Protein AF-A0A0D2LAE7-F1 (afdb_monomer_lite)

Radius of gyration: 37.1 Å; chains: 1; bounding box: 133×101×81 Å

Sequence (561 aa):
MSREACSTSGRALEQLHRFSFVAAASQRRSRRTACSAAEPTPGPLTEDELRALGGSEAELEEQALGDAWRGQFEGDVEGLYDYVARDEEQWLGQVASVLDVPRSMRERQGAMLGLDGLPPGMATDLIGMGNWRLRNSVNRVIGLMVGRLEGAMRELLDDDLTMYPPNKWKDQGWDYIDSLDPQREWDGWSFADMPDPPKGAEGYPRLQVENRVYCSRVFRKLHLEVAVRQDGLEVLHMVLYPRYDFDLPILALDMVVAGGAVTLAVADACPLSANLRLPQHYMQTMVELQEAFLPDPGTSRAVPDWGRAIFSPLAVCMRPDSDQALAGFIKYCVALTRAHLMYSTLLSPIEPRTKPAARRLAELAAGHSRFCANQLANKKTSRVLEAAFGAELTSSYMSQLMFDCDLSDSPPWYDGSLSRLYHEFERNPEPWRDGAELLSIRRELDVSKARVFLDRFIAGEGSIAGERLEFALATMYDADEQFRDAIDDAMPDLAELRLRDPAEVGRRLQQQLLELVGAGQQQQSGQQQQSGQQQQSGQQQQLGQQQQQQQQQQQQQQQEQ

Secondary structure (DSSP, 8-state):
----------------------------------------PPPPPPHHHHHHHS--HHHHHHHHHHHHHHHTTTT-TTHHHHHHHHHHHHHHHHHHHHHTS-HHHHHHHT---SGGGS-HHHHHHHHTTTT-TTTTTS-HHHHHHHHHHHHHHHHHHGGG-EE--GGGTTTTTTTEEETT-TT---TTS-GGGSPPPPTTSTTPSPEEEEEEEEE-SSEEEEEEEEEEETTTEEEEEEEEEE-TTS---EEEEEEEEETTEEEEEEEEEE--STT----HHHHHHHHHHHHHH---GGGBPPPPTTGGGTS-TT-EEE---SHHHHHHHHHHHHHHHHHHHHHHHT--PPPTTSHHHHHHHHHHHHHHHHHHHHHHT-HHHHHHHHHHH-HHHHHHIIIIIIS---TT-------THHHHHHHHHHH--STTS-HHHHHHHHHHHHHHHHHHHHHHHHTT-GGGTTHHHHHHHHHHHHH-HHHHHHHHHH-TTHHHHHTT-HHHHHHHHHHHHHHHHHHHHHHHHHHHHHHHHHHHHHHHHHHHHHHHHHHHHHHHHHH--

pLDDT: mean 78.07, std 19.18, range [25.02, 98.69]

Structure (mmCIF, N/CA/C/O backbone):
data_AF-A0A0D2LAE7-F1
#
_entry.id   AF-A0A0D2LAE7-F1
#
loop_
_atom_site.group_PDB
_atom_site.id
_atom_site.type_symbol
_atom_site.label_atom_id
_atom_site.label_alt_id
_atom_site.label_comp_id
_atom_site.label_asym_id
_atom_site.label_entity_id
_atom_site.label_seq_id
_atom_site.pdbx_PDB_ins_code
_atom_site.Cartn_x
_atom_site.Cartn_y
_atom_site.Cartn_z
_atom_site.occupancy
_atom_site.B_iso_or_equiv
_atom_site.auth_seq_id
_atom_site.auth_comp_id
_atom_site.auth_asym_id
_atom_site.auth_atom_id
_atom_site.pdbx_PDB_model_num
ATOM 1 N N . MET A 1 1 ? -26.497 59.631 35.550 1.00 33.97 1 MET A N 1
ATOM 2 C CA . MET A 1 1 ? -26.025 60.429 36.700 1.00 33.97 1 MET A CA 1
ATOM 3 C C . MET A 1 1 ? -24.536 60.176 36.861 1.00 33.97 1 MET A C 1
ATOM 5 O O . MET A 1 1 ? -24.162 59.015 36.897 1.00 33.97 1 MET A O 1
ATOM 9 N N . SER A 1 2 ? -23.766 61.269 36.927 1.00 33.34 2 SER A N 1
ATOM 10 C CA . SER A 1 2 ? -22.352 61.393 37.348 1.00 33.34 2 SER A CA 1
ATOM 11 C C . SER A 1 2 ? -21.288 60.812 36.393 1.00 33.34 2 SER A C 1
ATOM 13 O O . SER A 1 2 ? -21.211 59.604 36.234 1.00 33.34 2 SER A O 1
ATOM 15 N N . ARG A 1 3 ? -20.603 61.626 35.566 1.00 31.36 3 ARG A N 1
ATOM 16 C CA . ARG A 1 3 ? -19.533 62.639 35.829 1.00 31.36 3 ARG A CA 1
ATOM 17 C C . ARG A 1 3 ? -18.145 61.987 35.948 1.00 31.36 3 ARG A C 1
ATOM 19 O O . ARG A 1 3 ? -17.967 61.140 36.807 1.00 31.36 3 ARG A O 1
ATOM 26 N N . GLU A 1 4 ? -17.270 62.211 34.954 1.00 33.78 4 GLU A N 1
ATOM 27 C CA . GLU A 1 4 ? -16.141 63.190 34.951 1.00 33.78 4 GLU A CA 1
ATOM 28 C C . GLU A 1 4 ? -14.893 62.607 35.647 1.00 33.78 4 GLU A C 1
ATOM 30 O O . GLU A 1 4 ? -15.032 61.906 36.634 1.00 33.78 4 GLU A O 1
ATOM 35 N N . ALA A 1 5 ? -13.638 62.829 35.254 1.00 32.56 5 ALA A N 1
ATOM 36 C CA . ALA A 1 5 ? -12.997 63.634 34.216 1.00 32.56 5 ALA A CA 1
ATOM 37 C C . ALA A 1 5 ? -11.481 63.304 34.210 1.00 32.56 5 ALA A C 1
ATOM 39 O O . ALA A 1 5 ? -10.988 62.765 35.195 1.00 32.56 5 ALA A O 1
ATOM 40 N N . CYS A 1 6 ? -10.785 63.758 33.152 1.00 28.77 6 CYS A N 1
ATOM 41 C CA . CYS A 1 6 ? -9.389 64.253 33.113 1.00 28.77 6 CYS A CA 1
ATOM 42 C C . CYS A 1 6 ? -8.220 63.336 33.545 1.00 28.77 6 CYS A C 1
ATOM 44 O O . CYS A 1 6 ? -8.327 62.539 34.458 1.00 28.77 6 CYS A O 1
ATOM 46 N N . SER A 1 7 ? -6.998 63.465 33.025 1.00 28.73 7 SER A N 1
ATOM 47 C CA . SER A 1 7 ? -6.429 64.205 31.891 1.00 28.73 7 SER A CA 1
ATOM 48 C C . SER A 1 7 ? -4.972 63.749 31.700 1.00 28.73 7 SER A C 1
ATOM 50 O O . SER A 1 7 ? -4.334 63.361 32.674 1.00 28.73 7 SER A O 1
ATOM 52 N N . THR A 1 8 ? -4.449 63.972 30.480 1.00 31.34 8 THR A N 1
ATOM 53 C CA . THR A 1 8 ? -3.060 64.403 30.137 1.00 31.34 8 THR A CA 1
ATOM 54 C C . THR A 1 8 ? -1.892 63.464 30.485 1.00 31.34 8 THR A C 1
ATOM 56 O O . THR A 1 8 ? -1.850 62.890 31.555 1.00 31.34 8 THR A O 1
ATOM 59 N N . SER A 1 9 ? -0.824 63.286 29.705 1.00 30.52 9 SER A N 1
ATOM 60 C CA . SER A 1 9 ? -0.262 63.925 28.498 1.00 30.52 9 SER A CA 1
ATOM 61 C C . SER A 1 9 ? 1.029 63.146 28.165 1.00 30.52 9 SER A C 1
ATOM 63 O O . SER A 1 9 ? 1.783 62.845 29.081 1.00 30.52 9 SER A O 1
ATOM 65 N N . GLY A 1 10 ? 1.295 62.764 26.916 1.00 28.83 10 GLY A N 1
ATOM 66 C CA . GLY A 1 10 ? 2.343 63.376 26.073 1.00 28.83 10 GLY A CA 1
ATOM 67 C C . GLY A 1 10 ? 2.870 62.303 25.102 1.00 28.83 10 GLY A C 1
ATOM 68 O O . GLY A 1 10 ? 3.193 61.213 25.550 1.00 28.83 10 GLY A O 1
ATOM 69 N N . ARG A 1 11 ? 2.646 62.431 23.781 1.00 33.72 11 ARG A N 1
ATOM 70 C CA . ARG A 1 11 ? 3.566 62.962 22.737 1.00 33.72 11 ARG A CA 1
ATOM 71 C C . ARG A 1 11 ? 4.947 62.258 22.747 1.00 33.72 11 ARG A C 1
ATOM 73 O O . ARG A 1 11 ? 5.585 62.252 23.784 1.00 33.72 11 ARG A O 1
ATOM 80 N N . ALA A 1 12 ? 5.494 61.728 21.644 1.00 30.28 12 ALA A N 1
ATOM 81 C CA . ALA A 1 12 ? 5.329 62.139 20.246 1.00 30.28 12 ALA A CA 1
ATOM 82 C C . ALA A 1 12 ? 5.915 61.126 19.213 1.00 30.28 12 ALA A C 1
ATOM 84 O O . ALA A 1 12 ? 6.840 60.403 19.563 1.00 30.28 12 ALA A O 1
ATOM 85 N N . LEU A 1 13 ? 5.424 61.248 17.956 1.00 28.45 13 LEU A N 1
ATOM 86 C CA . LEU A 1 13 ? 6.079 61.047 16.627 1.00 28.45 13 LEU A CA 1
ATOM 87 C C . LEU A 1 13 ? 6.402 59.594 16.188 1.00 28.45 13 LEU A C 1
ATOM 89 O O . LEU A 1 13 ? 6.926 58.830 16.979 1.00 28.45 13 LEU A O 1
ATOM 93 N N . GLU A 1 14 ? 6.145 59.095 14.966 1.00 29.73 14 GLU A N 1
ATOM 94 C CA . GLU A 1 14 ? 5.738 59.621 13.638 1.00 29.73 14 GLU A CA 1
ATOM 95 C C . GLU A 1 14 ? 5.182 58.426 12.809 1.00 29.73 14 GLU A C 1
ATOM 97 O O . GLU A 1 14 ? 5.795 57.366 12.781 1.00 29.73 14 GLU A O 1
ATOM 102 N N . GLN A 1 15 ? 3.897 58.412 12.422 1.00 30.06 15 GLN A N 1
ATOM 103 C CA . GLN A 1 15 ? 3.329 58.607 11.061 1.00 30.06 15 GLN A CA 1
ATOM 104 C C . GLN A 1 15 ? 3.959 57.768 9.917 1.00 30.06 15 GLN A C 1
ATOM 106 O O . GLN A 1 15 ? 5.129 57.931 9.607 1.00 30.06 15 GLN A O 1
ATOM 111 N N . LEU A 1 16 ? 3.263 56.766 9.336 1.00 26.94 16 LEU A N 1
ATOM 112 C CA . LEU A 1 16 ? 2.116 56.831 8.382 1.00 26.94 16 LEU A CA 1
ATOM 113 C C . LEU A 1 16 ? 2.537 57.473 7.042 1.00 26.94 16 LEU A C 1
ATOM 115 O O . LEU A 1 16 ? 3.155 58.521 7.054 1.00 26.94 16 LEU A O 1
ATOM 119 N N . HIS A 1 17 ? 2.167 57.041 5.836 1.00 28.83 17 HIS A N 1
ATOM 120 C CA . HIS A 1 17 ? 1.475 55.893 5.248 1.00 28.83 17 HIS A CA 1
ATOM 121 C C . HIS A 1 17 ? 1.490 56.180 3.723 1.00 28.83 17 HIS A C 1
ATOM 123 O O . HIS A 1 17 ? 1.412 57.338 3.325 1.00 28.83 17 HIS A O 1
ATOM 129 N N . ARG A 1 18 ? 1.389 55.123 2.909 1.00 27.55 18 ARG A N 1
ATOM 130 C CA . ARG A 1 18 ? 0.556 55.047 1.687 1.00 27.55 18 ARG A CA 1
ATOM 131 C C . ARG A 1 18 ? 0.976 55.686 0.343 1.00 27.55 18 ARG A C 1
ATOM 133 O O . ARG A 1 18 ? 0.944 56.890 0.144 1.00 27.55 18 ARG A O 1
ATOM 140 N N . PHE A 1 19 ? 1.018 54.747 -0.609 1.00 26.77 19 PHE A N 1
ATOM 141 C CA . PHE A 1 19 ? 0.253 54.636 -1.864 1.00 26.77 19 PHE A CA 1
ATOM 142 C C . PHE A 1 19 ? 0.812 55.150 -3.197 1.00 26.77 19 PHE A C 1
ATOM 144 O O . PHE A 1 19 ? 1.049 56.332 -3.398 1.00 26.77 19 PHE A O 1
ATOM 151 N N . SER A 1 20 ? 0.753 54.180 -4.123 1.00 26.62 20 SER A N 1
ATOM 152 C CA . SER A 1 20 ? 0.419 54.235 -5.551 1.00 26.62 20 SER A CA 1
ATOM 153 C C . SER A 1 20 ? 1.383 54.916 -6.502 1.00 26.62 20 SER A C 1
ATOM 155 O O . SER A 1 20 ? 1.626 56.105 -6.385 1.00 26.62 20 SER A O 1
ATOM 157 N N . PHE A 1 21 ? 1.740 54.201 -7.576 1.00 25.02 21 PHE A N 1
ATOM 158 C CA . PHE A 1 21 ? 1.809 54.817 -8.899 1.00 25.02 21 PHE A CA 1
ATOM 159 C C . PHE A 1 21 ? 1.466 53.831 -10.026 1.00 25.02 21 PHE A C 1
ATOM 161 O O . PHE A 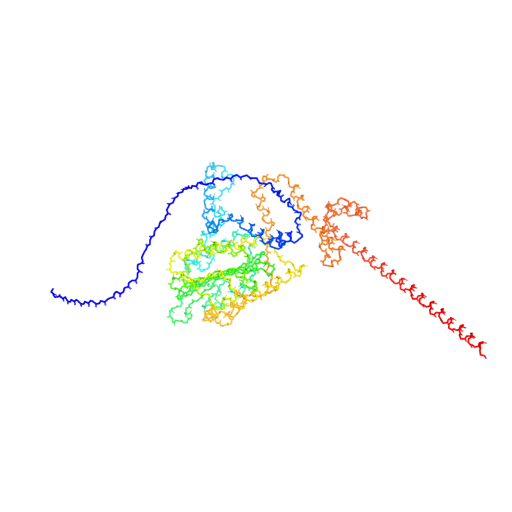1 21 ? 1.973 52.714 -10.085 1.00 25.02 21 PHE A O 1
ATOM 168 N N . VAL A 1 22 ? 0.598 54.307 -10.920 1.00 27.11 22 VAL A N 1
ATOM 169 C CA . VAL A 1 22 ? 0.246 53.759 -12.232 1.00 27.11 22 VAL A CA 1
ATOM 170 C C . VAL A 1 22 ? 0.871 54.671 -13.298 1.00 27.11 22 VAL A C 1
ATOM 172 O O . VAL A 1 22 ? 0.750 55.886 -13.205 1.00 27.11 22 VAL A O 1
ATOM 175 N N . ALA A 1 23 ? 1.469 54.029 -14.304 1.00 26.64 23 ALA A N 1
ATOM 176 C CA . ALA A 1 23 ? 1.635 54.402 -15.716 1.00 26.64 23 ALA A CA 1
ATOM 177 C C . ALA A 1 23 ? 2.420 55.654 -16.194 1.00 26.64 23 ALA A C 1
ATOM 179 O O . ALA A 1 23 ? 2.226 56.784 -15.768 1.00 26.64 23 ALA A O 1
ATOM 180 N N . ALA A 1 24 ? 3.129 55.372 -17.299 1.00 26.72 24 ALA A N 1
ATOM 181 C CA . ALA A 1 24 ? 3.243 56.143 -18.545 1.00 26.72 24 ALA A CA 1
ATOM 182 C C . ALA A 1 24 ? 4.385 57.169 -18.743 1.00 26.72 24 ALA A C 1
ATOM 184 O O . ALA A 1 24 ? 4.357 58.299 -18.279 1.00 26.72 24 ALA A O 1
ATOM 185 N N . ALA A 1 25 ? 5.264 56.760 -19.669 1.00 27.38 25 ALA A N 1
ATOM 186 C CA . ALA A 1 25 ? 5.650 57.456 -20.903 1.00 27.38 25 ALA A CA 1
ATOM 187 C C . ALA A 1 25 ? 6.730 58.565 -20.906 1.00 27.38 25 ALA A C 1
ATOM 189 O O . ALA A 1 25 ? 6.529 59.692 -20.478 1.00 27.38 25 ALA A O 1
ATOM 190 N N . SER A 1 26 ? 7.769 58.244 -21.696 1.00 28.27 26 SER A N 1
ATOM 191 C CA . SER A 1 26 ? 8.405 59.080 -22.731 1.00 28.27 26 SER A CA 1
ATOM 192 C C . SER A 1 26 ? 9.320 60.231 -22.298 1.00 28.27 26 SER A C 1
ATOM 194 O O . SER A 1 26 ? 8.852 61.286 -21.891 1.00 28.27 26 SER A O 1
ATOM 196 N N . GLN A 1 27 ? 10.615 60.119 -22.635 1.00 30.86 27 GLN A N 1
ATOM 197 C CA . GLN A 1 27 ? 11.226 61.037 -23.609 1.00 30.86 27 GLN A CA 1
ATOM 198 C C . GLN A 1 27 ? 12.594 60.571 -24.139 1.00 30.86 27 GLN A C 1
ATOM 200 O O . GLN A 1 27 ? 13.430 60.002 -23.447 1.00 30.86 27 GLN A O 1
ATOM 205 N N . ARG A 1 28 ? 12.767 60.846 -25.434 1.00 34.34 28 ARG A N 1
ATOM 206 C CA . ARG A 1 28 ? 13.877 60.537 -26.342 1.00 34.34 28 ARG A CA 1
ATOM 207 C C . ARG A 1 28 ? 15.183 61.267 -25.999 1.00 34.34 28 ARG A C 1
ATOM 209 O O . ARG A 1 28 ? 15.153 62.459 -25.707 1.00 34.34 28 ARG A O 1
ATOM 216 N N . ARG A 1 29 ? 16.322 60.654 -26.351 1.00 30.83 29 ARG A N 1
ATOM 217 C CA . ARG A 1 29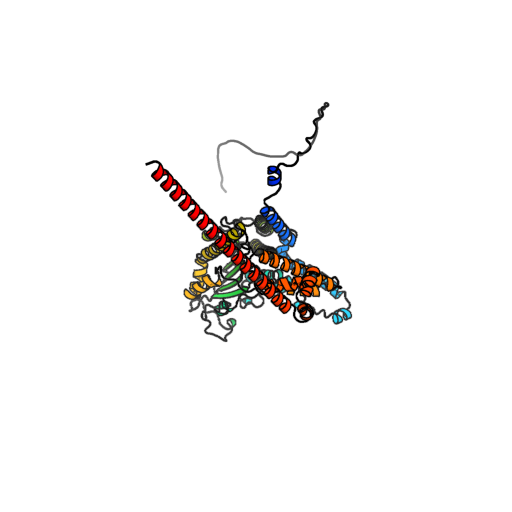 ? 17.426 61.359 -27.037 1.00 30.83 29 ARG A CA 1
ATOM 218 C C . ARG A 1 29 ? 18.200 60.430 -27.977 1.00 30.83 29 ARG A C 1
ATOM 220 O O . ARG A 1 29 ? 18.673 59.373 -27.588 1.00 30.83 29 ARG A O 1
ATOM 227 N N . SER A 1 30 ? 18.300 60.857 -29.233 1.00 33.88 30 SER A N 1
ATOM 228 C CA . SER A 1 30 ? 19.059 60.232 -30.321 1.00 33.88 30 SER A CA 1
ATOM 229 C C . SER A 1 30 ? 20.529 60.669 -30.319 1.00 33.88 30 SER A C 1
ATOM 231 O O . SER A 1 30 ? 20.766 61.861 -30.114 1.00 33.88 30 SER A O 1
ATOM 233 N N . ARG A 1 31 ? 21.461 59.804 -30.756 1.00 33.97 31 ARG A N 1
ATOM 234 C CA . ARG A 1 31 ? 22.256 59.986 -32.000 1.00 33.97 31 ARG A CA 1
ATOM 235 C C . ARG A 1 31 ? 23.346 58.904 -32.192 1.00 33.97 31 ARG A C 1
ATOM 237 O O . ARG A 1 31 ? 24.271 58.822 -31.405 1.00 33.97 31 ARG A O 1
ATOM 244 N N . ARG A 1 32 ? 23.241 58.237 -33.354 1.00 33.03 32 ARG A N 1
ATOM 245 C CA . ARG A 1 32 ? 24.269 57.952 -34.388 1.00 33.03 32 ARG A CA 1
ATOM 246 C C . ARG A 1 32 ? 25.453 56.983 -34.135 1.00 33.03 32 ARG A C 1
ATOM 248 O O . ARG A 1 32 ? 26.471 57.362 -33.583 1.00 33.03 32 ARG A O 1
ATOM 255 N N . THR A 1 33 ? 25.307 55.824 -34.799 1.00 34.84 33 THR A N 1
ATOM 256 C CA . THR A 1 33 ? 26.181 55.158 -35.806 1.00 34.84 33 THR A CA 1
ATOM 257 C C . THR A 1 33 ? 27.559 54.568 -35.466 1.00 34.84 33 THR A C 1
ATOM 259 O O . THR A 1 33 ? 28.498 55.300 -35.185 1.00 34.84 33 THR A O 1
ATOM 262 N N . ALA A 1 34 ? 27.641 53.271 -35.820 1.00 33.72 34 ALA A N 1
ATOM 263 C CA . ALA A 1 34 ? 28.735 52.508 -36.445 1.00 33.72 34 ALA A CA 1
ATOM 264 C C . ALA A 1 34 ? 29.841 51.916 -35.550 1.00 33.72 34 ALA A C 1
ATOM 266 O O . ALA A 1 34 ? 30.725 52.631 -35.105 1.00 33.72 34 ALA A O 1
ATOM 267 N N . CYS A 1 35 ? 29.857 50.583 -35.418 1.00 30.08 35 CYS A N 1
ATOM 268 C CA . CYS A 1 35 ? 30.909 49.729 -35.990 1.00 30.08 35 CYS A CA 1
ATOM 269 C C . CYS A 1 35 ? 30.531 48.243 -35.851 1.00 30.08 35 CYS A C 1
ATOM 271 O O . CYS A 1 35 ? 29.957 47.838 -34.845 1.00 30.08 35 CYS A O 1
ATOM 273 N N . SER A 1 36 ? 30.836 47.450 -36.876 1.00 44.38 36 SER A N 1
ATOM 274 C CA . SER A 1 36 ? 30.660 46.000 -36.907 1.00 44.38 36 SER A CA 1
ATOM 275 C C . SER A 1 36 ? 31.533 45.303 -35.859 1.00 44.38 36 SER A C 1
ATOM 277 O O . SER A 1 36 ? 32.746 45.515 -35.841 1.00 44.38 36 SER A O 1
ATOM 279 N N . ALA A 1 37 ? 30.949 44.404 -35.074 1.00 38.41 37 ALA A N 1
ATOM 280 C CA . ALA A 1 37 ? 31.675 43.316 -34.430 1.00 38.41 37 ALA A CA 1
ATOM 281 C C . ALA A 1 37 ? 31.022 42.015 -34.898 1.00 38.41 37 ALA A C 1
ATOM 283 O O . ALA A 1 37 ? 29.812 41.850 -34.768 1.00 38.41 37 ALA A O 1
ATOM 284 N N . ALA A 1 38 ? 31.818 41.159 -35.532 1.00 42.62 38 ALA A N 1
ATOM 285 C CA . ALA A 1 38 ? 31.401 39.837 -35.959 1.00 42.62 38 ALA A CA 1
ATOM 286 C C . ALA A 1 38 ? 30.929 39.031 -34.742 1.00 42.62 38 ALA A C 1
ATOM 288 O O . ALA A 1 38 ? 31.618 38.999 -33.720 1.00 42.62 38 ALA A O 1
ATOM 289 N N . GLU A 1 39 ? 29.762 38.399 -34.856 1.00 41.03 39 GLU A N 1
ATOM 290 C CA . GLU A 1 39 ? 29.333 37.384 -33.901 1.00 41.03 39 GLU A CA 1
ATOM 291 C C . GLU A 1 39 ? 30.354 36.237 -33.927 1.00 41.03 39 GLU A C 1
ATOM 293 O O . GLU A 1 39 ? 30.729 35.782 -35.015 1.00 41.03 39 GLU A O 1
ATOM 298 N N . PRO A 1 40 ? 30.859 35.781 -32.768 1.00 41.56 40 PRO A N 1
ATOM 299 C CA . PRO A 1 40 ? 31.721 34.618 -32.738 1.00 41.56 40 PRO A CA 1
ATOM 300 C C . PRO A 1 40 ? 30.888 33.408 -33.160 1.00 41.56 40 PRO A C 1
ATOM 302 O O . PRO A 1 40 ? 29.937 33.027 -32.481 1.00 41.56 40 PRO A O 1
ATOM 305 N N . THR A 1 41 ? 31.243 32.805 -34.295 1.00 48.62 41 THR A N 1
ATOM 306 C CA . THR A 1 41 ? 30.792 31.457 -34.656 1.00 48.62 41 THR A CA 1
ATOM 307 C C . THR A 1 41 ? 31.025 30.540 -33.455 1.00 48.62 41 THR A C 1
ATOM 309 O O . THR A 1 41 ? 32.161 30.509 -32.967 1.00 48.62 41 THR A O 1
ATOM 312 N N . PRO A 1 42 ? 30.000 29.821 -32.961 1.00 46.50 42 PRO A N 1
ATOM 313 C CA . PRO A 1 42 ? 30.181 28.923 -31.836 1.00 46.50 42 PRO A CA 1
ATOM 314 C C . PRO A 1 42 ? 31.196 27.862 -32.255 1.00 46.50 42 PRO A C 1
ATOM 316 O O . PRO A 1 42 ? 31.022 27.177 -33.266 1.00 46.50 42 PRO A O 1
ATOM 319 N N . GLY A 1 43 ? 32.305 27.796 -31.519 1.00 59.94 43 GLY A N 1
ATOM 320 C CA . GLY A 1 43 ? 33.263 26.712 -31.670 1.00 59.94 43 GLY A CA 1
ATOM 321 C C . GLY A 1 43 ? 32.599 25.371 -31.339 1.00 59.94 43 GLY A C 1
ATOM 322 O O . GLY A 1 43 ? 31.554 25.353 -30.683 1.00 59.94 43 GLY A O 1
ATOM 323 N N . PRO A 1 44 ? 33.174 24.243 -31.789 1.00 61.34 44 PRO A N 1
ATOM 324 C CA . PRO A 1 44 ? 32.730 22.935 -31.326 1.00 61.34 44 PRO A CA 1
ATOM 325 C C . PRO A 1 44 ? 32.790 22.911 -29.795 1.00 61.34 44 PRO A C 1
ATOM 327 O O . PRO A 1 44 ? 33.803 23.309 -29.218 1.00 61.34 44 PRO A O 1
ATOM 330 N N . LEU A 1 45 ? 31.685 22.491 -29.172 1.00 54.91 45 LEU A N 1
ATOM 331 C CA . LEU A 1 45 ? 31.566 22.374 -27.720 1.00 54.91 45 LEU A CA 1
ATOM 332 C C . LEU A 1 45 ? 32.762 21.588 -27.180 1.00 54.91 45 LEU A C 1
ATOM 334 O O . LEU A 1 45 ? 33.116 20.532 -27.713 1.00 54.91 45 LEU A O 1
ATOM 338 N N . THR A 1 46 ? 33.402 22.124 -26.147 1.00 78.88 46 THR A N 1
ATOM 339 C CA . THR A 1 46 ? 34.496 21.431 -25.467 1.00 78.88 46 THR A CA 1
ATOM 340 C C . THR A 1 46 ? 33.985 20.151 -24.801 1.00 78.88 46 THR A C 1
ATOM 342 O O . THR A 1 46 ? 32.798 20.014 -24.517 1.00 78.88 46 THR A O 1
ATOM 345 N N . GLU A 1 47 ? 34.869 19.187 -24.541 1.00 55.00 47 GLU A N 1
ATOM 346 C CA . GLU A 1 47 ? 34.498 17.915 -23.899 1.00 55.00 47 GLU A CA 1
ATOM 347 C C . GLU A 1 47 ? 33.879 18.129 -22.500 1.00 55.00 47 GLU A C 1
ATOM 349 O O . GLU A 1 47 ? 32.987 17.388 -22.087 1.00 55.00 47 GLU A O 1
ATOM 354 N N . ASP A 1 48 ? 34.288 19.200 -21.815 1.00 54.50 48 ASP A N 1
ATOM 355 C CA . ASP A 1 48 ? 33.724 19.632 -20.536 1.00 54.50 48 ASP A CA 1
ATOM 356 C C . ASP A 1 48 ? 32.359 20.324 -20.699 1.00 54.50 48 ASP A C 1
ATOM 358 O O . ASP A 1 48 ? 31.476 20.119 -19.871 1.00 54.50 48 ASP A O 1
ATOM 362 N N . GLU A 1 49 ? 32.131 21.079 -21.780 1.00 59.69 49 GLU A N 1
ATOM 363 C CA . GLU A 1 49 ? 30.806 21.629 -22.115 1.00 59.69 49 GLU A CA 1
ATOM 364 C C . GLU A 1 49 ? 29.839 20.534 -22.585 1.00 59.69 49 GLU A C 1
ATOM 366 O O . GLU A 1 49 ? 28.662 20.583 -22.250 1.00 59.69 49 GLU A O 1
ATOM 371 N N . LEU A 1 50 ? 30.320 19.504 -23.286 1.00 53.69 50 LEU A N 1
ATOM 372 C CA . LEU A 1 50 ? 29.541 18.312 -23.644 1.00 53.69 50 LEU A CA 1
ATOM 373 C C . LEU A 1 50 ? 29.171 17.480 -22.407 1.00 53.69 50 LEU A C 1
ATOM 375 O O . LEU A 1 50 ? 28.043 17.002 -22.324 1.00 53.69 50 LEU A O 1
ATOM 379 N N . ARG A 1 51 ? 30.070 17.364 -21.418 1.00 52.16 51 ARG A N 1
ATOM 380 C CA . ARG A 1 51 ? 29.763 16.766 -20.102 1.00 52.16 51 ARG A CA 1
ATOM 381 C C . ARG A 1 51 ? 28.884 17.645 -19.215 1.00 52.16 51 ARG A C 1
ATOM 383 O O . ARG A 1 51 ? 28.221 17.113 -18.339 1.00 52.16 51 ARG A O 1
ATOM 390 N N . ALA A 1 52 ? 28.897 18.964 -19.397 1.00 53.00 52 ALA A N 1
ATOM 391 C CA . ALA A 1 52 ? 28.026 19.885 -18.666 1.00 53.00 52 ALA A CA 1
ATOM 392 C C . ALA A 1 52 ? 26.629 20.013 -19.302 1.00 53.00 52 ALA A C 1
ATOM 394 O O . ALA A 1 52 ? 25.678 20.371 -18.613 1.00 53.00 52 ALA A O 1
ATOM 395 N N . LEU A 1 53 ? 26.505 19.737 -20.606 1.00 52.56 53 LEU A N 1
ATOM 396 C CA . LEU A 1 53 ? 25.242 19.731 -21.353 1.00 52.56 53 LEU A CA 1
ATOM 397 C C . LEU A 1 53 ? 24.546 18.365 -21.338 1.00 52.56 53 LEU A C 1
ATOM 399 O O . LEU A 1 53 ? 23.325 18.309 -21.454 1.00 52.56 53 LEU A O 1
ATOM 403 N N . GLY A 1 54 ? 25.300 17.276 -21.191 1.00 41.50 54 GLY A N 1
ATOM 404 C CA . GLY A 1 54 ? 24.753 15.963 -20.884 1.00 41.50 54 GLY A CA 1
ATOM 405 C C . GLY A 1 54 ? 24.704 15.780 -19.376 1.00 41.50 54 GLY A C 1
ATOM 406 O O . GLY A 1 54 ? 25.745 15.539 -18.770 1.00 41.50 54 GLY A O 1
ATOM 407 N N . GLY A 1 55 ? 23.515 15.861 -18.771 1.00 54.00 55 GLY A N 1
ATOM 408 C CA . GLY A 1 55 ? 23.309 15.276 -17.443 1.00 54.00 55 GLY A CA 1
ATOM 409 C C . GLY A 1 55 ? 23.872 13.853 -17.418 1.00 54.00 55 GLY A C 1
ATOM 410 O O . GLY A 1 55 ? 23.988 13.205 -18.466 1.00 54.00 55 GLY A O 1
ATOM 411 N N . SER A 1 56 ? 24.275 13.366 -16.245 1.00 73.44 56 SER A N 1
ATOM 412 C CA . SER A 1 56 ? 24.707 11.971 -16.160 1.00 73.44 56 SER A CA 1
ATOM 413 C C . SER A 1 56 ? 23.605 11.070 -16.732 1.00 73.44 56 SER A C 1
ATOM 415 O O . SER A 1 56 ? 22.424 11.365 -16.575 1.00 73.44 56 SER A O 1
ATOM 417 N N . GLU A 1 57 ? 23.969 9.994 -17.430 1.00 75.06 57 GLU A N 1
ATOM 418 C CA . GLU A 1 57 ? 23.007 9.074 -18.066 1.00 75.06 57 GLU A CA 1
ATOM 419 C C . GLU A 1 57 ? 21.884 8.657 -17.095 1.00 75.06 57 GLU A C 1
ATOM 421 O O . GLU A 1 57 ? 20.715 8.660 -17.461 1.00 75.06 57 GLU A O 1
ATOM 426 N N . ALA A 1 58 ? 22.228 8.465 -15.818 1.00 74.56 58 ALA A N 1
ATOM 427 C CA . ALA A 1 58 ? 21.286 8.188 -14.736 1.00 74.56 58 ALA A CA 1
ATOM 428 C C . ALA A 1 58 ? 20.293 9.332 -14.438 1.00 74.56 58 ALA A C 1
ATOM 430 O O . ALA A 1 58 ? 19.134 9.061 -14.147 1.00 74.56 58 ALA A O 1
ATOM 431 N N . GLU A 1 59 ? 20.711 10.601 -14.502 1.00 80.75 59 GLU A N 1
ATOM 432 C CA . GLU A 1 59 ? 19.809 11.753 -14.320 1.00 80.75 59 GLU A CA 1
ATOM 433 C C . GLU A 1 59 ? 18.832 11.884 -15.495 1.00 80.75 59 GLU A C 1
ATOM 435 O O . GLU A 1 59 ? 17.665 12.208 -15.290 1.00 80.75 59 GLU A O 1
ATOM 440 N N . LEU A 1 60 ? 19.292 11.601 -16.719 1.00 84.38 60 LEU A N 1
ATOM 441 C CA . LEU A 1 60 ? 18.434 11.590 -17.907 1.00 84.38 60 LEU A CA 1
ATOM 442 C C . LEU A 1 60 ? 17.425 10.435 -17.861 1.00 84.38 60 LEU A C 1
ATOM 444 O O . LEU A 1 60 ? 16.256 10.640 -18.183 1.00 84.38 60 LEU A O 1
ATOM 448 N N . GLU A 1 61 ? 17.851 9.244 -17.434 1.00 85.12 61 GLU A N 1
ATOM 449 C CA . GLU A 1 61 ? 16.963 8.100 -17.202 1.00 85.12 61 GLU A CA 1
ATOM 450 C C . GLU A 1 61 ? 15.932 8.392 -16.102 1.00 85.12 61 GLU A C 1
ATOM 452 O O . GLU A 1 61 ? 14.746 8.116 -16.286 1.00 85.12 61 GLU A O 1
ATOM 457 N N . GLU A 1 62 ? 16.353 8.991 -14.981 1.00 86.50 62 GLU A N 1
ATOM 458 C CA . GLU A 1 62 ? 15.454 9.386 -13.889 1.00 86.50 62 GLU A CA 1
ATOM 459 C C . GLU A 1 62 ? 14.427 10.421 -14.365 1.00 86.50 62 GLU A C 1
ATOM 461 O O . GLU A 1 62 ? 13.235 10.284 -14.084 1.00 86.50 62 GLU A O 1
ATOM 466 N N . GLN A 1 63 ? 14.865 11.422 -15.133 1.00 87.81 63 GLN A N 1
ATOM 467 C CA . GLN A 1 63 ? 13.978 12.428 -15.707 1.00 87.81 63 GLN A CA 1
ATOM 468 C C . GLN A 1 63 ? 12.982 11.807 -16.694 1.00 87.81 63 GLN A C 1
ATOM 470 O O . GLN A 1 63 ? 11.786 12.068 -16.588 1.00 87.81 63 GLN A O 1
ATOM 475 N N . ALA A 1 64 ? 13.440 10.946 -17.607 1.00 89.81 64 ALA A N 1
ATOM 476 C CA . ALA A 1 64 ? 12.572 10.268 -18.567 1.00 89.81 64 ALA A CA 1
ATOM 477 C C . ALA A 1 64 ? 11.533 9.371 -17.874 1.00 89.81 64 ALA A C 1
ATOM 479 O O . ALA A 1 64 ? 10.368 9.346 -18.273 1.00 89.81 64 ALA A O 1
ATOM 480 N N . LEU A 1 65 ? 11.931 8.669 -16.809 1.00 91.38 65 LEU A N 1
ATOM 481 C CA . LEU A 1 65 ? 11.019 7.889 -15.976 1.00 91.38 65 LEU A CA 1
ATOM 482 C C . LEU A 1 65 ? 9.988 8.790 -15.276 1.00 91.38 65 LEU A C 1
ATOM 484 O O . LEU A 1 65 ? 8.804 8.451 -15.230 1.00 91.38 65 LEU A O 1
ATOM 488 N N . GLY A 1 66 ? 10.423 9.939 -14.755 1.00 91.44 66 GLY A N 1
ATOM 489 C CA . GLY A 1 66 ? 9.550 10.946 -14.156 1.00 91.44 66 GLY A CA 1
ATOM 490 C C . GLY A 1 66 ? 8.527 11.510 -15.143 1.00 91.44 66 GLY A C 1
ATOM 491 O O . GLY A 1 66 ? 7.340 11.577 -14.819 1.00 91.44 66 GLY A O 1
ATOM 492 N N . ASP A 1 67 ? 8.961 11.848 -16.356 1.00 90.75 67 ASP A N 1
ATOM 493 C CA . ASP A 1 67 ? 8.102 12.356 -17.428 1.00 90.75 67 ASP A CA 1
ATOM 494 C C . ASP A 1 67 ? 7.099 11.289 -17.891 1.00 90.75 67 ASP A C 1
ATOM 496 O O . ASP A 1 67 ? 5.906 11.573 -18.011 1.00 90.75 67 ASP A O 1
ATOM 500 N N . ALA A 1 68 ? 7.545 10.040 -18.076 1.00 91.81 68 ALA A N 1
ATOM 501 C CA . ALA A 1 68 ? 6.674 8.919 -18.432 1.00 91.81 68 ALA A CA 1
ATOM 502 C C . ALA A 1 68 ? 5.611 8.654 -17.357 1.00 91.81 68 ALA A C 1
ATOM 504 O O . ALA A 1 68 ? 4.442 8.435 -17.673 1.00 91.81 68 ALA A O 1
ATOM 505 N N . TRP A 1 69 ? 5.998 8.711 -16.081 1.00 93.88 69 TRP A N 1
ATOM 506 C CA . TRP A 1 69 ? 5.072 8.549 -14.965 1.00 93.88 69 TRP A CA 1
ATOM 507 C C . TRP A 1 69 ? 4.033 9.660 -14.904 1.00 93.88 69 TRP A C 1
ATOM 509 O O . TRP A 1 69 ? 2.839 9.373 -14.830 1.00 93.88 69 TRP A O 1
ATOM 519 N N . ARG A 1 70 ? 4.466 10.922 -14.972 1.00 90.69 70 ARG A N 1
ATOM 520 C CA . ARG A 1 70 ? 3.555 12.074 -14.942 1.00 90.69 70 ARG A CA 1
ATOM 521 C C . ARG A 1 70 ? 2.655 12.127 -16.174 1.00 90.69 70 ARG A C 1
ATOM 523 O O . ARG A 1 70 ? 1.504 12.548 -16.070 1.00 90.69 70 ARG A O 1
ATOM 530 N N . GLY A 1 71 ? 3.141 11.630 -17.311 1.00 89.06 71 GLY A N 1
ATOM 531 C CA . GLY A 1 71 ? 2.356 11.445 -18.528 1.00 89.06 71 GLY A CA 1
ATOM 532 C C . GLY A 1 71 ? 1.153 10.514 -18.349 1.00 89.06 71 GLY A C 1
ATOM 533 O O . GLY A 1 71 ? 0.131 10.750 -18.982 1.00 89.06 71 GLY A O 1
ATOM 534 N N . GLN A 1 72 ? 1.209 9.523 -17.445 1.00 87.69 72 GLN A N 1
ATOM 535 C CA . GLN A 1 72 ? 0.079 8.609 -17.207 1.00 87.69 72 GLN A CA 1
ATOM 536 C C . GLN A 1 72 ? -1.164 9.294 -16.614 1.00 87.69 72 GLN A C 1
ATOM 538 O O . GLN A 1 72 ? -2.256 8.735 -16.676 1.00 87.69 72 GLN A O 1
ATOM 543 N N . PHE A 1 73 ? -1.014 10.478 -16.019 1.00 89.12 73 PHE A N 1
ATOM 544 C CA . PHE A 1 73 ? -2.130 11.286 -15.525 1.00 89.12 73 PHE A CA 1
ATOM 545 C C . PHE A 1 73 ? -2.136 12.691 -16.134 1.00 89.12 73 PHE A C 1
ATOM 547 O O . PHE A 1 73 ? -2.768 13.574 -15.578 1.00 89.12 73 PHE A O 1
ATOM 554 N N . GLU A 1 74 ? -1.435 12.912 -17.254 1.00 83.94 74 GLU A N 1
ATOM 555 C CA . GLU A 1 74 ? -1.390 14.185 -18.003 1.00 83.94 74 GLU A CA 1
ATOM 556 C C . GLU A 1 74 ? -1.043 15.431 -17.156 1.00 83.94 74 GLU A C 1
ATOM 558 O O . GLU A 1 74 ? -1.350 16.562 -17.527 1.00 83.94 74 GLU A O 1
ATOM 563 N N . GLY A 1 75 ? -0.405 15.244 -15.996 1.00 78.75 75 GLY A N 1
ATOM 564 C CA . GLY A 1 75 ? -0.216 16.309 -15.005 1.00 78.75 75 GLY A CA 1
ATOM 565 C C . GLY A 1 75 ? -1.491 16.740 -14.255 1.00 78.75 75 GLY A C 1
ATOM 566 O O . GLY A 1 75 ? -1.417 17.639 -13.419 1.00 78.75 75 GLY A O 1
ATOM 567 N N . ASP A 1 76 ? -2.634 16.096 -14.495 1.00 88.25 76 ASP A N 1
ATOM 568 C CA . ASP A 1 76 ? -3.895 16.268 -13.771 1.00 88.25 76 ASP A CA 1
ATOM 569 C C . ASP A 1 76 ? -3.858 15.531 -12.421 1.00 88.25 76 ASP A C 1
ATOM 571 O O . ASP A 1 76 ? -4.303 14.388 -12.259 1.00 88.25 76 ASP A O 1
ATOM 575 N N . VAL A 1 77 ? -3.288 16.209 -11.426 1.00 88.38 77 VAL A N 1
ATOM 576 C CA . VAL A 1 77 ? -3.199 15.699 -10.053 1.00 88.38 77 VAL A CA 1
ATOM 577 C C . VAL A 1 77 ? -4.560 15.616 -9.353 1.00 88.38 77 VAL A C 1
ATOM 579 O O . VAL A 1 77 ? -4.732 14.768 -8.477 1.00 88.38 77 VAL A O 1
ATOM 582 N N . GLU A 1 78 ? -5.539 16.439 -9.745 1.00 87.50 78 GLU A N 1
ATOM 583 C CA . GLU A 1 78 ? -6.909 16.373 -9.211 1.00 87.50 78 GLU A CA 1
ATOM 584 C C . GLU A 1 78 ? -7.611 15.101 -9.692 1.00 87.50 78 GLU A C 1
ATOM 586 O O . GLU A 1 78 ? -8.216 14.355 -8.913 1.00 87.50 78 GLU A O 1
ATOM 591 N N . GLY A 1 79 ? -7.398 14.783 -10.963 1.00 86.69 79 GLY A N 1
ATOM 592 C CA . GLY A 1 79 ? -7.829 13.567 -11.615 1.00 86.69 79 GLY A CA 1
ATOM 593 C C . GLY A 1 79 ? -7.405 12.269 -10.938 1.00 86.69 79 GLY A C 1
ATOM 594 O O . GLY A 1 79 ? -8.137 11.278 -10.976 1.00 86.69 79 GLY A O 1
ATOM 595 N N . LEU A 1 80 ? -6.251 12.255 -10.265 1.00 87.94 80 LEU A N 1
ATOM 596 C CA . LEU A 1 80 ? -5.836 11.098 -9.470 1.00 87.94 80 LEU A CA 1
ATOM 597 C C . LEU A 1 80 ? -6.858 10.764 -8.375 1.00 87.94 80 LEU A C 1
ATOM 599 O O . LEU A 1 80 ? -6.997 9.596 -8.033 1.00 87.94 80 LEU A O 1
ATOM 603 N N . TYR A 1 81 ? -7.609 11.735 -7.854 1.00 88.69 81 TYR A N 1
ATOM 604 C CA . TYR A 1 81 ? -8.732 11.478 -6.951 1.00 88.69 81 TYR A CA 1
ATOM 605 C C . TYR A 1 81 ? -10.067 11.311 -7.695 1.00 88.69 81 TYR A C 1
ATOM 607 O O . TYR A 1 81 ? -10.821 10.382 -7.396 1.00 88.69 81 TYR A O 1
ATOM 615 N N . ASP A 1 82 ? -10.346 12.163 -8.684 1.00 86.00 82 ASP A N 1
ATOM 616 C CA . ASP A 1 82 ? -11.639 12.208 -9.385 1.00 86.00 82 ASP A CA 1
ATOM 617 C C . ASP A 1 82 ? -11.827 11.098 -10.439 1.00 86.00 82 ASP A C 1
ATOM 619 O O . ASP A 1 82 ? -12.791 11.110 -11.204 1.00 86.00 82 ASP A O 1
ATOM 623 N N . TYR A 1 83 ? -10.951 10.088 -10.456 1.00 79.50 83 TYR A N 1
ATOM 624 C CA . TYR A 1 83 ? -10.996 8.973 -11.407 1.00 79.50 83 TYR A CA 1
ATOM 625 C C . TYR A 1 83 ? -12.368 8.291 -11.489 1.00 79.50 83 TYR A C 1
ATOM 627 O O . TYR A 1 83 ? -12.838 8.042 -12.587 1.00 79.50 83 TYR A O 1
ATOM 635 N N . VAL A 1 84 ? -13.061 8.084 -10.362 1.00 70.69 84 VAL A N 1
ATOM 636 C CA . VAL A 1 84 ? -14.399 7.461 -10.376 1.00 70.69 84 VAL A CA 1
ATOM 637 C C . VAL A 1 84 ? -15.437 8.347 -11.054 1.00 70.69 84 VAL A C 1
ATOM 639 O O . VAL A 1 84 ? -16.285 7.831 -11.771 1.00 70.69 84 VAL A O 1
ATOM 642 N N . ALA A 1 85 ? -15.375 9.666 -10.856 1.00 75.88 85 ALA A N 1
ATOM 643 C CA . ALA A 1 85 ? -16.294 10.586 -11.520 1.00 75.88 85 ALA A CA 1
ATOM 644 C C . ALA A 1 85 ? -16.033 10.624 -13.034 1.00 75.88 85 ALA A C 1
ATOM 646 O O . ALA A 1 85 ? -16.977 10.647 -13.820 1.00 75.88 85 ALA A O 1
ATOM 647 N N . ARG A 1 86 ? -14.759 10.560 -13.442 1.00 74.25 86 ARG A N 1
ATOM 648 C CA . ARG A 1 86 ? -14.373 10.455 -14.858 1.00 74.25 86 ARG A CA 1
ATOM 649 C C . ARG A 1 86 ? -14.839 9.138 -15.478 1.00 74.25 86 ARG A C 1
ATOM 651 O O . ARG A 1 86 ? -15.421 9.154 -16.559 1.00 74.25 86 ARG A O 1
ATOM 658 N N . ASP A 1 87 ? -14.649 8.024 -14.774 1.00 69.50 87 ASP A N 1
ATOM 659 C CA . ASP A 1 87 ? -15.122 6.702 -15.192 1.00 69.50 87 ASP A CA 1
ATOM 660 C C . ASP A 1 87 ? -16.650 6.675 -15.327 1.00 69.50 87 ASP A C 1
ATOM 662 O O . ASP A 1 87 ? -17.179 6.127 -16.294 1.00 69.50 87 ASP A O 1
ATOM 666 N N . GLU A 1 88 ? -17.368 7.290 -14.383 1.00 66.81 88 GLU A N 1
ATOM 667 C CA . GLU A 1 88 ? -18.826 7.411 -14.414 1.00 66.81 88 GLU A CA 1
ATOM 668 C C . GLU A 1 88 ? -19.304 8.243 -15.602 1.00 66.81 88 GLU A C 1
ATOM 670 O O . GLU A 1 88 ? -20.202 7.812 -16.326 1.00 66.81 88 GLU A O 1
ATOM 675 N N . GLU A 1 89 ? -18.692 9.400 -15.853 1.00 72.25 89 GLU A N 1
ATOM 676 C CA . GLU A 1 89 ? -19.027 10.240 -17.002 1.00 72.25 89 GLU A CA 1
ATOM 677 C C . GLU A 1 89 ? -18.782 9.501 -18.327 1.00 72.25 89 GLU A C 1
ATOM 679 O O . GLU A 1 89 ? -19.652 9.478 -19.207 1.00 72.25 89 GLU A O 1
ATOM 684 N N . GLN A 1 90 ? -17.638 8.819 -18.448 1.00 70.31 90 GLN A N 1
ATOM 685 C CA . GLN A 1 90 ? -17.296 8.026 -19.626 1.00 70.31 90 GLN A CA 1
ATOM 686 C C . GLN A 1 90 ? -18.271 6.857 -19.824 1.00 70.31 90 GLN A C 1
ATOM 688 O O . GLN A 1 90 ? -18.753 6.628 -20.939 1.00 70.31 90 GLN A O 1
ATOM 693 N N . TRP A 1 91 ? -18.602 6.136 -18.752 1.00 66.31 91 TRP A N 1
ATOM 694 C CA . TRP A 1 91 ? -19.532 5.013 -18.795 1.00 66.31 91 TRP A CA 1
ATOM 695 C C . TRP A 1 91 ? -20.958 5.452 -19.117 1.00 66.31 91 TRP A C 1
ATOM 697 O O . TRP A 1 91 ? -21.604 4.833 -19.960 1.00 66.31 91 TRP A O 1
ATOM 707 N N . LEU A 1 92 ? -21.453 6.542 -18.525 1.00 65.81 92 LEU A N 1
ATOM 708 C CA . LEU A 1 92 ? -22.772 7.095 -18.847 1.00 65.81 92 LEU A CA 1
ATOM 709 C C . LEU A 1 92 ? -22.861 7.503 -20.322 1.00 65.81 92 LEU A C 1
ATOM 711 O O . LEU A 1 92 ? -23.881 7.238 -20.965 1.00 65.81 92 LEU A O 1
ATOM 715 N N . GLY A 1 93 ? -21.788 8.070 -20.883 1.00 66.44 93 GLY A N 1
ATOM 716 C CA . GLY A 1 93 ? -21.682 8.339 -22.319 1.00 66.44 93 GLY A CA 1
ATOM 717 C C . GLY A 1 93 ? -21.777 7.066 -23.171 1.00 66.44 93 GLY A C 1
ATOM 718 O O . GLY A 1 93 ? -22.525 7.025 -24.152 1.00 66.44 93 GLY A O 1
ATOM 719 N N . GLN A 1 94 ? -21.087 5.995 -22.768 1.00 64.50 94 GLN A N 1
ATOM 720 C CA . GLN A 1 94 ? -21.149 4.695 -23.445 1.00 64.50 94 GLN A CA 1
ATOM 721 C C . GLN A 1 94 ? -22.532 4.044 -23.323 1.00 64.50 94 GLN A C 1
ATOM 723 O O . GLN A 1 94 ? -23.091 3.602 -24.326 1.00 64.50 94 GLN A O 1
ATOM 728 N N . VAL A 1 95 ? -23.136 4.023 -22.135 1.00 60.97 95 VAL A N 1
ATOM 729 C CA . VAL A 1 95 ? -24.475 3.460 -21.918 1.00 60.97 95 VAL A CA 1
ATOM 730 C C . VAL A 1 95 ? -25.523 4.217 -22.717 1.00 60.97 95 VAL A C 1
ATOM 732 O O . VAL A 1 95 ? -26.357 3.573 -23.350 1.00 60.97 95 VAL A O 1
ATOM 735 N N . ALA A 1 96 ? -25.476 5.551 -22.748 1.00 59.84 96 ALA A N 1
ATOM 736 C CA . ALA A 1 96 ? -26.371 6.346 -23.586 1.00 59.84 96 ALA A CA 1
ATOM 737 C C . ALA A 1 96 ? -26.276 5.908 -25.059 1.00 59.84 96 ALA A C 1
ATOM 739 O O . ALA A 1 96 ? -27.295 5.587 -25.669 1.00 59.84 96 ALA A O 1
ATOM 740 N N . SER A 1 97 ? -25.053 5.744 -25.576 1.00 60.47 97 SER A N 1
ATOM 741 C CA . SER A 1 97 ? -24.825 5.258 -26.943 1.00 60.47 97 SER A CA 1
ATOM 742 C C . SER A 1 97 ? -25.340 3.827 -27.182 1.00 60.47 97 SER A C 1
ATOM 744 O O . SER A 1 97 ? -25.883 3.529 -28.243 1.00 60.47 97 SER A O 1
ATOM 746 N N . VAL A 1 98 ? -25.245 2.939 -26.184 1.00 56.38 98 VAL A N 1
ATOM 747 C CA . VAL A 1 98 ? -25.772 1.564 -26.242 1.00 56.38 98 VAL A CA 1
ATOM 748 C C . VAL A 1 98 ? -27.302 1.554 -26.175 1.00 56.38 98 VAL A C 1
ATOM 750 O O . VAL A 1 98 ? -27.949 0.738 -26.834 1.00 56.38 98 VAL A O 1
ATOM 753 N N . LEU A 1 99 ? -27.917 2.451 -25.402 1.00 58.66 99 LEU A N 1
ATOM 754 C CA . LEU A 1 99 ? -29.373 2.591 -25.334 1.00 58.66 99 LEU A CA 1
ATOM 755 C C . LEU A 1 99 ? -29.964 3.112 -26.654 1.00 58.66 99 LEU A C 1
ATOM 757 O O . LEU A 1 99 ? -31.082 2.705 -26.990 1.00 58.66 99 LEU A O 1
ATOM 761 N N . ASP A 1 100 ? -29.200 3.901 -27.415 1.00 61.16 100 ASP A N 1
ATOM 762 C CA . ASP A 1 100 ? -29.541 4.340 -28.775 1.00 61.16 100 ASP A CA 1
ATOM 763 C C . ASP A 1 100 ? -29.497 3.194 -29.806 1.00 61.16 100 ASP A C 1
ATOM 765 O O . ASP A 1 100 ? -30.130 3.271 -30.865 1.00 61.16 100 ASP A O 1
ATOM 769 N N . VAL A 1 101 ? -28.828 2.077 -29.493 1.00 51.22 101 VAL A N 1
ATOM 770 C CA . VAL A 1 101 ? -28.853 0.867 -30.324 1.00 51.22 101 VAL A CA 1
ATOM 771 C C . VAL A 1 101 ? -30.201 0.143 -30.154 1.00 51.22 101 VAL A C 1
ATOM 773 O O . VAL A 1 101 ? -30.638 -0.130 -29.022 1.00 51.22 101 VAL A O 1
ATOM 776 N N . PRO A 1 102 ? -30.882 -0.244 -31.255 1.00 62.44 102 PRO A N 1
ATOM 777 C CA . PRO A 1 102 ? -32.139 -0.981 -31.191 1.00 62.44 102 PRO A CA 1
ATOM 778 C C . PRO A 1 102 ? -32.031 -2.219 -30.297 1.00 62.44 102 PRO A C 1
ATOM 780 O O . PRO A 1 102 ? -31.099 -3.016 -30.412 1.00 62.44 102 PRO A O 1
ATOM 783 N N . ARG A 1 103 ? -33.017 -2.412 -29.416 1.00 48.78 103 ARG A N 1
ATOM 784 C CA . ARG A 1 103 ? -33.042 -3.501 -28.422 1.00 48.78 103 ARG A CA 1
ATOM 785 C C . ARG A 1 103 ? -32.784 -4.890 -29.029 1.00 48.78 103 ARG A C 1
ATOM 787 O O . ARG A 1 103 ? -32.076 -5.695 -28.439 1.00 48.78 103 ARG A O 1
ATOM 794 N N . SER A 1 104 ? -33.275 -5.133 -30.245 1.00 48.69 104 SER A N 1
ATOM 795 C CA . SER A 1 104 ? -33.069 -6.385 -30.984 1.00 48.69 104 SER A CA 1
ATOM 796 C C . SER A 1 104 ? -31.616 -6.652 -31.400 1.00 48.69 104 SER A C 1
ATOM 798 O O . SER A 1 104 ? -31.264 -7.800 -31.652 1.00 48.69 104 SER A O 1
ATOM 800 N N . MET A 1 105 ? -30.780 -5.615 -31.525 1.00 45.91 105 MET A N 1
ATOM 801 C CA . MET A 1 105 ? -29.336 -5.759 -31.754 1.00 45.91 105 MET A CA 1
ATOM 802 C C . MET A 1 105 ? -28.593 -6.007 -30.440 1.00 45.91 105 MET A C 1
ATOM 804 O O . MET A 1 105 ? -27.739 -6.889 -30.395 1.00 45.91 105 MET A O 1
ATOM 808 N N . ARG A 1 106 ? -28.989 -5.326 -29.358 1.00 52.06 106 ARG A N 1
ATOM 809 C CA . ARG A 1 106 ? -28.426 -5.541 -28.014 1.00 52.06 106 ARG A CA 1
ATOM 810 C C . ARG A 1 106 ? -28.617 -6.971 -27.512 1.00 52.06 106 ARG A C 1
ATOM 812 O O . ARG A 1 106 ? -27.676 -7.578 -27.014 1.00 52.06 106 ARG A O 1
ATOM 819 N N . GLU A 1 107 ? -29.807 -7.534 -27.713 1.00 47.09 107 GLU A N 1
ATOM 820 C CA . GLU A 1 107 ? -30.129 -8.916 -27.323 1.00 47.09 107 GLU A CA 1
ATOM 821 C C . GLU A 1 107 ? -29.360 -9.965 -28.153 1.00 47.09 107 GLU A C 1
ATOM 823 O O . GLU A 1 107 ? -29.116 -11.065 -27.668 1.00 47.09 107 GLU A O 1
ATOM 828 N N . ARG A 1 108 ? -28.916 -9.631 -29.377 1.00 45.97 108 ARG A N 1
ATOM 829 C CA . ARG A 1 108 ? -28.053 -10.507 -30.196 1.00 45.97 108 ARG A CA 1
ATOM 830 C C . ARG A 1 108 ? -26.570 -10.408 -29.838 1.00 45.97 108 ARG A C 1
ATOM 832 O O . ARG A 1 108 ? -25.842 -11.358 -30.097 1.00 45.97 108 ARG A O 1
ATOM 839 N N . GLN A 1 109 ? -26.135 -9.279 -29.280 1.00 46.41 109 GLN A N 1
ATOM 840 C CA . GLN A 1 109 ? -24.745 -9.030 -28.878 1.00 46.41 109 GLN A CA 1
ATOM 841 C C . GLN A 1 109 ? -24.463 -9.368 -27.405 1.00 46.41 109 GLN A C 1
ATOM 843 O O . GLN A 1 109 ? -23.334 -9.216 -26.959 1.00 46.41 109 GLN A O 1
ATOM 848 N N . GLY A 1 110 ? -25.456 -9.848 -26.647 1.00 45.47 110 GLY A N 1
ATOM 849 C CA . GLY A 1 110 ? -25.247 -10.311 -25.270 1.00 45.47 110 GLY A CA 1
ATOM 850 C C . GLY A 1 110 ? -24.994 -9.200 -24.243 1.00 45.47 110 GLY A C 1
ATOM 851 O O . GLY A 1 110 ? -24.477 -9.485 -23.169 1.00 45.47 110 GLY A O 1
ATOM 852 N N . ALA A 1 111 ? -25.360 -7.946 -24.532 1.00 50.84 111 ALA A N 1
ATOM 853 C CA . ALA A 1 111 ? -25.147 -6.822 -23.618 1.00 50.84 111 ALA A CA 1
ATOM 854 C C . ALA A 1 111 ? -26.096 -6.901 -22.406 1.00 50.84 111 ALA A C 1
ATOM 856 O O . ALA A 1 111 ? -27.220 -6.394 -22.438 1.00 50.84 111 ALA A O 1
ATOM 857 N N . MET A 1 112 ? -25.653 -7.557 -21.334 1.00 48.00 112 MET A N 1
ATOM 858 C CA . MET A 1 112 ? -26.354 -7.604 -20.054 1.00 48.00 112 MET A CA 1
ATOM 859 C C . MET A 1 112 ? -25.655 -6.646 -19.082 1.00 48.00 112 MET A C 1
ATOM 861 O O . MET A 1 112 ? -24.529 -6.887 -18.667 1.00 48.00 112 MET A O 1
ATOM 865 N N . LEU A 1 113 ? -26.314 -5.534 -18.738 1.00 52.59 113 LEU A N 1
ATOM 866 C CA . LEU A 1 113 ? -25.832 -4.573 -17.738 1.00 52.59 113 LEU A CA 1
ATOM 867 C C . LEU A 1 113 ? -25.985 -5.179 -16.328 1.00 52.59 113 LEU A C 1
ATOM 869 O O . LEU A 1 113 ? -26.984 -4.948 -15.648 1.00 52.59 113 LEU A O 1
ATOM 873 N N . GLY A 1 114 ? -25.023 -6.017 -15.936 1.00 51.38 114 GLY A N 1
ATOM 874 C CA . GLY A 1 114 ? -24.747 -6.415 -14.551 1.00 51.38 114 GLY A CA 1
ATOM 875 C C . GLY A 1 114 ? -23.607 -5.582 -13.949 1.00 51.38 114 GLY A C 1
ATOM 876 O O . GLY A 1 114 ? -23.060 -4.709 -14.622 1.00 51.38 114 GLY A O 1
ATOM 877 N N . LEU A 1 115 ? -23.217 -5.866 -12.697 1.00 48.97 115 LEU A N 1
ATOM 878 C CA . LEU A 1 115 ? -22.013 -5.271 -12.081 1.00 48.97 115 LEU A CA 1
ATOM 879 C C . LEU A 1 115 ? -20.750 -5.513 -12.931 1.00 48.97 115 LEU A C 1
ATOM 881 O O . LEU A 1 115 ? -19.850 -4.683 -12.917 1.00 48.97 115 LEU A O 1
ATOM 885 N N . ASP A 1 116 ? -20.737 -6.590 -13.721 1.00 47.81 116 ASP A N 1
ATOM 886 C CA . ASP A 1 116 ? -19.663 -6.963 -14.652 1.00 47.81 116 ASP A CA 1
ATOM 887 C C . ASP A 1 116 ? -19.439 -5.941 -15.787 1.00 47.81 116 ASP A C 1
ATOM 889 O O . ASP A 1 116 ? -18.430 -6.002 -16.482 1.00 47.81 116 ASP A O 1
ATOM 893 N N . GLY A 1 117 ? -20.375 -5.004 -15.994 1.00 53.50 117 GLY A N 1
ATOM 894 C CA . GLY A 1 117 ? -20.273 -3.939 -16.995 1.00 53.50 117 GLY A CA 1
ATOM 895 C C . GLY A 1 117 ? -19.915 -2.562 -16.433 1.00 53.50 117 GLY A C 1
ATOM 896 O O . GLY A 1 117 ? -19.893 -1.601 -17.202 1.00 53.50 117 GLY A O 1
ATOM 897 N N . LEU A 1 118 ? -19.701 -2.430 -15.119 1.00 58.50 118 LEU A N 1
ATOM 898 C CA . LEU A 1 118 ? -19.270 -1.171 -14.509 1.00 58.50 118 LEU A CA 1
ATOM 899 C C . LEU A 1 118 ? -17.749 -1.005 -14.633 1.00 58.50 118 LEU A C 1
ATOM 901 O O . LEU A 1 118 ? -17.022 -1.989 -14.494 1.00 58.50 118 LEU A O 1
ATOM 905 N N . PRO A 1 119 ? -17.245 0.228 -14.817 1.00 63.62 119 PRO A N 1
ATOM 906 C CA . PRO A 1 119 ? -15.823 0.507 -14.683 1.00 63.62 119 PRO A CA 1
ATOM 907 C C . PRO A 1 119 ? -15.312 0.029 -13.314 1.00 63.62 119 PRO A C 1
ATOM 909 O O . PRO A 1 119 ? -16.014 0.226 -12.314 1.00 63.62 119 PRO A O 1
ATOM 912 N N . PRO A 1 120 ? -14.106 -0.562 -13.222 1.00 61.75 120 PRO A N 1
ATOM 913 C CA . PRO A 1 120 ? -13.563 -1.069 -11.961 1.00 61.75 120 PRO A CA 1
ATOM 914 C C . PRO A 1 120 ? -13.537 -0.028 -10.834 1.00 61.75 120 PRO A C 1
ATOM 916 O O . PRO A 1 120 ? -13.820 -0.371 -9.683 1.00 61.75 120 PRO A O 1
ATOM 919 N N . GLY A 1 121 ? -13.285 1.247 -11.154 1.00 58.66 121 GLY A N 1
ATOM 920 C CA . GLY A 1 121 ? -13.333 2.344 -10.188 1.00 58.66 121 GLY A CA 1
ATOM 921 C C . GLY A 1 121 ? -14.726 2.546 -9.584 1.00 58.66 121 GLY A C 1
ATOM 922 O O . GLY A 1 121 ? -14.869 2.611 -8.362 1.00 58.66 121 GLY A O 1
ATOM 923 N N . MET A 1 122 ? -15.774 2.547 -10.415 1.00 65.81 122 MET A N 1
ATOM 924 C CA . MET A 1 122 ? -17.170 2.620 -9.959 1.00 65.81 122 MET A CA 1
ATOM 925 C C . MET A 1 122 ? -17.602 1.363 -9.211 1.00 65.81 122 MET A C 1
ATOM 927 O O . MET A 1 122 ? -18.243 1.454 -8.165 1.00 65.81 122 MET A O 1
ATOM 931 N N . ALA A 1 123 ? -17.262 0.184 -9.739 1.00 63.81 123 ALA A N 1
ATOM 932 C CA . ALA A 1 123 ? -17.574 -1.083 -9.097 1.00 63.81 123 ALA A CA 1
ATOM 933 C C . ALA A 1 123 ? -16.967 -1.120 -7.694 1.00 63.81 123 ALA A C 1
ATOM 935 O O . ALA A 1 123 ? -17.647 -1.491 -6.740 1.00 63.81 123 ALA A O 1
ATOM 936 N N . THR A 1 124 ? -15.724 -0.661 -7.540 1.00 64.00 124 THR A N 1
ATOM 937 C CA . THR A 1 124 ? -15.080 -0.681 -6.230 1.00 64.00 124 THR A CA 1
ATOM 938 C C . THR A 1 124 ? -15.614 0.393 -5.287 1.00 64.00 124 THR A C 1
ATOM 940 O O . THR A 1 124 ? -15.756 0.126 -4.095 1.00 64.00 124 THR A O 1
ATOM 943 N N . ASP A 1 125 ? -16.000 1.565 -5.793 1.00 65.94 125 ASP A N 1
ATOM 944 C CA . ASP A 1 125 ? -16.660 2.578 -4.966 1.00 65.94 125 ASP A CA 1
ATOM 945 C C . ASP A 1 125 ? -18.045 2.121 -4.473 1.00 65.94 125 ASP A C 1
ATOM 947 O O . ASP A 1 125 ? -18.399 2.323 -3.312 1.00 65.94 125 ASP A O 1
ATOM 951 N N . LEU A 1 126 ? -18.800 1.416 -5.322 1.00 64.00 126 LEU A N 1
ATOM 952 C CA . LEU A 1 126 ? -20.093 0.816 -4.974 1.00 64.00 126 LEU A CA 1
ATOM 953 C C . LEU A 1 126 ? -19.958 -0.345 -3.987 1.00 64.00 126 LEU A C 1
ATOM 955 O O . LEU A 1 126 ? -20.786 -0.505 -3.089 1.00 64.00 126 LEU A O 1
ATOM 959 N N . ILE A 1 127 ? -18.929 -1.173 -4.164 1.00 65.62 127 ILE A N 1
ATOM 960 C CA . ILE A 1 127 ? -18.650 -2.314 -3.292 1.00 65.62 127 ILE A CA 1
ATOM 961 C C . ILE A 1 127 ? -18.113 -1.822 -1.937 1.00 65.62 127 ILE A C 1
ATOM 963 O O . ILE A 1 127 ? -18.386 -2.453 -0.912 1.00 65.62 127 ILE A O 1
ATOM 967 N N . GLY A 1 128 ? -17.382 -0.702 -1.904 1.00 74.50 128 GLY A N 1
ATOM 968 C CA . GLY A 1 128 ? -16.776 -0.135 -0.702 1.00 74.50 128 GLY A CA 1
ATOM 969 C C . GLY A 1 128 ? -15.863 -1.152 -0.018 1.00 74.50 128 GLY A C 1
ATOM 970 O O . GLY A 1 128 ? -14.968 -1.728 -0.629 1.00 74.50 128 GLY A O 1
ATOM 971 N N . MET A 1 129 ? -16.142 -1.463 1.248 1.00 82.25 129 MET A N 1
ATOM 972 C CA . MET A 1 129 ? -15.469 -2.547 1.974 1.00 82.25 129 MET A CA 1
ATOM 973 C C . MET A 1 129 ? -15.958 -3.958 1.586 1.00 82.25 129 MET A C 1
ATOM 975 O O . MET A 1 129 ? -15.766 -4.902 2.341 1.00 82.25 129 MET A O 1
ATOM 979 N N . GLY A 1 130 ? -16.637 -4.155 0.458 1.00 76.00 130 GLY A N 1
ATOM 980 C CA . GLY A 1 130 ? -17.058 -5.449 -0.096 1.00 76.00 130 GLY A CA 1
ATOM 981 C C . GLY A 1 130 ? -17.321 -6.577 0.907 1.00 76.00 130 GLY A C 1
ATOM 982 O O . GLY A 1 130 ? -18.275 -6.538 1.687 1.00 76.00 130 GLY A O 1
ATOM 983 N N . ASN A 1 131 ? -16.458 -7.598 0.884 1.00 83.31 131 ASN A N 1
ATOM 984 C CA . ASN A 1 131 ? -16.558 -8.788 1.741 1.00 83.31 131 ASN A CA 1
ATOM 985 C C . ASN A 1 131 ? -15.858 -8.654 3.109 1.00 83.31 131 ASN A C 1
ATOM 987 O O . ASN A 1 131 ? -15.535 -9.671 3.717 1.00 83.31 131 ASN A O 1
ATOM 991 N N . TRP A 1 132 ? -15.521 -7.441 3.560 1.00 90.31 132 TRP A N 1
ATOM 992 C CA . TRP A 1 132 ? -14.900 -7.253 4.874 1.00 90.31 132 TRP A CA 1
ATOM 993 C C . TRP A 1 132 ? -15.930 -7.608 5.951 1.00 90.31 132 TRP A C 1
ATOM 995 O O . TRP A 1 132 ? -17.090 -7.186 5.888 1.00 90.31 132 TRP A O 1
ATOM 1005 N N . ARG A 1 133 ? -15.505 -8.383 6.945 1.00 90.19 133 ARG A N 1
ATOM 1006 C CA . ARG A 1 133 ? -16.315 -8.789 8.100 1.00 90.19 133 ARG A CA 1
ATOM 1007 C C . ARG A 1 133 ? -16.720 -7.578 8.937 1.00 90.19 133 ARG A C 1
ATOM 1009 O O . ARG A 1 133 ? -17.862 -7.500 9.382 1.00 90.19 133 ARG A O 1
ATOM 1016 N N . LEU A 1 134 ? -15.820 -6.604 9.079 1.00 91.12 134 LEU A N 1
ATOM 1017 C CA . LEU A 1 134 ? -16.022 -5.388 9.872 1.00 91.12 134 LEU A CA 1
ATOM 1018 C C . LEU A 1 134 ? -16.731 -4.245 9.122 1.00 91.12 134 LEU A C 1
ATOM 1020 O O . LEU A 1 134 ? -16.920 -3.175 9.696 1.00 91.12 134 LEU A O 1
ATOM 1024 N N . ARG A 1 135 ? -17.188 -4.446 7.874 1.00 88.19 135 ARG A N 1
ATOM 1025 C CA . ARG A 1 135 ? -17.753 -3.373 7.020 1.00 88.19 135 ARG A CA 1
ATOM 1026 C C . ARG A 1 135 ? -18.892 -2.556 7.646 1.00 88.19 135 ARG A C 1
ATOM 1028 O O . ARG A 1 135 ? -19.069 -1.395 7.303 1.00 88.19 135 ARG A O 1
ATOM 1035 N N . ASN A 1 136 ? -19.671 -3.165 8.542 1.00 86.25 136 ASN A N 1
ATOM 1036 C CA . ASN A 1 136 ? -20.818 -2.531 9.202 1.00 86.25 136 ASN A CA 1
ATOM 1037 C C . ASN A 1 136 ? -20.495 -2.000 10.609 1.00 86.25 136 ASN A C 1
ATOM 1039 O O . ASN A 1 136 ? -21.356 -1.377 11.228 1.00 86.25 136 ASN A O 1
ATOM 1043 N N . SER A 1 137 ? -19.288 -2.265 11.112 1.00 89.81 137 SER A N 1
ATOM 1044 C CA . SER A 1 137 ? -18.851 -1.902 12.465 1.00 89.81 137 SER A CA 1
ATOM 1045 C C . SER A 1 137 ? -17.889 -0.716 12.477 1.00 89.81 137 SER A C 1
ATOM 1047 O O . SER A 1 137 ? -17.608 -0.176 13.542 1.00 89.81 137 SER A O 1
ATOM 1049 N N . VAL A 1 138 ? -17.382 -0.315 11.311 1.00 90.88 138 VAL A N 1
ATOM 1050 C CA . VAL A 1 138 ? -16.410 0.772 11.174 1.00 90.88 138 VAL A CA 1
ATOM 1051 C C . VAL A 1 138 ? -17.075 2.108 10.854 1.00 90.88 138 VAL A C 1
ATOM 1053 O O . VAL A 1 138 ? -18.160 2.196 10.272 1.00 90.88 138 VAL A O 1
ATOM 1056 N N . ASN A 1 139 ? -16.369 3.179 11.174 1.00 91.50 139 ASN A N 1
ATOM 1057 C CA . ASN A 1 139 ? -16.672 4.539 10.806 1.00 91.50 139 ASN A CA 1
ATOM 1058 C C . ASN A 1 139 ? -16.716 4.669 9.281 1.00 91.50 139 ASN A C 1
ATOM 1060 O O . ASN A 1 139 ? -15.867 4.145 8.558 1.00 91.50 139 ASN A O 1
ATOM 1064 N N . ARG A 1 140 ? -17.682 5.450 8.788 1.00 90.06 140 ARG A N 1
ATOM 1065 C CA . ARG A 1 140 ? -17.889 5.680 7.351 1.00 90.06 140 ARG A CA 1
ATOM 1066 C C . ARG A 1 140 ? -16.643 6.204 6.641 1.00 90.06 140 ARG A C 1
ATOM 1068 O O . ARG A 1 140 ? -16.440 5.881 5.479 1.00 90.06 140 ARG A O 1
ATOM 1075 N N . VAL A 1 141 ? -15.818 6.989 7.332 1.00 91.38 141 VAL A N 1
ATOM 1076 C CA . VAL A 1 141 ? -14.564 7.524 6.791 1.00 91.38 141 VAL A CA 1
ATOM 1077 C C . VAL A 1 141 ? -13.556 6.405 6.538 1.00 91.38 141 VAL A C 1
ATOM 1079 O O . VAL A 1 141 ? -12.980 6.350 5.456 1.00 91.38 141 VAL A O 1
ATOM 1082 N N . ILE A 1 142 ? -13.379 5.489 7.498 1.00 94.00 142 ILE A N 1
ATOM 1083 C CA . ILE A 1 142 ? -12.520 4.310 7.321 1.00 94.00 142 ILE A CA 1
ATOM 1084 C C . ILE A 1 142 ? -13.077 3.434 6.201 1.00 94.00 142 ILE A C 1
ATOM 1086 O O . ILE A 1 142 ? -12.323 3.028 5.322 1.00 94.00 142 ILE A O 1
ATOM 1090 N N . GLY A 1 143 ? -14.392 3.201 6.178 1.00 91.50 143 GLY A N 1
ATOM 1091 C CA . GLY A 1 143 ? -15.014 2.389 5.133 1.00 91.50 143 GLY A CA 1
ATOM 1092 C C . GLY A 1 143 ? -14.838 2.954 3.722 1.00 91.50 143 GLY A C 1
ATOM 1093 O O . GLY A 1 143 ? -14.491 2.207 2.807 1.00 91.50 143 GLY A O 1
ATOM 1094 N N . LEU A 1 144 ? -15.000 4.271 3.556 1.00 89.88 144 LEU A N 1
ATOM 1095 C CA . LEU A 1 144 ? -14.722 4.972 2.301 1.00 89.88 144 LEU A CA 1
ATOM 1096 C C . LEU A 1 144 ? -13.249 4.827 1.898 1.00 89.88 144 LEU A C 1
ATOM 1098 O O . LEU A 1 144 ? -12.954 4.480 0.757 1.00 89.88 144 LEU A O 1
ATOM 1102 N N . MET A 1 145 ? -12.331 5.073 2.835 1.00 93.31 145 MET A N 1
ATOM 1103 C CA . MET A 1 145 ? -10.892 4.969 2.594 1.00 93.31 145 MET A CA 1
ATOM 1104 C C . MET A 1 145 ? -10.497 3.561 2.151 1.00 93.31 145 MET A C 1
ATOM 1106 O O . MET A 1 145 ? -9.839 3.415 1.129 1.00 93.31 145 MET A O 1
ATOM 1110 N N . VAL A 1 146 ? -10.933 2.524 2.869 1.00 93.62 146 VAL A N 1
ATOM 1111 C CA . VAL A 1 146 ? -10.643 1.126 2.517 1.00 93.62 146 VAL A CA 1
ATOM 1112 C C . VAL A 1 146 ? -11.160 0.797 1.121 1.00 93.62 146 VAL A C 1
ATOM 1114 O O . VAL A 1 146 ? -10.402 0.257 0.320 1.00 93.62 146 VAL A O 1
ATOM 1117 N N . GLY A 1 147 ? -12.404 1.174 0.807 1.00 88.50 147 GLY A N 1
ATOM 1118 C CA . GLY A 1 147 ? -12.970 0.961 -0.525 1.00 88.50 147 GLY A CA 1
ATOM 1119 C C . GLY A 1 147 ? -12.135 1.627 -1.617 1.00 88.50 147 GLY A C 1
ATOM 1120 O O . GLY A 1 147 ? -11.749 0.980 -2.584 1.00 88.50 147 GLY A O 1
ATOM 1121 N N . ARG A 1 148 ? -11.760 2.896 -1.437 1.00 89.81 148 ARG A N 1
ATOM 1122 C CA . ARG A 1 148 ? -10.970 3.636 -2.434 1.00 89.81 148 ARG A CA 1
ATOM 1123 C C . ARG A 1 148 ? -9.535 3.130 -2.577 1.00 89.81 148 ARG A C 1
ATOM 1125 O O . ARG A 1 148 ? -9.030 3.087 -3.696 1.00 89.81 148 ARG A O 1
ATOM 1132 N N . LEU A 1 149 ? -8.883 2.755 -1.477 1.00 93.75 149 LEU A N 1
ATOM 1133 C CA . LEU A 1 149 ? -7.503 2.263 -1.475 1.00 93.75 149 LEU A CA 1
ATOM 1134 C C . LEU A 1 149 ? -7.410 0.853 -2.065 1.00 93.75 149 LEU A C 1
ATOM 1136 O O . LEU A 1 149 ? -6.610 0.619 -2.968 1.00 93.75 149 LEU A O 1
ATOM 1140 N N . GLU A 1 150 ? -8.252 -0.076 -1.604 1.00 91.62 150 GLU A N 1
ATOM 1141 C CA . GLU A 1 150 ? -8.298 -1.435 -2.152 1.00 91.62 150 GLU A CA 1
ATOM 1142 C C . GLU A 1 150 ? -8.777 -1.421 -3.614 1.00 91.62 150 GLU A C 1
ATOM 1144 O O . GLU A 1 150 ? -8.276 -2.188 -4.433 1.00 91.62 150 GLU A O 1
ATOM 1149 N N . GLY A 1 151 ? -9.688 -0.510 -3.971 1.00 87.06 151 GLY A N 1
ATOM 1150 C CA . GLY A 1 151 ? -10.115 -0.291 -5.353 1.00 87.06 151 GLY A CA 1
ATOM 1151 C C . GLY A 1 151 ? -9.014 0.180 -6.272 1.00 87.06 151 GLY A C 1
ATOM 1152 O O . GLY A 1 151 ? -8.823 -0.417 -7.324 1.00 87.06 151 GLY A O 1
ATOM 1153 N N . ALA A 1 152 ? -8.226 1.166 -5.843 1.00 91.00 152 ALA A N 1
ATOM 1154 C CA . ALA A 1 152 ? -7.054 1.596 -6.594 1.00 91.00 152 ALA A CA 1
ATOM 1155 C C . ALA A 1 152 ? -6.073 0.435 -6.834 1.00 91.00 152 ALA A C 1
ATOM 1157 O O . ALA A 1 152 ? -5.542 0.307 -7.933 1.00 91.00 152 ALA A O 1
ATOM 1158 N N . MET A 1 153 ? -5.861 -0.436 -5.838 1.00 91.88 153 MET A N 1
ATOM 1159 C CA . MET A 1 153 ? -5.020 -1.628 -6.006 1.00 91.88 153 MET A CA 1
ATOM 1160 C C . MET A 1 153 ? -5.605 -2.590 -7.041 1.00 91.88 153 MET A C 1
ATOM 1162 O O . MET A 1 153 ? -4.880 -3.038 -7.922 1.00 91.88 153 MET A O 1
ATOM 1166 N N . ARG A 1 154 ? -6.903 -2.899 -6.953 1.00 87.56 154 ARG A N 1
ATOM 1167 C CA . ARG A 1 154 ? -7.580 -3.825 -7.876 1.00 87.56 154 ARG A CA 1
ATOM 1168 C C . ARG A 1 154 ? -7.612 -3.299 -9.306 1.00 87.56 154 ARG A C 1
ATOM 1170 O O . ARG A 1 154 ? -7.366 -4.066 -10.220 1.00 87.56 154 ARG A O 1
ATOM 1177 N N . GLU A 1 155 ? -7.882 -2.013 -9.488 1.00 85.19 155 GLU A N 1
ATOM 1178 C CA . GLU A 1 155 ? -7.932 -1.372 -10.804 1.00 85.19 155 GLU A CA 1
ATOM 1179 C C . GLU A 1 155 ? -6.547 -1.275 -11.453 1.00 85.19 155 GLU A C 1
ATOM 1181 O O . GLU A 1 155 ? -6.389 -1.641 -12.612 1.00 85.19 155 GLU A O 1
ATOM 1186 N N . LEU A 1 156 ? -5.543 -0.769 -10.726 1.00 88.56 156 LEU A N 1
ATOM 1187 C CA . LEU A 1 156 ? -4.248 -0.422 -11.324 1.00 88.56 156 LEU A CA 1
ATOM 1188 C C . LEU A 1 156 ? -3.276 -1.601 -11.405 1.00 88.56 156 LEU A C 1
ATOM 1190 O O . LEU A 1 156 ? -2.375 -1.588 -12.244 1.00 88.56 156 LEU A O 1
ATOM 1194 N N . LEU A 1 157 ? -3.419 -2.599 -10.529 1.00 88.44 157 LEU A N 1
ATOM 1195 C CA . LEU A 1 157 ? -2.606 -3.816 -10.589 1.00 88.44 157 LEU A CA 1
ATOM 1196 C C . LEU A 1 157 ? -3.316 -4.932 -11.362 1.00 88.44 157 LEU A C 1
ATOM 1198 O O . LEU A 1 157 ? -2.625 -5.701 -12.030 1.00 88.44 157 LEU A O 1
ATOM 1202 N N . ASP A 1 158 ? -4.653 -4.975 -11.338 1.00 83.94 158 ASP A N 1
ATOM 1203 C CA . ASP A 1 158 ? -5.489 -5.897 -12.119 1.00 83.94 158 ASP A CA 1
ATOM 1204 C C . ASP A 1 158 ? -4.989 -7.352 -12.010 1.00 83.94 158 ASP A C 1
ATOM 1206 O O . ASP A 1 158 ? -4.861 -7.873 -10.898 1.00 83.94 158 ASP A O 1
ATOM 1210 N N . ASP A 1 159 ? -4.604 -7.977 -13.127 1.00 78.62 159 ASP A N 1
ATOM 1211 C CA . ASP A 1 159 ? -4.044 -9.334 -13.185 1.00 78.62 159 ASP A CA 1
ATOM 1212 C C . ASP A 1 159 ? -2.748 -9.540 -12.367 1.00 78.62 159 ASP A C 1
ATOM 1214 O O . ASP A 1 159 ? -2.368 -10.677 -12.088 1.00 78.62 159 ASP A O 1
ATOM 1218 N N . ASP A 1 160 ? -2.036 -8.468 -11.998 1.00 85.12 160 ASP A N 1
ATOM 1219 C CA . ASP A 1 160 ? -0.831 -8.539 -11.153 1.00 85.12 160 ASP A CA 1
ATOM 1220 C C . ASP A 1 160 ? -1.170 -8.660 -9.655 1.00 85.12 160 ASP A C 1
ATOM 1222 O O . ASP A 1 160 ? -0.325 -9.059 -8.851 1.00 85.12 160 ASP A O 1
ATOM 1226 N N . LEU A 1 161 ? -2.397 -8.322 -9.242 1.00 89.56 161 LEU A N 1
ATOM 1227 C CA . LEU A 1 161 ? -2.792 -8.370 -7.837 1.00 89.56 161 LEU A CA 1
ATOM 1228 C C . LEU A 1 161 ? -3.173 -9.793 -7.420 1.00 89.56 161 LEU A C 1
ATOM 1230 O O . LEU A 1 161 ? -4.218 -10.327 -7.785 1.00 89.56 161 LEU A O 1
ATOM 1234 N N . THR A 1 162 ? -2.362 -10.389 -6.554 1.00 90.19 162 THR A N 1
ATOM 1235 C CA . THR A 1 162 ? -2.567 -11.753 -6.052 1.00 90.19 162 THR A CA 1
ATOM 1236 C C . THR A 1 162 ? -2.717 -11.770 -4.536 1.00 90.19 162 THR A C 1
ATOM 1238 O O . THR A 1 162 ? -2.231 -10.885 -3.834 1.00 90.19 162 THR A O 1
ATOM 1241 N N . MET A 1 163 ? -3.414 -12.772 -3.996 1.00 90.00 163 MET A N 1
ATOM 1242 C CA . MET A 1 163 ? -3.506 -12.951 -2.544 1.00 90.00 163 MET A CA 1
ATOM 1243 C C . MET A 1 163 ? -2.140 -13.329 -1.970 1.00 90.00 163 MET A C 1
ATOM 1245 O O . MET A 1 163 ? -1.488 -14.244 -2.473 1.00 90.00 163 MET A O 1
ATOM 1249 N N . TYR A 1 164 ? -1.742 -12.682 -0.873 1.00 91.44 164 TYR A N 1
ATOM 1250 C CA . TYR A 1 164 ? -0.500 -13.021 -0.182 1.00 91.44 164 TYR A CA 1
ATOM 1251 C C . TYR A 1 164 ? -0.552 -14.462 0.358 1.00 91.44 164 TYR A C 1
ATOM 1253 O O . TYR A 1 164 ? -1.608 -14.854 0.877 1.00 91.44 164 TYR A O 1
ATOM 1261 N N . PRO A 1 165 ? 0.549 -15.245 0.284 1.00 89.12 165 PRO A N 1
ATOM 1262 C CA . PRO A 1 165 ? 0.557 -16.667 0.629 1.00 89.12 165 PRO A CA 1
ATOM 1263 C C . PRO A 1 165 ? -0.125 -16.963 1.976 1.00 89.12 165 PRO A C 1
ATOM 1265 O O . PRO A 1 165 ? 0.360 -16.498 3.012 1.00 89.12 165 PRO A O 1
ATOM 1268 N N . PRO A 1 166 ? -1.247 -17.715 1.992 1.00 86.19 166 PRO A N 1
ATOM 1269 C CA . PRO A 1 166 ? -2.051 -17.920 3.200 1.00 86.19 166 PRO A CA 1
ATOM 1270 C C . PRO A 1 166 ? -1.264 -18.492 4.383 1.00 86.19 166 PRO A C 1
ATOM 1272 O O . PRO A 1 166 ? -1.428 -18.028 5.511 1.00 86.19 166 PRO A O 1
ATOM 1275 N N . ASN A 1 167 ? -0.327 -19.399 4.110 1.00 87.88 167 ASN A N 1
ATOM 1276 C CA . ASN A 1 167 ? 0.545 -20.034 5.099 1.00 87.88 167 ASN A CA 1
ATOM 1277 C C . ASN A 1 167 ? 1.404 -19.064 5.916 1.00 87.88 167 ASN A C 1
ATOM 1279 O O . ASN A 1 167 ? 1.879 -19.422 6.989 1.00 87.88 167 ASN A O 1
ATOM 1283 N N . LYS A 1 168 ? 1.604 -17.835 5.437 1.00 85.88 168 LYS A N 1
ATOM 1284 C CA . LYS A 1 168 ? 2.372 -16.827 6.167 1.00 85.88 168 LYS A CA 1
ATOM 1285 C C . LYS A 1 168 ? 1.562 -16.050 7.192 1.00 85.88 168 LYS A C 1
ATOM 1287 O O . LYS A 1 168 ? 2.155 -15.468 8.091 1.00 85.88 168 LYS A O 1
ATOM 1292 N N . TRP A 1 169 ? 0.238 -16.004 7.065 1.00 90.50 169 TRP A N 1
ATOM 1293 C CA . TRP A 1 169 ? -0.581 -15.106 7.887 1.00 90.50 169 TRP A CA 1
ATOM 1294 C C . TRP A 1 169 ? -1.973 -15.656 8.180 1.00 90.50 169 TRP A C 1
ATOM 1296 O O . TRP A 1 169 ? -2.379 -15.750 9.335 1.00 90.50 169 TRP A O 1
ATOM 1306 N N . LYS A 1 170 ? -2.701 -16.068 7.143 1.00 86.44 170 LYS A N 1
ATOM 1307 C CA . LYS A 1 170 ? -4.069 -16.568 7.255 1.00 86.44 170 LYS A CA 1
ATOM 1308 C C . LYS A 1 170 ? -4.134 -17.888 8.019 1.00 86.44 170 LYS A C 1
ATOM 1310 O O . LYS A 1 170 ? -5.026 -18.056 8.845 1.00 86.44 170 LYS A O 1
ATOM 1315 N N . ASP A 1 171 ? -3.166 -18.778 7.809 1.00 88.62 171 ASP A N 1
ATOM 1316 C CA . ASP A 1 171 ? -3.083 -20.058 8.528 1.00 88.62 171 ASP A CA 1
ATOM 1317 C C . ASP A 1 171 ? -2.736 -19.855 10.014 1.00 88.62 171 ASP A C 1
ATOM 1319 O O . ASP A 1 171 ? -3.089 -20.681 10.848 1.00 88.62 171 ASP A O 1
ATOM 1323 N N . GLN A 1 172 ? -2.125 -18.714 10.361 1.00 89.12 172 GLN A N 1
ATOM 1324 C CA . GLN A 1 172 ? -1.912 -18.281 11.749 1.00 89.12 172 GLN A CA 1
ATOM 1325 C C . GLN A 1 172 ? -3.163 -17.623 12.360 1.00 89.12 172 GLN A C 1
ATOM 1327 O O . GLN A 1 172 ? -3.155 -17.204 13.513 1.00 89.12 172 GLN A O 1
ATOM 1332 N N . GLY A 1 173 ? -4.239 -17.498 11.579 1.00 89.25 173 GLY A N 1
ATOM 1333 C CA . GLY A 1 173 ? -5.481 -16.851 11.980 1.00 89.25 173 GLY A CA 1
ATOM 1334 C C . GLY A 1 173 ? -5.424 -15.337 12.059 1.00 89.25 173 GLY A C 1
ATOM 1335 O O . GLY A 1 173 ? -6.302 -14.722 12.652 1.00 89.25 173 GLY A O 1
ATOM 1336 N N . TRP A 1 174 ? -4.432 -14.715 11.426 1.00 93.50 174 TRP A N 1
ATOM 1337 C CA . TRP A 1 174 ? -4.321 -13.261 11.417 1.00 93.50 174 TRP A CA 1
ATOM 1338 C C . TRP A 1 174 ? -5.221 -12.585 10.389 1.00 93.50 174 TRP A C 1
ATOM 1340 O O . TRP A 1 174 ? -5.226 -11.364 10.311 1.00 93.50 174 TRP A O 1
ATOM 1350 N N . ASP A 1 175 ? -6.001 -13.333 9.606 1.00 92.62 175 ASP A N 1
ATOM 1351 C CA . ASP A 1 175 ? -6.981 -12.735 8.698 1.00 92.62 175 ASP A CA 1
ATOM 1352 C C . ASP A 1 175 ? -8.121 -12.035 9.436 1.00 92.62 175 ASP A C 1
ATOM 1354 O O . ASP A 1 175 ? -8.675 -11.053 8.939 1.00 92.62 175 ASP A O 1
ATOM 1358 N N . TYR A 1 176 ? -8.444 -12.526 10.628 1.00 92.31 176 TYR A N 1
ATOM 1359 C CA . TYR A 1 176 ? -9.371 -11.897 11.547 1.00 92.31 176 TYR A CA 1
ATOM 1360 C C . TYR A 1 176 ? -9.055 -12.335 12.980 1.00 92.31 176 TYR A C 1
ATOM 1362 O O . TYR A 1 176 ? -9.102 -13.526 13.284 1.00 92.31 176 TYR A O 1
ATOM 1370 N N . ILE A 1 177 ? -8.761 -11.368 13.847 1.00 92.62 177 ILE A N 1
ATOM 1371 C CA . ILE A 1 177 ? -8.397 -11.573 15.251 1.00 92.62 177 ILE A CA 1
ATOM 1372 C C . ILE A 1 177 ? -9.462 -10.911 16.124 1.00 92.62 177 ILE A C 1
ATOM 1374 O O . ILE A 1 177 ? -9.825 -9.757 15.900 1.00 92.62 177 ILE A O 1
ATOM 1378 N N . ASP A 1 178 ? -9.943 -11.629 17.134 1.00 93.19 178 ASP A N 1
ATOM 1379 C CA . ASP A 1 178 ? -10.955 -11.156 18.076 1.00 93.19 178 ASP A CA 1
ATOM 1380 C C . ASP A 1 178 ? -10.452 -11.338 19.504 1.00 93.19 178 ASP A C 1
ATOM 1382 O O . ASP A 1 178 ? -9.997 -12.417 19.869 1.00 93.19 178 ASP A O 1
ATOM 1386 N N . SER A 1 179 ? -10.527 -10.303 20.337 1.00 93.50 179 SER A N 1
ATOM 1387 C CA . SER A 1 179 ? -9.988 -10.376 21.698 1.00 93.50 179 SER A CA 1
ATOM 1388 C C . SER A 1 179 ? -10.814 -11.269 22.621 1.00 93.50 179 SER A C 1
ATOM 1390 O O . SER A 1 179 ? -10.340 -11.614 23.699 1.00 93.50 179 SER A O 1
ATOM 1392 N N . LEU A 1 180 ? -12.049 -11.618 22.238 1.00 91.00 180 LEU A N 1
ATOM 1393 C CA . LEU A 1 180 ? -12.842 -12.610 22.969 1.00 91.00 180 LEU A CA 1
ATOM 1394 C C . LEU A 1 180 ? -12.397 -14.047 22.683 1.00 91.00 180 LEU A C 1
ATOM 1396 O O . LEU A 1 180 ? -12.603 -14.910 23.529 1.00 91.00 180 LEU A O 1
ATOM 1400 N N . ASP A 1 181 ? -11.787 -14.288 21.523 1.00 86.69 181 ASP A N 1
ATOM 1401 C CA . ASP A 1 181 ? -11.288 -15.600 21.113 1.00 86.69 181 ASP A CA 1
ATOM 1402 C C . ASP A 1 181 ? -9.978 -15.465 20.313 1.00 86.69 181 ASP A C 1
ATOM 1404 O O . ASP A 1 181 ? -9.934 -15.711 19.102 1.00 86.69 181 ASP A O 1
ATOM 1408 N N . PRO A 1 182 ? -8.881 -15.036 20.967 1.00 79.19 182 PRO A N 1
ATOM 1409 C CA . PRO A 1 182 ? -7.617 -14.782 20.282 1.00 79.19 182 PRO A CA 1
ATOM 1410 C C . PRO A 1 182 ? -6.957 -16.066 19.759 1.00 79.19 182 PRO A C 1
ATOM 1412 O O . PRO A 1 182 ? -6.106 -15.992 18.875 1.00 79.19 182 PRO A O 1
ATOM 1415 N N . GLN A 1 183 ? -7.329 -17.232 20.301 1.00 75.38 183 GLN A N 1
ATOM 1416 C CA . GLN A 1 183 ? -6.805 -18.542 19.897 1.00 75.38 183 GLN A CA 1
ATOM 1417 C C . GLN A 1 183 ? -7.709 -19.272 18.893 1.00 75.38 183 GLN A C 1
ATOM 1419 O O . GLN A 1 183 ? -7.316 -20.325 18.394 1.00 75.38 183 GLN A O 1
ATOM 1424 N N . ARG A 1 184 ? -8.867 -18.692 18.544 1.00 74.50 184 ARG A N 1
ATOM 1425 C CA . ARG A 1 184 ? -9.845 -19.259 17.601 1.00 74.50 184 ARG A CA 1
ATOM 1426 C C . ARG A 1 184 ? -10.370 -20.624 18.053 1.00 74.50 184 ARG A C 1
ATOM 1428 O O . ARG A 1 184 ? -10.546 -21.531 17.244 1.00 74.50 184 ARG A O 1
ATOM 1435 N N . GLU A 1 185 ? -10.602 -20.787 19.351 1.00 69.88 185 GLU A N 1
ATOM 1436 C CA . GLU A 1 185 ? -11.128 -22.028 19.924 1.00 69.88 185 GLU A CA 1
ATOM 1437 C C . GLU A 1 185 ? -12.612 -22.246 19.584 1.00 69.88 185 GLU A C 1
ATOM 1439 O O . GLU A 1 185 ? -13.118 -23.364 19.709 1.00 69.88 185 GLU A O 1
ATOM 1444 N N . TRP A 1 186 ? -13.334 -21.206 19.151 1.00 67.56 186 TRP A N 1
ATOM 1445 C CA . TRP A 1 186 ? -14.783 -21.244 18.923 1.00 67.56 186 TRP A CA 1
ATOM 1446 C C . TRP A 1 186 ? -15.171 -21.503 17.460 1.00 67.56 186 TRP A C 1
ATOM 1448 O O . TRP A 1 186 ? -16.134 -20.927 16.941 1.00 67.56 186 TRP A O 1
ATOM 1458 N N . ASP A 1 187 ? -14.444 -22.411 16.802 1.00 56.72 187 ASP A N 1
ATOM 1459 C CA . ASP A 1 187 ? -14.702 -22.849 15.427 1.00 56.72 187 ASP A CA 1
ATOM 1460 C C . ASP A 1 187 ? -16.189 -23.218 15.214 1.00 56.72 187 ASP A C 1
ATOM 1462 O O . ASP A 1 187 ? -16.735 -24.124 15.850 1.00 56.72 187 ASP A O 1
ATOM 1466 N N . GLY A 1 188 ? -16.860 -22.506 14.297 1.00 55.72 188 GLY A N 1
ATOM 1467 C CA . GLY A 1 188 ? -18.250 -22.760 13.887 1.00 55.72 188 GLY A CA 1
ATOM 1468 C C . GLY A 1 188 ? -19.297 -21.723 14.318 1.00 55.72 188 GLY A C 1
ATOM 1469 O O . GLY A 1 188 ? -20.418 -21.778 13.810 1.00 55.72 188 GLY A O 1
ATOM 1470 N N . TRP A 1 189 ? -18.959 -20.760 15.182 1.00 56.09 189 TRP A N 1
ATOM 1471 C CA . TRP A 1 189 ? -19.828 -19.611 15.487 1.00 56.09 189 TRP A CA 1
ATOM 1472 C C . TRP A 1 189 ? -19.476 -18.407 14.609 1.00 56.09 189 TRP A C 1
ATOM 1474 O O . TRP A 1 189 ? -18.305 -18.138 14.341 1.00 56.09 189 TRP A O 1
ATOM 1484 N N . SER A 1 190 ? -20.482 -17.652 14.152 1.00 60.50 190 SER A N 1
ATOM 1485 C CA . SER A 1 190 ? -20.209 -16.368 13.504 1.00 60.50 190 SER A CA 1
ATOM 1486 C C . SER A 1 190 ? -19.751 -15.373 14.567 1.00 60.50 190 SER A C 1
ATOM 1488 O O . SER A 1 190 ? -20.420 -15.189 15.579 1.00 60.50 190 SER A O 1
ATOM 1490 N N . PHE A 1 191 ? -18.649 -14.665 14.323 1.00 67.50 191 PHE A N 1
ATOM 1491 C CA . PHE A 1 191 ? -18.191 -13.549 15.166 1.00 67.50 191 PHE A CA 1
ATOM 1492 C C . PHE A 1 191 ? -19.282 -12.480 15.379 1.00 67.50 191 PHE A C 1
ATOM 1494 O O . PHE A 1 191 ? -19.262 -11.773 16.388 1.00 67.50 191 PHE A O 1
ATOM 1501 N N . ALA A 1 192 ? -20.232 -12.381 14.438 1.00 65.19 192 ALA A N 1
ATOM 1502 C CA . ALA A 1 192 ? -21.394 -11.498 14.505 1.00 65.19 192 ALA A CA 1
ATOM 1503 C C . ALA A 1 192 ? -22.453 -11.954 15.526 1.00 65.19 192 ALA A C 1
ATOM 1505 O O . ALA A 1 192 ? -23.250 -11.135 15.974 1.00 65.19 192 ALA A O 1
ATOM 1506 N N . ASP A 1 193 ? -22.449 -13.233 15.907 1.00 70.12 193 ASP A N 1
ATOM 1507 C CA . ASP A 1 193 ? -23.389 -13.801 16.879 1.00 70.12 193 ASP A CA 1
ATOM 1508 C C . ASP A 1 193 ? -22.898 -13.627 18.326 1.00 70.12 193 ASP A C 1
ATOM 1510 O O . ASP A 1 193 ? -23.632 -13.916 19.273 1.00 70.12 193 ASP A O 1
ATOM 1514 N N . MET A 1 194 ? -21.668 -13.135 18.514 1.00 80.75 194 MET A N 1
ATOM 1515 C CA . MET A 1 194 ? -21.086 -12.905 19.831 1.00 80.75 194 MET A CA 1
ATOM 1516 C C . MET A 1 194 ? -21.359 -11.481 20.316 1.00 80.75 194 MET A C 1
ATOM 1518 O O . MET A 1 194 ? -20.811 -10.533 19.740 1.00 80.75 194 MET A O 1
ATOM 1522 N N . PRO A 1 195 ? -22.179 -11.307 21.368 1.00 85.56 195 PRO A N 1
ATOM 1523 C CA . PRO A 1 195 ? -22.470 -9.990 21.903 1.00 85.56 195 PRO A CA 1
ATOM 1524 C C . PRO A 1 195 ? -21.236 -9.407 22.584 1.00 85.56 195 PRO A C 1
ATOM 1526 O O . PRO A 1 195 ? -20.492 -10.109 23.271 1.00 85.56 195 PRO A O 1
ATOM 1529 N N . ASP A 1 196 ? -21.055 -8.100 22.441 1.00 91.00 196 ASP A N 1
ATOM 1530 C CA . ASP A 1 196 ? -19.957 -7.425 23.112 1.00 91.00 196 ASP A CA 1
ATOM 1531 C C . ASP A 1 196 ? -20.108 -7.470 24.645 1.00 91.00 196 ASP A C 1
ATOM 1533 O O . ASP A 1 196 ? -21.220 -7.306 25.171 1.00 91.00 196 ASP A O 1
ATOM 1537 N N . PRO A 1 197 ? -19.002 -7.641 25.394 1.00 93.81 197 PRO A N 1
ATOM 1538 C CA . PRO A 1 197 ? -19.045 -7.702 26.848 1.00 93.81 197 PRO A CA 1
ATOM 1539 C C . PRO A 1 197 ? -19.476 -6.349 27.432 1.00 93.81 197 PRO A C 1
ATOM 1541 O O . PRO A 1 197 ? -19.057 -5.294 26.949 1.00 93.81 197 PRO A O 1
ATOM 1544 N N . PRO A 1 198 ? -20.292 -6.312 28.497 1.00 94.56 198 PRO A N 1
ATOM 1545 C CA . PRO A 1 198 ? -20.663 -5.051 29.120 1.00 94.56 198 PRO A CA 1
ATOM 1546 C C . PRO A 1 198 ? -19.437 -4.370 29.744 1.00 94.56 198 PRO A C 1
ATOM 1548 O O . PRO A 1 198 ? -18.489 -5.017 30.188 1.00 94.56 198 PRO A O 1
ATOM 1551 N N . LYS A 1 199 ? -19.471 -3.037 29.831 1.00 94.62 199 LYS A N 1
ATOM 1552 C CA . LYS A 1 199 ? -18.380 -2.253 30.422 1.00 94.62 199 LYS A CA 1
ATOM 1553 C C . LYS A 1 199 ? -18.043 -2.738 31.837 1.00 94.62 199 LYS A C 1
ATOM 1555 O O . LYS A 1 199 ? -18.890 -2.692 32.726 1.00 94.62 199 LYS A O 1
ATOM 1560 N N . GLY A 1 200 ? -16.785 -3.129 32.040 1.00 91.50 200 GLY A N 1
ATOM 1561 C CA . GLY A 1 200 ? -16.268 -3.633 33.317 1.00 91.50 200 GLY A CA 1
ATOM 1562 C C . GLY A 1 200 ? -16.329 -5.154 33.487 1.00 91.50 200 GLY A C 1
ATOM 1563 O O . GLY A 1 200 ? -15.820 -5.648 34.489 1.00 91.50 200 GLY A O 1
ATOM 1564 N N . ALA A 1 201 ? -16.914 -5.889 32.537 1.00 93.50 201 ALA A N 1
ATOM 1565 C CA . ALA A 1 201 ? -16.773 -7.340 32.472 1.00 93.50 201 ALA A CA 1
ATOM 1566 C C . ALA A 1 201 ? -15.421 -7.748 31.866 1.00 93.50 201 ALA A C 1
ATOM 1568 O O . ALA A 1 201 ? -14.735 -6.949 31.224 1.00 93.50 201 ALA A O 1
ATOM 1569 N N . GLU A 1 202 ? -15.053 -9.011 32.073 1.00 89.25 202 GLU A N 1
ATOM 1570 C CA . GLU A 1 202 ? -13.912 -9.631 31.404 1.00 89.25 202 GLU A CA 1
ATOM 1571 C C . GLU A 1 202 ? -14.076 -9.554 29.877 1.00 89.25 202 GLU A C 1
ATOM 1573 O O . GLU A 1 202 ? -15.186 -9.659 29.355 1.00 89.25 202 GLU A O 1
ATOM 1578 N N . GLY A 1 203 ? -12.976 -9.291 29.168 1.00 88.44 203 GLY A N 1
ATOM 1579 C CA . GLY A 1 203 ? -12.980 -9.065 27.721 1.00 88.44 203 GLY A CA 1
ATOM 1580 C C . GLY A 1 203 ? -13.358 -7.644 27.281 1.00 88.44 203 GLY A C 1
ATOM 1581 O O . GLY A 1 203 ? -13.205 -7.334 26.103 1.00 88.44 203 GLY A O 1
ATOM 1582 N N . TYR A 1 204 ? -13.810 -6.756 28.181 1.00 93.69 204 TYR A N 1
ATOM 1583 C CA . TYR A 1 204 ? -14.029 -5.343 27.845 1.00 93.69 204 TYR A CA 1
ATOM 1584 C C . TYR A 1 204 ? -12.727 -4.514 27.941 1.00 93.69 204 TYR A C 1
ATOM 1586 O O . TYR A 1 204 ? -12.051 -4.564 28.973 1.00 93.69 204 TYR A O 1
ATOM 1594 N N . PRO A 1 205 ? -12.440 -3.624 26.968 1.00 94.50 205 PRO A N 1
ATOM 1595 C CA . PRO A 1 205 ? -13.163 -3.459 25.707 1.00 94.50 205 PRO A CA 1
ATOM 1596 C C . PRO A 1 205 ? -12.744 -4.528 24.690 1.00 94.50 205 PRO A C 1
ATOM 1598 O O . PRO A 1 205 ? -11.549 -4.775 24.521 1.00 94.50 205 PRO A O 1
ATOM 1601 N N . ARG A 1 206 ? -13.716 -5.101 23.967 1.00 94.69 206 ARG A N 1
ATOM 1602 C CA . ARG A 1 206 ? -13.428 -6.031 22.866 1.00 94.69 206 ARG A CA 1
ATOM 1603 C C . ARG A 1 206 ? -12.667 -5.313 21.751 1.00 94.69 206 ARG A C 1
ATOM 1605 O O . ARG A 1 206 ? -13.027 -4.189 21.401 1.00 94.69 206 ARG A O 1
ATOM 1612 N N . LEU A 1 207 ? -11.643 -5.953 21.193 1.00 95.44 207 LEU A N 1
ATOM 1613 C CA . LEU A 1 207 ? -10.898 -5.498 20.020 1.00 95.44 207 LEU A CA 1
ATOM 1614 C C . LEU A 1 207 ? -11.005 -6.545 18.910 1.00 95.44 207 LEU A C 1
ATOM 1616 O O . LEU A 1 207 ? -10.665 -7.707 19.117 1.00 95.44 207 LEU A O 1
ATOM 1620 N N . GLN A 1 208 ? -11.436 -6.106 17.734 1.00 95.12 208 GLN A N 1
ATOM 1621 C CA . GLN A 1 208 ? -11.501 -6.909 16.519 1.00 95.12 208 GLN A CA 1
ATOM 1622 C C . GLN A 1 208 ? -10.556 -6.302 15.485 1.00 95.12 208 GLN A C 1
ATOM 1624 O O . GLN A 1 208 ? -10.570 -5.088 15.283 1.00 95.12 208 GLN A O 1
ATOM 1629 N N . VAL A 1 209 ? -9.743 -7.128 14.837 1.00 96.19 209 VAL A N 1
ATOM 1630 C CA . VAL A 1 209 ? -8.797 -6.721 13.791 1.00 96.19 209 VAL A CA 1
ATOM 1631 C C . VAL A 1 209 ? -9.031 -7.596 12.571 1.00 96.19 209 VAL A C 1
ATOM 1633 O O . VAL A 1 209 ? -9.046 -8.817 12.681 1.00 96.19 209 VAL A O 1
ATOM 1636 N N . GLU A 1 210 ? -9.214 -6.989 11.406 1.00 95.81 210 GLU A N 1
ATOM 1637 C CA . GLU A 1 210 ? -9.332 -7.687 10.130 1.00 95.81 210 GLU A CA 1
ATOM 1638 C C . GLU A 1 210 ? -8.196 -7.265 9.204 1.00 95.81 210 GLU A C 1
ATOM 1640 O O . GLU A 1 210 ? -7.910 -6.075 9.065 1.00 95.81 210 GLU A O 1
ATOM 1645 N N . ASN A 1 211 ? -7.568 -8.245 8.555 1.00 96.94 211 ASN A N 1
ATOM 1646 C CA . ASN A 1 211 ? -6.445 -8.023 7.655 1.00 96.94 211 ASN A CA 1
ATOM 1647 C C . ASN A 1 211 ? -6.769 -8.490 6.239 1.00 96.94 211 ASN A C 1
ATOM 1649 O O . ASN A 1 211 ? -7.340 -9.564 6.024 1.00 96.94 211 ASN A O 1
ATOM 1653 N N . ARG A 1 212 ? -6.307 -7.721 5.255 1.00 95.25 212 ARG A N 1
ATOM 1654 C CA . ARG A 1 212 ? -6.207 -8.142 3.859 1.00 95.25 212 ARG A CA 1
ATOM 1655 C C . ARG A 1 212 ? -4.802 -7.907 3.357 1.00 95.25 212 ARG A C 1
ATOM 1657 O O . ARG A 1 212 ? -4.271 -6.804 3.459 1.00 95.25 212 ARG A O 1
ATOM 1664 N N . VAL A 1 213 ? -4.209 -8.965 2.821 1.00 96.38 213 VAL A N 1
ATOM 1665 C CA . VAL A 1 213 ? -2.822 -8.944 2.377 1.00 96.38 213 VAL A CA 1
ATOM 1666 C C . VAL A 1 213 ? -2.731 -9.496 0.963 1.00 96.38 213 VAL A C 1
ATOM 1668 O O . VAL A 1 213 ? -3.215 -10.595 0.675 1.00 96.38 213 VAL A O 1
ATOM 1671 N N . TYR A 1 214 ? -2.085 -8.725 0.098 1.00 95.38 214 TYR A N 1
ATOM 1672 C CA . TYR A 1 214 ? -1.852 -9.033 -1.308 1.00 95.38 214 TYR A CA 1
ATOM 1673 C C . TYR A 1 214 ? -0.357 -8.998 -1.633 1.00 95.38 214 TYR A C 1
ATOM 1675 O O . TYR A 1 214 ? 0.449 -8.497 -0.849 1.00 95.38 214 TYR A O 1
ATOM 1683 N N . CYS A 1 215 ? 0.011 -9.491 -2.807 1.00 95.31 215 CYS A N 1
ATOM 1684 C CA . CYS A 1 215 ? 1.315 -9.300 -3.434 1.00 95.31 215 CYS A CA 1
ATOM 1685 C C . CYS A 1 215 ? 1.159 -9.070 -4.940 1.00 95.31 215 CYS A C 1
ATOM 1687 O O . CYS A 1 215 ? 0.106 -9.341 -5.517 1.00 95.31 215 CYS A O 1
ATOM 1689 N N . SER A 1 216 ? 2.216 -8.564 -5.567 1.00 94.56 216 SER A N 1
ATOM 1690 C CA . SER A 1 216 ? 2.275 -8.307 -7.007 1.00 94.56 216 SER A CA 1
ATOM 1691 C C . SER A 1 216 ? 3.707 -8.485 -7.530 1.00 94.56 216 SER A C 1
ATOM 1693 O O . SER A 1 216 ? 4.625 -8.803 -6.761 1.00 94.56 216 SER A O 1
ATOM 1695 N N . ARG A 1 217 ? 3.940 -8.279 -8.827 1.00 93.06 217 ARG A N 1
ATOM 1696 C CA . ARG A 1 217 ? 5.275 -8.218 -9.430 1.00 93.06 217 ARG A CA 1
ATOM 1697 C C . ARG A 1 217 ? 6.204 -7.252 -8.710 1.00 93.06 217 ARG A C 1
ATOM 1699 O O . ARG A 1 217 ? 7.351 -7.603 -8.474 1.00 93.06 217 ARG A O 1
ATOM 1706 N N . VAL A 1 218 ? 5.728 -6.060 -8.356 1.00 96.00 218 VAL A N 1
ATOM 1707 C CA . VAL A 1 218 ? 6.560 -4.991 -7.770 1.00 96.00 218 VAL A CA 1
ATOM 1708 C C . VAL A 1 218 ? 6.485 -4.992 -6.250 1.00 96.00 218 VAL A C 1
ATOM 1710 O O . VAL A 1 218 ? 7.456 -4.646 -5.582 1.00 96.00 218 VAL A O 1
ATOM 1713 N N . PHE A 1 219 ? 5.354 -5.404 -5.680 1.00 97.56 219 PHE A N 1
ATOM 1714 C CA . PHE A 1 219 ? 5.139 -5.389 -4.239 1.00 97.56 219 PHE A CA 1
ATOM 1715 C C . PHE A 1 219 ? 5.258 -6.787 -3.653 1.00 97.56 219 PHE A C 1
ATOM 1717 O O . PHE A 1 219 ? 4.480 -7.682 -3.988 1.00 97.56 219 PHE A O 1
ATOM 1724 N N . ARG A 1 220 ? 6.178 -6.971 -2.699 1.00 97.00 220 ARG A N 1
ATOM 1725 C CA . ARG A 1 220 ? 6.192 -8.209 -1.911 1.00 97.00 220 ARG A CA 1
ATOM 1726 C C . ARG A 1 220 ? 4.938 -8.301 -1.046 1.00 97.00 220 ARG A C 1
ATOM 1728 O O . ARG A 1 220 ? 4.453 -9.397 -0.817 1.00 97.00 220 ARG A O 1
ATOM 1735 N N . LYS A 1 221 ? 4.404 -7.166 -0.583 1.00 97.75 221 LYS A N 1
ATOM 1736 C CA . LYS A 1 221 ? 3.255 -7.143 0.321 1.00 97.75 221 LYS A CA 1
ATOM 1737 C C . LYS A 1 221 ? 2.487 -5.829 0.238 1.00 97.75 221 LYS A C 1
ATOM 1739 O O . LYS A 1 221 ? 3.065 -4.774 0.464 1.00 97.75 221 LYS A O 1
ATOM 1744 N N . LEU A 1 222 ? 1.188 -5.898 -0.030 1.00 97.94 222 LEU A N 1
ATOM 1745 C CA . LEU A 1 222 ? 0.243 -4.799 0.158 1.00 97.94 222 LEU A CA 1
ATOM 1746 C C . LEU A 1 222 ? -0.682 -5.194 1.305 1.00 97.94 222 LEU A C 1
ATOM 1748 O O . LEU A 1 222 ? -1.455 -6.141 1.171 1.00 97.94 222 LEU A O 1
ATOM 1752 N N . HIS A 1 223 ? -0.565 -4.524 2.445 1.00 98.25 223 HIS A N 1
ATOM 1753 C CA . HIS A 1 223 ? -1.285 -4.867 3.669 1.00 98.25 223 HIS A CA 1
ATOM 1754 C C . HIS A 1 223 ? -2.273 -3.756 4.005 1.00 98.25 223 HIS A C 1
ATOM 1756 O O . HIS A 1 223 ? -1.860 -2.614 4.177 1.00 98.25 223 HIS A O 1
ATOM 1762 N N . LEU A 1 224 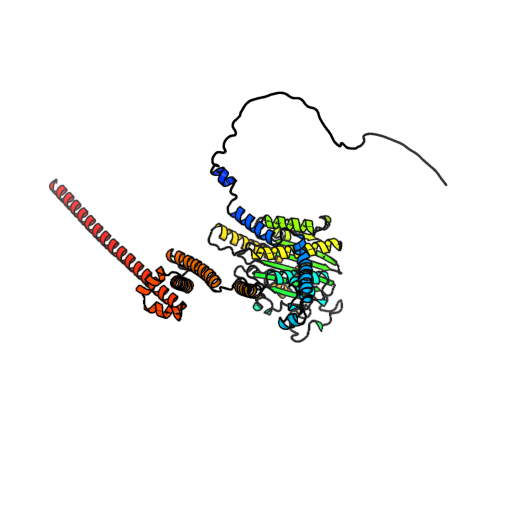? -3.561 -4.097 4.086 1.00 97.75 224 LEU A N 1
ATOM 1763 C CA . LEU A 1 224 ? -4.594 -3.285 4.722 1.00 97.75 224 LEU A CA 1
ATOM 1764 C C . LEU A 1 224 ? -5.051 -3.971 6.008 1.00 97.75 224 LEU A C 1
ATOM 1766 O O . LEU A 1 224 ? -5.359 -5.163 6.011 1.00 97.75 224 LEU A O 1
ATOM 1770 N N . GLU A 1 225 ? -5.162 -3.197 7.072 1.00 98.00 225 GLU A N 1
ATOM 1771 C CA . GLU A 1 225 ? -5.656 -3.623 8.373 1.00 98.00 225 GLU A CA 1
ATOM 1772 C C . GLU A 1 225 ? -6.722 -2.638 8.846 1.00 98.00 225 GLU A C 1
ATOM 1774 O O . GLU A 1 225 ? -6.544 -1.418 8.779 1.00 98.00 225 GLU A O 1
ATOM 1779 N N . VAL A 1 226 ? -7.828 -3.178 9.352 1.00 97.50 226 VAL A N 1
ATOM 1780 C CA . VAL A 1 226 ? -8.854 -2.399 10.039 1.00 97.50 226 VAL A CA 1
ATOM 1781 C C . VAL A 1 226 ? -9.074 -2.977 11.422 1.00 97.50 226 VAL A C 1
ATOM 1783 O O . VAL A 1 226 ? -9.356 -4.164 11.567 1.00 97.50 226 VAL A O 1
ATOM 1786 N N . ALA A 1 227 ? -8.986 -2.124 12.435 1.00 96.75 227 ALA A N 1
ATOM 1787 C CA . ALA A 1 227 ? -9.227 -2.490 13.819 1.00 96.75 227 ALA A CA 1
ATOM 1788 C C . ALA A 1 227 ? -10.404 -1.695 14.387 1.00 96.75 227 ALA A C 1
ATOM 1790 O O . ALA A 1 227 ? -10.466 -0.477 14.224 1.00 96.75 227 ALA A O 1
ATOM 1791 N N . VAL A 1 228 ? -11.309 -2.370 15.092 1.00 95.81 228 VAL A N 1
ATOM 1792 C CA . VAL A 1 228 ? -12.446 -1.767 15.795 1.00 95.81 228 VAL A CA 1
ATOM 1793 C C . VAL A 1 228 ? -12.409 -2.214 17.243 1.00 95.81 228 VAL A C 1
ATOM 1795 O O . VAL A 1 228 ? -12.391 -3.407 17.545 1.00 95.81 228 VAL A O 1
ATOM 1798 N N . ARG A 1 229 ? -12.411 -1.246 18.154 1.00 95.25 229 ARG A N 1
ATOM 1799 C CA . ARG A 1 229 ? -12.499 -1.484 19.587 1.00 95.25 229 ARG A CA 1
ATOM 1800 C C . ARG A 1 229 ? -13.828 -0.972 20.114 1.00 95.25 229 ARG A C 1
ATOM 1802 O O . ARG A 1 229 ? -14.255 0.137 19.798 1.00 95.25 229 ARG A O 1
ATOM 1809 N N . GLN A 1 230 ? -14.448 -1.766 20.974 1.00 94.31 230 GLN A N 1
ATOM 1810 C CA . GLN A 1 230 ? -15.797 -1.558 21.497 1.00 94.31 230 GLN A CA 1
ATOM 1811 C C . GLN A 1 230 ? -16.022 -0.188 22.170 1.00 94.31 230 GLN A C 1
ATOM 1813 O O . GLN A 1 230 ? -17.146 0.302 22.248 1.00 94.31 230 GLN A O 1
ATOM 1818 N N . ASP A 1 231 ? -14.967 0.458 22.668 1.00 93.38 231 ASP A N 1
ATOM 1819 C CA . ASP A 1 231 ? -15.029 1.787 23.287 1.00 93.38 231 ASP A CA 1
ATOM 1820 C C . ASP A 1 231 ? -14.952 2.954 22.279 1.00 93.38 231 ASP A C 1
ATOM 1822 O O . ASP A 1 231 ? -14.864 4.115 22.689 1.00 93.38 231 ASP A O 1
ATOM 1826 N N . GLY A 1 232 ? -15.008 2.662 20.976 1.00 92.69 232 GLY A N 1
ATOM 1827 C CA . GLY A 1 232 ? -15.039 3.644 19.892 1.00 92.69 232 GLY A CA 1
ATOM 1828 C C . GLY A 1 232 ? -13.664 4.080 19.383 1.00 92.69 232 GLY A C 1
ATOM 1829 O O . GLY A 1 232 ? -13.570 5.146 18.769 1.00 92.69 232 GLY A O 1
ATOM 1830 N N . LEU A 1 233 ? -12.603 3.314 19.674 1.00 95.44 233 LEU A N 1
ATOM 1831 C CA . LEU A 1 233 ? -11.316 3.434 18.985 1.00 95.44 233 LEU A CA 1
ATOM 1832 C C . LEU A 1 233 ? -11.355 2.593 17.710 1.00 95.44 233 LEU A C 1
ATOM 1834 O O . LEU A 1 233 ? -11.615 1.396 17.770 1.00 95.44 233 LEU A O 1
ATOM 1838 N N . GLU A 1 234 ? -11.014 3.197 16.583 1.00 96.44 234 GLU A N 1
ATOM 1839 C CA . GLU A 1 234 ? -10.895 2.496 15.311 1.00 96.44 234 GLU A CA 1
ATOM 1840 C C . GLU A 1 234 ? -9.611 2.911 14.600 1.00 96.44 234 GLU A C 1
ATOM 1842 O O . GLU A 1 234 ? -9.160 4.056 14.723 1.00 96.44 234 GLU A O 1
ATOM 1847 N N . VAL A 1 235 ? -9.010 1.980 13.869 1.00 96.69 235 VAL A N 1
ATOM 1848 C CA . VAL A 1 235 ? -7.743 2.190 13.170 1.00 96.69 235 VAL A CA 1
ATOM 1849 C C . VAL A 1 235 ? -7.852 1.649 11.753 1.00 96.69 235 VAL A C 1
ATOM 1851 O O . VAL A 1 235 ? -8.348 0.545 11.549 1.00 96.69 235 VAL A O 1
ATOM 1854 N N . LEU A 1 236 ? -7.371 2.429 10.791 1.00 97.75 236 LEU A N 1
ATOM 1855 C CA . LEU A 1 236 ? -7.010 1.970 9.456 1.00 97.75 236 LEU A CA 1
ATOM 1856 C C . LEU A 1 236 ? -5.494 2.058 9.334 1.00 97.75 236 LEU A C 1
ATOM 1858 O O . LEU A 1 236 ? -4.931 3.137 9.518 1.00 97.75 236 LEU A O 1
ATOM 1862 N N . HIS A 1 237 ? -4.868 0.942 8.995 1.00 97.69 237 HIS A N 1
ATOM 1863 C CA . HIS A 1 237 ? -3.446 0.845 8.716 1.00 97.69 237 HIS A CA 1
ATOM 1864 C C . HIS A 1 237 ? -3.251 0.290 7.306 1.00 97.69 237 HIS A C 1
ATOM 1866 O O . HIS A 1 237 ? -3.909 -0.672 6.908 1.00 97.69 237 HIS A O 1
ATOM 1872 N N . MET A 1 238 ? -2.370 0.915 6.529 1.00 98.38 238 MET A N 1
ATOM 1873 C CA . MET A 1 238 ? -2.000 0.438 5.203 1.00 98.38 238 MET A CA 1
ATOM 1874 C C . MET A 1 238 ? -0.505 0.611 4.974 1.00 98.38 238 MET A C 1
ATOM 1876 O O . MET A 1 238 ? 0.024 1.712 5.132 1.00 98.38 238 MET A O 1
ATOM 1880 N N . VAL A 1 239 ? 0.159 -0.452 4.519 1.00 98.62 239 VAL A N 1
ATOM 1881 C CA . VAL A 1 239 ? 1.552 -0.382 4.067 1.00 98.62 239 VAL A CA 1
ATOM 1882 C C . VAL A 1 239 ? 1.746 -1.178 2.781 1.00 98.62 239 VAL A C 1
ATOM 1884 O O . VAL A 1 239 ? 1.340 -2.337 2.678 1.00 98.62 239 VAL A O 1
ATOM 1887 N N . LEU A 1 240 ? 2.380 -0.551 1.790 1.00 98.62 240 LEU A N 1
ATOM 1888 C CA . LEU A 1 240 ? 2.772 -1.176 0.530 1.00 98.62 240 LEU A CA 1
ATOM 1889 C C . LEU A 1 240 ? 4.288 -1.319 0.525 1.00 98.62 240 LEU A C 1
ATOM 1891 O O . LEU A 1 240 ? 5.042 -0.348 0.452 1.00 98.62 240 LEU A O 1
ATOM 1895 N N . TYR A 1 241 ? 4.724 -2.562 0.608 1.00 98.31 241 TYR A N 1
ATOM 1896 C CA . TYR A 1 241 ? 6.111 -2.956 0.646 1.00 98.31 241 TYR A CA 1
ATOM 1897 C C . TYR A 1 241 ? 6.575 -3.389 -0.748 1.00 98.31 241 TYR A C 1
ATOM 1899 O O . TYR A 1 241 ? 6.175 -4.469 -1.208 1.00 98.31 241 TYR A O 1
ATOM 1907 N N . PRO A 1 242 ? 7.439 -2.611 -1.423 1.00 97.81 242 PRO A N 1
ATOM 1908 C CA . PRO A 1 242 ? 8.071 -3.070 -2.653 1.00 97.81 242 PRO A CA 1
ATOM 1909 C C . PRO A 1 242 ? 8.917 -4.318 -2.413 1.00 97.81 242 PRO A C 1
ATOM 1911 O O . PRO A 1 242 ? 9.344 -4.602 -1.292 1.00 97.81 242 PRO A O 1
ATOM 1914 N N . ARG A 1 243 ? 9.160 -5.101 -3.457 1.00 97.31 243 ARG A N 1
ATOM 1915 C CA . ARG A 1 243 ? 10.204 -6.126 -3.422 1.00 97.31 243 ARG A CA 1
ATOM 1916 C C . ARG A 1 243 ? 11.567 -5.449 -3.285 1.00 97.31 243 ARG A C 1
ATOM 1918 O O . ARG A 1 243 ? 11.752 -4.305 -3.689 1.00 97.31 243 ARG A O 1
ATOM 1925 N N . TYR A 1 244 ? 12.518 -6.159 -2.690 1.00 96.94 244 TYR A N 1
ATOM 1926 C CA . TYR A 1 244 ? 13.822 -5.602 -2.313 1.00 96.94 244 TYR A CA 1
ATOM 1927 C C . TYR A 1 244 ? 14.692 -5.169 -3.499 1.00 96.94 244 TYR A C 1
ATOM 1929 O O . TYR A 1 244 ? 15.661 -4.433 -3.317 1.00 96.94 244 TYR A O 1
ATOM 1937 N N . ASP A 1 245 ? 14.351 -5.634 -4.697 1.00 95.75 245 ASP A N 1
ATOM 1938 C CA . ASP A 1 245 ? 14.996 -5.320 -5.962 1.00 95.75 245 ASP A CA 1
ATOM 1939 C C . ASP A 1 245 ? 14.324 -4.184 -6.743 1.00 95.75 245 ASP A C 1
ATOM 1941 O O . ASP A 1 245 ? 14.832 -3.801 -7.790 1.00 95.75 245 ASP A O 1
ATOM 1945 N N . PHE A 1 246 ? 13.244 -3.583 -6.241 1.00 96.44 246 PHE A N 1
ATOM 1946 C CA . PHE A 1 246 ? 12.593 -2.440 -6.885 1.00 96.44 246 PHE A CA 1
ATOM 1947 C C . PHE A 1 246 ? 12.916 -1.138 -6.159 1.00 96.44 246 PHE A C 1
ATOM 1949 O O . PHE A 1 246 ? 12.730 -1.020 -4.948 1.00 96.44 246 PHE A O 1
ATOM 1956 N N . ASP A 1 247 ? 13.353 -0.127 -6.914 1.00 95.69 247 ASP A N 1
ATOM 1957 C CA . ASP A 1 247 ? 13.627 1.204 -6.372 1.00 95.69 247 ASP A CA 1
ATOM 1958 C C . ASP A 1 247 ? 12.349 2.033 -6.218 1.00 95.69 247 ASP A C 1
ATOM 1960 O O . ASP A 1 247 ? 12.047 2.944 -6.991 1.00 95.69 247 ASP A O 1
ATOM 1964 N N . LEU A 1 248 ? 11.568 1.660 -5.211 1.00 97.50 248 LEU A N 1
ATOM 1965 C CA . LEU A 1 248 ? 10.290 2.264 -4.878 1.00 97.50 248 LEU A CA 1
ATOM 1966 C C . LEU A 1 248 ? 10.262 2.558 -3.367 1.00 97.50 248 LEU A C 1
ATOM 1968 O O . LEU A 1 248 ? 10.757 1.747 -2.583 1.00 97.50 248 LEU A O 1
ATOM 1972 N N . PRO A 1 249 ? 9.719 3.700 -2.909 1.00 98.19 249 PRO A N 1
ATOM 1973 C CA . PRO A 1 249 ? 9.536 3.934 -1.479 1.00 98.19 249 PRO A CA 1
ATOM 1974 C C . PRO A 1 249 ? 8.486 2.991 -0.875 1.00 98.19 249 PRO A C 1
ATOM 1976 O O . PRO A 1 249 ? 7.669 2.413 -1.586 1.00 98.19 249 PRO A O 1
ATOM 1979 N N . ILE A 1 250 ? 8.468 2.866 0.453 1.00 98.69 250 ILE A N 1
ATOM 1980 C CA . ILE A 1 250 ? 7.369 2.186 1.156 1.00 98.69 250 ILE A CA 1
ATOM 1981 C C . ILE A 1 250 ? 6.230 3.188 1.325 1.00 98.69 250 ILE A C 1
ATOM 1983 O O . ILE A 1 250 ? 6.395 4.176 2.039 1.00 98.69 250 ILE A O 1
ATOM 1987 N N . LEU A 1 251 ? 5.071 2.954 0.715 1.00 98.69 251 LEU A N 1
ATOM 1988 C CA . LEU A 1 251 ? 3.896 3.784 0.987 1.00 98.69 251 LEU A CA 1
ATOM 1989 C C . LEU A 1 251 ? 3.262 3.344 2.309 1.00 98.69 251 LEU A C 1
ATOM 1991 O O . LEU A 1 251 ? 2.930 2.171 2.459 1.00 98.69 251 LEU A O 1
ATOM 1995 N N . ALA A 1 252 ? 3.084 4.270 3.249 1.00 97.88 252 ALA A N 1
ATOM 1996 C CA . ALA A 1 252 ? 2.503 3.997 4.560 1.00 97.88 252 ALA A CA 1
ATOM 1997 C C . ALA A 1 252 ? 1.405 5.010 4.902 1.00 97.88 252 ALA A C 1
ATOM 1999 O O . ALA A 1 252 ? 1.569 6.213 4.686 1.00 97.88 252 ALA A O 1
ATOM 2000 N N . LEU A 1 253 ? 0.303 4.519 5.465 1.00 96.88 253 LEU A N 1
ATOM 2001 C CA . LEU A 1 253 ? -0.836 5.313 5.908 1.00 96.88 253 LEU A CA 1
ATOM 2002 C C . LEU A 1 253 ? -1.386 4.763 7.222 1.00 96.88 253 LEU A C 1
ATOM 2004 O O . LEU A 1 253 ? -1.621 3.565 7.344 1.00 96.88 253 LEU A O 1
ATOM 2008 N N . ASP A 1 254 ? -1.662 5.664 8.163 1.00 95.88 254 ASP A N 1
ATOM 2009 C CA . ASP A 1 254 ? -2.353 5.361 9.415 1.00 95.88 254 ASP A CA 1
ATOM 2010 C C . ASP A 1 254 ? -3.455 6.392 9.678 1.00 95.88 254 ASP A C 1
ATOM 2012 O O . ASP A 1 254 ? -3.221 7.603 9.661 1.00 95.88 254 ASP A O 1
ATOM 2016 N N . MET A 1 255 ? -4.659 5.929 10.001 1.00 95.56 255 MET A N 1
ATOM 2017 C CA . MET A 1 255 ? -5.763 6.774 10.453 1.00 95.56 255 MET A CA 1
ATOM 2018 C C . MET A 1 255 ? -6.350 6.209 11.742 1.00 95.56 255 MET A C 1
ATOM 2020 O O . MET A 1 255 ? -6.719 5.043 11.804 1.00 95.56 255 MET A O 1
ATOM 2024 N N . VAL A 1 256 ? -6.468 7.053 12.768 1.00 95.50 256 VAL A N 1
ATOM 2025 C CA . VAL A 1 256 ? -7.042 6.684 14.067 1.00 95.50 256 VAL A CA 1
ATOM 2026 C C . VAL A 1 256 ? -8.281 7.522 14.335 1.00 95.50 256 VAL A C 1
ATOM 2028 O O . VAL A 1 256 ? -8.195 8.745 14.504 1.00 95.50 256 VAL A O 1
ATOM 2031 N N . VAL A 1 257 ? -9.426 6.862 14.444 1.00 95.44 257 VAL A N 1
ATOM 2032 C CA . VAL A 1 257 ? -10.692 7.452 14.879 1.00 95.44 257 VAL A CA 1
ATOM 2033 C C . VAL A 1 257 ? -10.875 7.155 16.362 1.00 95.44 257 VAL A C 1
ATOM 2035 O O . VAL A 1 257 ? -10.694 6.029 16.809 1.00 95.44 257 VAL A O 1
ATOM 2038 N N . ALA A 1 258 ? -11.219 8.171 17.147 1.00 93.69 258 ALA A N 1
ATOM 2039 C CA . ALA A 1 258 ? -11.589 7.988 18.544 1.00 93.69 258 ALA A CA 1
ATOM 2040 C C . ALA A 1 258 ? -12.745 8.922 18.894 1.00 93.69 258 ALA A C 1
ATOM 2042 O O . ALA A 1 258 ? -12.692 10.123 18.618 1.00 93.69 258 ALA A O 1
ATOM 2043 N N . GLY A 1 259 ? -13.803 8.372 19.494 1.00 88.62 259 GLY A N 1
ATOM 2044 C CA . GLY A 1 259 ? -15.001 9.147 19.833 1.00 88.62 259 GLY A CA 1
ATOM 2045 C C . GLY A 1 259 ? -15.715 9.720 18.602 1.00 88.62 259 GLY A C 1
ATOM 2046 O O . GLY A 1 259 ? -16.256 10.820 18.666 1.00 88.62 259 GLY A O 1
ATOM 2047 N N . GLY A 1 260 ? -15.664 9.006 17.473 1.00 86.94 260 GLY A N 1
ATOM 2048 C CA . GLY A 1 260 ? -16.309 9.392 16.213 1.00 86.94 260 GLY A CA 1
ATOM 2049 C C . GLY A 1 260 ? -15.551 10.419 15.362 1.00 86.94 260 GLY A C 1
ATOM 2050 O O . GLY A 1 260 ? -15.998 10.710 14.257 1.00 86.94 260 GLY A O 1
ATOM 2051 N N . ALA A 1 261 ? -14.410 10.939 15.828 1.00 90.00 261 ALA A N 1
ATOM 2052 C CA . ALA A 1 261 ? -13.585 11.898 15.091 1.00 90.00 261 ALA A CA 1
ATOM 2053 C C . ALA A 1 261 ? -12.187 11.340 14.787 1.00 90.00 261 ALA A C 1
ATOM 2055 O O . ALA A 1 261 ? -11.614 10.601 15.590 1.00 90.00 261 ALA A O 1
ATOM 2056 N N . VAL A 1 262 ? -11.599 11.741 13.655 1.00 92.69 262 VAL A N 1
ATOM 2057 C CA . VAL A 1 262 ? -10.209 11.402 13.312 1.00 92.69 262 VAL A CA 1
ATOM 2058 C C . VAL A 1 262 ? -9.259 12.181 14.224 1.00 92.69 262 VAL A C 1
ATOM 2060 O O . VAL A 1 262 ? -9.209 13.410 14.218 1.00 92.69 262 VAL A O 1
ATOM 2063 N N . THR A 1 263 ? -8.497 11.463 15.043 1.00 92.06 263 THR A N 1
ATOM 2064 C CA . THR A 1 263 ? -7.578 12.043 16.039 1.00 92.06 263 THR A CA 1
ATOM 2065 C C . THR A 1 263 ? -6.114 12.002 15.617 1.00 92.06 263 THR A C 1
ATOM 2067 O O . THR A 1 263 ? -5.296 12.742 16.180 1.00 92.06 263 THR A O 1
ATOM 2070 N N . LEU A 1 264 ? -5.786 11.159 14.639 1.00 92.19 264 LEU A N 1
ATOM 2071 C CA . LEU A 1 264 ? -4.488 11.068 13.986 1.00 92.19 264 LEU A CA 1
ATOM 2072 C C . LEU A 1 264 ? -4.693 10.603 12.543 1.00 92.19 264 LEU A C 1
ATOM 2074 O O . LEU A 1 264 ? -5.440 9.660 12.303 1.00 92.19 264 LEU A O 1
ATOM 2078 N N . ALA A 1 265 ? -4.014 11.267 11.620 1.00 93.38 265 ALA A N 1
ATOM 2079 C CA . ALA A 1 265 ? -3.980 10.943 10.207 1.00 93.38 265 ALA A CA 1
ATOM 2080 C C . ALA A 1 265 ? -2.533 11.106 9.729 1.00 93.38 265 ALA A C 1
ATOM 2082 O O . ALA A 1 265 ? -1.958 12.186 9.891 1.00 93.38 265 ALA A O 1
ATOM 2083 N N . VAL A 1 266 ? -1.932 10.031 9.226 1.00 94.75 266 VAL A N 1
ATOM 2084 C CA . VAL A 1 266 ? -0.545 9.982 8.755 1.00 94.75 266 VAL A CA 1
ATOM 2085 C C . VAL A 1 266 ? -0.513 9.347 7.375 1.00 94.75 266 VAL A C 1
ATOM 2087 O O . VAL A 1 266 ? -1.156 8.322 7.172 1.00 94.75 266 VAL A O 1
ATOM 2090 N N . ALA A 1 267 ? 0.224 9.940 6.442 1.00 96.69 267 ALA A N 1
ATOM 2091 C CA . ALA A 1 267 ? 0.473 9.358 5.128 1.00 96.69 267 ALA A CA 1
ATOM 2092 C C . ALA A 1 267 ? 1.829 9.819 4.585 1.00 96.69 267 ALA A C 1
ATOM 2094 O O . ALA A 1 267 ? 2.147 11.012 4.626 1.00 96.69 267 ALA A O 1
ATOM 2095 N N . ASP A 1 268 ? 2.621 8.881 4.068 1.00 97.62 268 ASP A N 1
ATOM 2096 C CA . ASP A 1 268 ? 3.931 9.177 3.494 1.00 97.62 268 ASP A CA 1
ATOM 2097 C C . ASP A 1 268 ? 4.400 8.113 2.493 1.00 97.62 268 ASP A C 1
ATOM 2099 O O . ASP A 1 268 ? 4.099 6.926 2.633 1.00 97.62 268 ASP A O 1
ATOM 2103 N N . ALA A 1 269 ? 5.207 8.542 1.522 1.00 97.88 269 ALA A N 1
ATOM 2104 C CA . ALA A 1 269 ? 6.050 7.659 0.727 1.00 97.88 269 ALA A CA 1
ATOM 2105 C C . ALA A 1 269 ? 7.435 7.603 1.388 1.00 97.88 269 ALA A C 1
ATOM 2107 O O . ALA A 1 269 ? 8.286 8.465 1.181 1.00 97.88 269 ALA A O 1
ATOM 2108 N N . CYS A 1 270 ? 7.653 6.591 2.220 1.00 98.00 270 CYS A N 1
ATOM 2109 C CA . CYS A 1 270 ? 8.815 6.498 3.089 1.00 98.00 270 CYS A CA 1
ATOM 2110 C C . CYS A 1 270 ? 10.078 6.144 2.276 1.00 98.00 270 CYS A C 1
ATOM 2112 O O . CYS A 1 270 ? 10.138 5.068 1.665 1.00 98.00 270 CYS A O 1
ATOM 2114 N N . PRO A 1 271 ? 11.105 7.012 2.259 1.00 97.25 271 PRO A N 1
ATOM 2115 C CA . PRO A 1 271 ? 12.315 6.817 1.472 1.00 97.25 271 PRO A CA 1
ATOM 2116 C C . PRO A 1 271 ? 13.176 5.678 2.022 1.00 97.25 271 PRO A C 1
ATOM 2118 O O . PRO A 1 271 ? 13.431 5.573 3.225 1.00 97.25 271 PRO A O 1
ATOM 2121 N N . LEU A 1 272 ? 13.708 4.863 1.113 1.00 97.06 272 LEU A N 1
ATOM 2122 C CA . LEU A 1 272 ? 14.652 3.792 1.447 1.00 97.06 272 LEU A CA 1
ATOM 2123 C C . LEU A 1 272 ? 16.111 4.272 1.459 1.00 97.06 272 LEU A C 1
ATOM 2125 O O . LEU A 1 272 ? 16.946 3.691 2.154 1.00 97.06 272 LEU A O 1
ATOM 2129 N N . SER A 1 273 ? 16.392 5.397 0.801 1.00 94.00 273 SER A N 1
ATOM 2130 C CA . SER A 1 273 ? 17.699 6.057 0.793 1.00 94.00 273 SER A CA 1
ATOM 2131 C C . SER A 1 273 ? 18.173 6.448 2.198 1.00 94.00 273 SER A C 1
ATOM 2133 O O . SER A 1 273 ? 17.379 6.731 3.101 1.00 94.00 273 SER A O 1
ATOM 2135 N N . ALA A 1 274 ? 19.489 6.480 2.405 1.00 91.44 274 ALA A N 1
ATOM 2136 C CA . ALA A 1 274 ? 20.068 6.842 3.702 1.00 91.44 274 ALA A CA 1
ATOM 2137 C C . ALA A 1 274 ? 19.867 8.326 4.067 1.00 91.44 274 ALA A C 1
ATOM 2139 O O . ALA A 1 274 ? 19.861 8.678 5.244 1.00 91.44 274 ALA A O 1
ATOM 2140 N N . ASN A 1 275 ? 19.699 9.199 3.067 1.00 92.50 275 ASN A N 1
ATOM 2141 C CA . ASN A 1 275 ? 19.468 10.634 3.256 1.00 92.50 275 ASN A CA 1
ATOM 2142 C C . ASN A 1 275 ? 17.985 10.994 3.457 1.00 92.50 275 ASN A C 1
ATOM 2144 O O . ASN A 1 275 ? 17.669 12.179 3.557 1.00 92.50 275 ASN A O 1
ATOM 2148 N N . LEU A 1 276 ? 17.097 9.994 3.500 1.00 93.44 276 LEU A N 1
ATOM 2149 C CA . LEU A 1 276 ? 15.651 10.160 3.626 1.00 93.44 276 LEU A CA 1
ATOM 2150 C C . LEU A 1 276 ? 15.049 11.054 2.528 1.00 93.44 276 LEU A C 1
ATOM 2152 O O . LEU A 1 276 ? 14.114 11.812 2.779 1.00 93.44 276 LEU A O 1
ATOM 2156 N N . ARG A 1 277 ? 15.579 10.986 1.302 1.00 92.19 277 ARG A N 1
ATOM 2157 C CA . ARG A 1 277 ? 15.016 11.692 0.141 1.00 92.19 277 ARG A CA 1
ATOM 2158 C C . ARG A 1 277 ? 14.464 10.724 -0.892 1.00 92.19 277 ARG A C 1
ATOM 2160 O O . ARG A 1 277 ? 15.008 9.641 -1.102 1.00 92.19 277 ARG A O 1
ATOM 2167 N N . LEU A 1 278 ? 13.390 11.160 -1.535 1.00 93.75 278 LEU A N 1
ATOM 2168 C CA . LEU A 1 278 ? 12.782 10.504 -2.686 1.00 93.75 278 LEU A CA 1
ATOM 2169 C C . LEU A 1 278 ? 13.374 11.073 -3.989 1.00 93.75 278 LEU A C 1
ATOM 2171 O O . LEU A 1 278 ? 13.960 12.161 -3.947 1.00 93.75 278 LEU A O 1
ATOM 2175 N N . PRO A 1 279 ? 13.197 10.379 -5.128 1.00 91.94 279 PRO A N 1
ATOM 2176 C CA . PRO A 1 279 ? 13.469 10.934 -6.454 1.00 91.94 279 PRO A CA 1
ATOM 2177 C C . PRO A 1 279 ? 12.767 12.281 -6.677 1.00 91.94 279 PRO A C 1
ATOM 2179 O O . PRO A 1 279 ? 11.709 12.546 -6.088 1.00 91.94 279 PRO A O 1
ATOM 2182 N N . GLN A 1 280 ? 13.344 13.152 -7.509 1.00 91.06 280 GLN A N 1
ATOM 2183 C CA . GLN A 1 280 ? 12.870 14.537 -7.632 1.00 91.06 280 GLN A CA 1
ATOM 2184 C C . GLN A 1 280 ? 11.430 14.624 -8.153 1.00 91.06 280 GLN A C 1
ATOM 2186 O O . GLN A 1 280 ? 10.613 15.333 -7.559 1.00 91.06 280 GLN A O 1
ATOM 2191 N N . HIS A 1 281 ? 11.100 13.872 -9.205 1.00 91.12 281 HIS A N 1
ATOM 2192 C CA . HIS A 1 281 ? 9.741 13.785 -9.755 1.00 91.12 281 HIS A CA 1
ATOM 2193 C C . HIS A 1 281 ? 8.729 13.298 -8.718 1.00 91.12 281 HIS A C 1
ATOM 2195 O O . HIS A 1 281 ? 7.587 13.759 -8.692 1.00 91.12 281 HIS A O 1
ATOM 2201 N N . TYR A 1 282 ? 9.151 12.395 -7.830 1.00 94.94 282 TYR A N 1
ATOM 2202 C CA . TYR A 1 282 ? 8.311 11.871 -6.758 1.00 94.94 282 TYR A CA 1
ATOM 2203 C C . TYR A 1 282 ? 8.010 12.945 -5.711 1.00 94.94 282 TYR A C 1
ATOM 2205 O O . TYR A 1 282 ? 6.847 13.168 -5.375 1.00 94.94 282 TYR A O 1
ATOM 2213 N N . MET A 1 283 ? 9.036 13.668 -5.243 1.00 94.25 283 MET A N 1
ATOM 2214 C CA . MET A 1 283 ? 8.845 14.791 -4.317 1.00 94.25 283 MET A CA 1
ATOM 2215 C C . MET A 1 283 ? 7.966 15.886 -4.926 1.00 94.25 283 MET A C 1
ATOM 2217 O O . MET A 1 283 ? 7.079 16.393 -4.248 1.00 94.25 283 MET A O 1
ATOM 2221 N N . GLN A 1 284 ? 8.187 16.234 -6.196 1.00 93.38 284 GLN A N 1
ATOM 2222 C CA . GLN A 1 284 ? 7.391 17.248 -6.886 1.00 93.38 284 GLN A CA 1
ATOM 2223 C C . GLN A 1 284 ? 5.912 16.853 -6.958 1.00 93.38 284 GLN A C 1
ATOM 2225 O O . GLN A 1 284 ? 5.048 17.652 -6.614 1.00 93.38 284 GLN A O 1
ATOM 2230 N N . THR A 1 285 ? 5.626 15.602 -7.321 1.00 94.56 285 THR A N 1
ATOM 2231 C CA . THR A 1 285 ? 4.252 15.085 -7.364 1.00 94.56 285 THR A CA 1
ATOM 2232 C C . THR A 1 285 ? 3.600 15.116 -5.979 1.00 94.56 285 THR A C 1
ATOM 2234 O O . THR A 1 285 ? 2.450 15.521 -5.851 1.00 94.56 285 THR A O 1
ATOM 2237 N N . MET A 1 286 ? 4.332 14.764 -4.914 1.00 95.31 286 MET A N 1
ATOM 2238 C CA . MET A 1 286 ? 3.813 14.884 -3.545 1.00 95.31 286 MET A CA 1
ATOM 2239 C C . MET A 1 286 ? 3.493 16.333 -3.160 1.00 95.31 286 MET A C 1
ATOM 2241 O O . MET A 1 286 ? 2.458 16.560 -2.543 1.00 95.31 286 MET A O 1
ATOM 2245 N N . VAL A 1 287 ? 4.342 17.301 -3.519 1.00 94.69 287 VAL A N 1
ATOM 2246 C CA . VAL A 1 287 ? 4.088 18.728 -3.247 1.00 94.69 287 VAL A CA 1
ATOM 2247 C C . VAL A 1 287 ? 2.824 19.201 -3.960 1.00 94.69 287 VAL A C 1
ATOM 2249 O O . VAL A 1 287 ? 1.951 19.770 -3.316 1.00 94.69 287 VAL A O 1
ATOM 2252 N N . GLU A 1 288 ? 2.677 18.898 -5.248 1.00 94.50 288 GLU A N 1
ATOM 2253 C CA . GLU A 1 288 ? 1.489 19.277 -6.025 1.00 94.50 288 GLU A CA 1
ATOM 2254 C C . GLU A 1 288 ? 0.207 18.655 -5.451 1.00 94.50 288 GLU A C 1
ATOM 2256 O O . GLU A 1 288 ? -0.815 19.327 -5.339 1.00 94.50 288 GLU A O 1
ATOM 2261 N N . LEU A 1 289 ? 0.260 17.393 -5.009 1.00 95.38 289 LEU A N 1
ATOM 2262 C CA . LEU A 1 289 ? -0.863 16.739 -4.331 1.00 95.38 289 LEU A CA 1
ATOM 2263 C C . LEU A 1 289 ? -1.212 17.405 -2.993 1.00 95.38 289 LEU A C 1
ATOM 2265 O O . LEU A 1 289 ? -2.388 17.498 -2.635 1.00 95.38 289 LEU A O 1
ATOM 2269 N N . GLN A 1 290 ? -0.208 17.849 -2.233 1.00 93.94 290 GLN A N 1
ATOM 2270 C CA . GLN A 1 290 ? -0.432 18.574 -0.983 1.00 93.94 290 GLN A CA 1
ATOM 2271 C C . GLN A 1 290 ? -1.063 19.941 -1.248 1.00 93.94 290 GLN A C 1
ATOM 2273 O O . GLN A 1 290 ? -2.029 20.285 -0.575 1.00 93.94 290 GLN A O 1
ATOM 2278 N N . GLU A 1 291 ? -0.572 20.678 -2.244 1.00 93.00 291 GLU A N 1
ATOM 2279 C CA . GLU A 1 291 ? -1.117 21.977 -2.656 1.00 93.00 291 GLU A CA 1
ATOM 2280 C C . GLU A 1 291 ? -2.551 21.868 -3.196 1.00 93.00 291 GLU A C 1
ATOM 2282 O O . GLU A 1 291 ? -3.376 22.737 -2.917 1.00 93.00 291 GLU A O 1
ATOM 2287 N N . ALA A 1 292 ? -2.865 20.795 -3.929 1.00 93.00 292 ALA A N 1
ATOM 2288 C CA . ALA A 1 292 ? -4.193 20.572 -4.494 1.00 93.00 292 ALA A CA 1
ATOM 2289 C C . ALA A 1 292 ? -5.241 20.202 -3.432 1.00 93.00 292 ALA A C 1
ATOM 2291 O O . ALA A 1 292 ? -6.390 20.642 -3.504 1.00 93.00 292 ALA A O 1
ATOM 2292 N N . PHE A 1 293 ? -4.876 19.370 -2.449 1.00 93.38 293 PHE A N 1
ATOM 2293 C CA . PHE A 1 293 ? -5.869 18.731 -1.581 1.00 93.38 293 PHE A CA 1
ATOM 2294 C C . PHE A 1 293 ? -5.815 19.134 -0.114 1.00 93.38 293 PHE A C 1
ATOM 2296 O O . PHE A 1 293 ? -6.855 19.103 0.549 1.00 93.38 293 PHE A O 1
ATOM 2303 N N . LEU A 1 294 ? -4.646 19.467 0.432 1.00 91.38 294 LEU A N 1
ATOM 2304 C CA . LEU A 1 294 ? -4.531 19.739 1.859 1.00 91.38 294 LEU A CA 1
ATOM 2305 C C . LEU A 1 294 ? -4.837 21.213 2.162 1.00 91.38 294 LEU A C 1
ATOM 2307 O O . LEU A 1 294 ? -4.425 22.102 1.420 1.00 91.38 294 LEU A O 1
ATOM 2311 N N . PRO A 1 295 ? -5.555 21.501 3.262 1.00 80.12 295 PRO A N 1
ATOM 2312 C CA . PRO A 1 295 ? -5.713 22.871 3.733 1.00 80.12 295 PRO A CA 1
ATOM 2313 C C . PRO A 1 295 ? -4.380 23.431 4.260 1.00 80.12 295 PRO A C 1
ATOM 2315 O O . PRO A 1 295 ? -3.428 22.687 4.497 1.00 80.12 295 PRO A O 1
ATOM 2318 N N . ASP A 1 296 ? -4.347 24.747 4.496 1.00 67.50 296 ASP A N 1
ATOM 2319 C CA . ASP A 1 296 ? -3.188 25.487 5.017 1.00 67.50 296 ASP A CA 1
ATOM 2320 C C . ASP A 1 296 ? -2.478 24.768 6.199 1.00 67.50 296 ASP A C 1
ATOM 2322 O O . ASP A 1 296 ? -3.143 24.130 7.023 1.00 67.50 296 ASP A O 1
ATOM 2326 N N . PRO A 1 297 ? -1.149 24.932 6.389 1.00 56.97 297 PRO A N 1
ATOM 2327 C CA . PRO A 1 297 ? -0.308 24.131 7.300 1.00 56.97 297 PRO A CA 1
ATOM 2328 C C . PRO A 1 297 ? -0.703 24.088 8.790 1.00 56.97 297 PRO A C 1
ATOM 2330 O O . PRO A 1 297 ? -0.101 23.341 9.566 1.00 56.97 297 PRO A O 1
ATOM 2333 N N . GLY A 1 298 ? -1.685 24.885 9.224 1.00 48.59 298 GLY A N 1
ATOM 2334 C CA . GLY A 1 298 ? -2.127 25.012 10.617 1.00 48.59 298 GLY A CA 1
ATOM 2335 C C . GLY A 1 298 ? -2.689 23.729 11.244 1.00 48.59 298 GLY A C 1
ATOM 2336 O O . GLY A 1 298 ? -2.759 23.641 12.469 1.00 48.59 298 GLY A O 1
ATOM 2337 N N . THR A 1 299 ? -3.034 22.718 10.440 1.00 55.25 299 THR A N 1
ATOM 2338 C CA . THR A 1 299 ? -3.528 21.409 10.906 1.00 55.25 299 THR A CA 1
ATOM 2339 C C . THR A 1 299 ? -2.426 20.357 11.106 1.00 55.25 299 THR A C 1
ATOM 2341 O O . THR A 1 299 ? -2.713 19.232 11.531 1.00 55.25 299 THR A O 1
ATOM 2344 N N . SER A 1 300 ? -1.163 20.697 10.814 1.00 68.25 300 SER A N 1
ATOM 2345 C CA . SER A 1 300 ? -0.030 19.766 10.856 1.00 68.25 300 SER A CA 1
ATOM 2346 C C . SER A 1 300 ? 0.445 19.475 12.287 1.00 68.25 300 SER A C 1
ATOM 2348 O O . SER A 1 300 ? 0.662 20.366 13.111 1.00 68.25 300 SER A O 1
ATOM 2350 N N . ARG A 1 301 ? 0.613 18.190 12.599 1.00 77.50 301 ARG A N 1
ATOM 2351 C CA . ARG A 1 301 ? 1.224 17.680 13.826 1.00 77.50 301 ARG A CA 1
ATOM 2352 C C . ARG A 1 301 ? 2.694 17.382 13.572 1.00 77.50 301 ARG A C 1
ATOM 2354 O O . ARG A 1 301 ? 3.064 16.820 12.549 1.00 77.50 301 ARG A O 1
ATOM 2361 N N . ALA A 1 302 ? 3.531 17.665 14.568 1.00 78.25 302 ALA A N 1
ATOM 2362 C CA . ALA A 1 302 ? 4.922 17.238 14.524 1.00 78.25 302 ALA A CA 1
ATOM 2363 C C . ALA A 1 302 ? 5.011 15.707 14.430 1.00 78.25 302 ALA A C 1
ATOM 2365 O O . ALA A 1 302 ? 4.397 14.978 15.217 1.00 78.25 302 ALA A O 1
ATOM 2366 N N . VAL A 1 303 ? 5.811 15.237 13.477 1.00 81.50 303 VAL A N 1
ATOM 2367 C CA . VAL A 1 303 ? 6.168 13.828 13.341 1.00 81.50 303 VAL A CA 1
ATOM 2368 C C . VAL A 1 303 ? 6.912 13.370 14.610 1.00 81.50 303 VAL A C 1
ATOM 2370 O O . VAL A 1 303 ? 7.814 14.081 15.071 1.00 81.50 303 VAL A O 1
ATOM 2373 N N . PRO A 1 304 ? 6.554 12.214 15.204 1.00 77.25 304 PRO A N 1
ATOM 2374 C CA . PRO A 1 304 ? 7.276 11.658 16.347 1.00 77.25 304 PRO A CA 1
ATOM 2375 C C . PRO A 1 304 ? 8.762 11.429 16.049 1.00 77.25 304 PRO A C 1
ATOM 2377 O O . PRO A 1 304 ? 9.132 11.162 14.910 1.00 77.25 304 PRO A O 1
ATOM 2380 N N . ASP A 1 305 ? 9.615 11.437 17.075 1.00 79.50 305 ASP A N 1
ATOM 2381 C CA . ASP A 1 305 ? 11.069 11.304 16.883 1.00 79.50 305 ASP A CA 1
ATOM 2382 C C . ASP A 1 305 ? 11.484 10.002 16.183 1.00 79.50 305 ASP A C 1
ATOM 2384 O O . ASP A 1 305 ? 12.362 10.032 15.326 1.00 79.50 305 ASP A O 1
ATOM 2388 N N . TRP A 1 306 ? 10.813 8.881 16.473 1.00 80.25 306 TRP A N 1
ATOM 2389 C CA . TRP A 1 306 ? 11.034 7.616 15.754 1.00 80.25 306 TRP A CA 1
ATOM 2390 C C . TRP A 1 306 ? 10.647 7.721 14.271 1.00 80.25 306 TRP A C 1
ATOM 2392 O O . TRP A 1 306 ? 11.293 7.132 13.410 1.00 80.25 306 TRP A O 1
ATOM 2402 N N . GLY A 1 307 ? 9.624 8.524 13.969 1.00 84.00 307 GLY A N 1
ATOM 2403 C CA . GLY A 1 307 ? 9.161 8.783 12.614 1.00 84.00 307 GLY A CA 1
ATOM 2404 C C . GLY A 1 307 ? 10.180 9.576 11.797 1.00 84.00 307 GLY A C 1
ATOM 2405 O O . GLY A 1 307 ? 10.329 9.334 10.606 1.00 84.00 307 GLY A O 1
ATOM 2406 N N . ARG A 1 308 ? 10.967 10.459 12.431 1.00 87.38 308 ARG A N 1
ATOM 2407 C CA . ARG A 1 308 ? 12.020 11.238 11.747 1.00 87.38 308 ARG A CA 1
ATOM 2408 C C . ARG A 1 308 ? 13.114 10.371 11.119 1.00 87.38 308 ARG A C 1
ATOM 2410 O O . ARG A 1 308 ? 13.853 10.867 10.280 1.00 87.38 308 ARG A O 1
ATOM 2417 N N . ALA A 1 309 ? 13.248 9.114 11.543 1.00 90.50 309 ALA A N 1
ATOM 2418 C CA . ALA A 1 309 ? 14.231 8.178 11.002 1.00 90.50 309 ALA A CA 1
ATOM 2419 C C . ALA A 1 309 ? 13.741 7.426 9.750 1.00 90.50 309 ALA A C 1
ATOM 2421 O O . ALA A 1 309 ? 14.532 6.717 9.122 1.00 90.50 309 ALA A O 1
ATOM 2422 N N . ILE A 1 310 ? 12.453 7.534 9.408 1.00 94.12 310 ILE A N 1
ATOM 2423 C CA . ILE A 1 310 ? 11.832 6.745 8.333 1.00 94.12 310 ILE A CA 1
ATOM 2424 C C . ILE A 1 310 ? 10.985 7.570 7.370 1.00 94.12 310 ILE A C 1
ATOM 2426 O O . ILE A 1 310 ? 10.888 7.201 6.205 1.00 94.12 310 ILE A O 1
ATOM 2430 N N . PHE A 1 311 ? 10.387 8.659 7.845 1.00 94.81 311 PHE A N 1
ATOM 2431 C CA . PHE A 1 311 ? 9.486 9.481 7.060 1.00 94.81 311 PHE A CA 1
ATOM 2432 C C . PHE A 1 311 ? 10.249 10.475 6.188 1.00 94.81 311 PHE A C 1
ATOM 2434 O O . PHE A 1 311 ? 11.312 10.982 6.562 1.00 94.81 311 PHE A O 1
ATOM 2441 N N . SER A 1 312 ? 9.677 10.765 5.026 1.00 94.25 312 SER A N 1
ATOM 2442 C CA . SER A 1 312 ? 10.152 11.795 4.121 1.00 94.25 312 SER A CA 1
ATOM 2443 C C . SER A 1 312 ? 9.960 13.196 4.730 1.00 94.25 312 SER A C 1
ATOM 2445 O O . SER A 1 312 ? 9.119 13.398 5.613 1.00 94.25 312 SER A O 1
ATOM 2447 N N . PRO A 1 313 ? 10.681 14.215 4.227 1.00 91.06 313 PRO A N 1
ATOM 2448 C CA . PRO A 1 313 ? 10.433 15.613 4.581 1.00 91.06 313 PRO A CA 1
ATOM 2449 C C . PRO A 1 313 ? 9.015 16.102 4.252 1.00 91.06 313 PRO A C 1
ATOM 2451 O O . PRO A 1 313 ? 8.611 17.146 4.755 1.00 91.06 313 PRO A O 1
ATOM 2454 N N . LEU A 1 314 ? 8.289 15.372 3.400 1.00 92.88 314 LEU A N 1
ATOM 2455 C CA . LEU A 1 314 ? 6.937 15.685 2.945 1.00 92.88 314 LEU A CA 1
ATOM 2456 C C . LEU A 1 314 ? 5.874 14.836 3.655 1.00 92.88 314 LEU A C 1
ATOM 2458 O O . LEU A 1 314 ? 4.713 14.868 3.256 1.00 92.88 314 LEU A O 1
ATOM 2462 N N . ALA A 1 315 ? 6.236 14.077 4.691 1.00 94.44 315 ALA A N 1
ATOM 2463 C CA . ALA A 1 315 ? 5.282 13.251 5.413 1.00 94.44 315 ALA A CA 1
ATOM 2464 C C . ALA A 1 315 ? 4.152 14.092 6.013 1.00 94.44 315 ALA A C 1
ATOM 2466 O O . ALA A 1 315 ? 4.379 15.060 6.747 1.00 94.44 315 ALA A O 1
ATOM 2467 N N . VAL A 1 316 ? 2.917 13.684 5.736 1.00 93.56 316 VAL A N 1
ATOM 2468 C CA . VAL A 1 316 ? 1.728 14.339 6.271 1.00 93.56 316 VAL A CA 1
ATOM 2469 C C . VAL A 1 316 ? 1.391 13.674 7.591 1.00 93.56 316 VAL A C 1
ATOM 2471 O O . VAL A 1 316 ? 1.156 12.472 7.645 1.00 93.56 316 VAL A O 1
ATOM 2474 N N . CYS A 1 317 ? 1.359 14.455 8.664 1.00 93.12 317 CYS A N 1
ATOM 2475 C CA . CYS A 1 317 ? 0.884 14.035 9.975 1.00 93.12 317 CYS A CA 1
ATOM 2476 C C . CYS A 1 317 ? -0.045 15.128 10.485 1.00 93.12 317 CYS A C 1
ATOM 2478 O O . CYS A 1 317 ? 0.383 16.265 10.652 1.00 93.12 317 CYS A O 1
ATOM 2480 N N . MET A 1 318 ? -1.318 14.828 10.719 1.00 91.62 318 MET A N 1
ATOM 2481 C CA . MET A 1 318 ? -2.295 15.843 11.106 1.00 91.62 318 MET A CA 1
ATOM 2482 C C . MET A 1 318 ? -3.367 15.308 12.049 1.00 91.62 318 MET A C 1
ATOM 2484 O O . MET A 1 318 ? -3.532 14.103 12.260 1.00 91.62 318 MET A O 1
ATOM 2488 N N . ARG A 1 319 ? -4.099 16.244 12.649 1.00 92.12 319 ARG A N 1
ATOM 2489 C CA . ARG A 1 319 ? -5.405 15.989 13.253 1.00 92.12 319 ARG A CA 1
ATOM 2490 C C . ARG A 1 319 ? -6.409 16.868 12.506 1.00 92.12 319 ARG A C 1
ATOM 2492 O O . ARG A 1 319 ? -6.391 18.072 12.748 1.00 92.12 319 ARG A O 1
ATOM 2499 N N . PRO A 1 320 ? -7.248 16.302 11.625 1.00 89.38 320 PRO A N 1
ATOM 2500 C CA . PRO A 1 320 ? -8.285 17.074 10.955 1.00 89.38 320 PRO A CA 1
ATOM 2501 C C . PRO A 1 320 ? -9.220 17.712 11.989 1.00 89.38 320 PRO A C 1
ATOM 2503 O O . PRO A 1 320 ? -9.718 17.032 12.887 1.00 89.38 320 PRO A O 1
ATOM 2506 N N . ASP A 1 321 ? -9.421 19.022 11.891 1.00 87.50 321 ASP A N 1
ATOM 2507 C CA . ASP A 1 321 ? -10.267 19.820 12.787 1.00 87.50 321 ASP A CA 1
ATOM 2508 C C . ASP A 1 321 ? -11.577 20.280 12.125 1.00 87.50 321 ASP A C 1
ATOM 2510 O O . ASP A 1 321 ? -12.440 20.861 12.783 1.00 87.50 321 ASP A O 1
ATOM 2514 N N . SER A 1 322 ? -11.736 19.984 10.836 1.00 89.12 322 SER A N 1
ATOM 2515 C CA . SER A 1 322 ? -12.891 20.321 10.012 1.00 89.12 322 SER A CA 1
ATOM 2516 C C . SER A 1 322 ? -13.147 19.238 8.964 1.00 89.12 322 SER A C 1
ATOM 2518 O O . SER A 1 322 ? -12.233 18.509 8.566 1.00 89.12 322 SER A O 1
ATOM 2520 N N . ASP A 1 323 ? -14.384 19.170 8.470 1.00 89.06 323 ASP A N 1
ATOM 2521 C CA . ASP A 1 323 ? -14.764 18.251 7.390 1.00 89.06 323 ASP A CA 1
ATOM 2522 C C . ASP A 1 323 ? -13.965 18.522 6.108 1.00 89.06 323 ASP A C 1
ATOM 2524 O O . ASP A 1 323 ? -13.614 17.589 5.392 1.00 89.06 323 ASP A O 1
ATOM 2528 N N . GLN A 1 324 ? -13.609 19.786 5.846 1.00 90.38 324 GLN A N 1
ATOM 2529 C CA . GLN A 1 324 ? -12.756 20.163 4.717 1.00 90.38 324 GLN A CA 1
ATOM 2530 C C . GLN A 1 324 ? -11.339 19.603 4.872 1.00 90.38 324 GLN A C 1
ATOM 2532 O O . GLN A 1 324 ? -10.811 19.023 3.926 1.00 90.38 324 GLN A O 1
ATOM 2537 N N . ALA A 1 325 ? -10.732 19.732 6.057 1.00 90.75 325 ALA A N 1
ATOM 2538 C CA . ALA A 1 325 ? -9.409 19.173 6.321 1.00 90.75 325 ALA A CA 1
ATOM 2539 C C . ALA A 1 325 ? -9.402 17.644 6.221 1.00 90.75 325 ALA A C 1
ATOM 2541 O O . ALA A 1 325 ? -8.458 17.053 5.696 1.00 90.75 325 ALA A O 1
ATOM 2542 N N . LEU A 1 326 ? -10.472 17.003 6.695 1.00 91.75 326 LEU A N 1
ATOM 2543 C CA . LEU A 1 326 ? -10.636 15.560 6.598 1.00 91.75 326 LEU A CA 1
ATOM 2544 C C . LEU A 1 326 ? -10.801 15.106 5.144 1.00 91.75 326 LEU A C 1
ATOM 2546 O O . LEU A 1 326 ? -10.103 14.192 4.710 1.00 91.75 326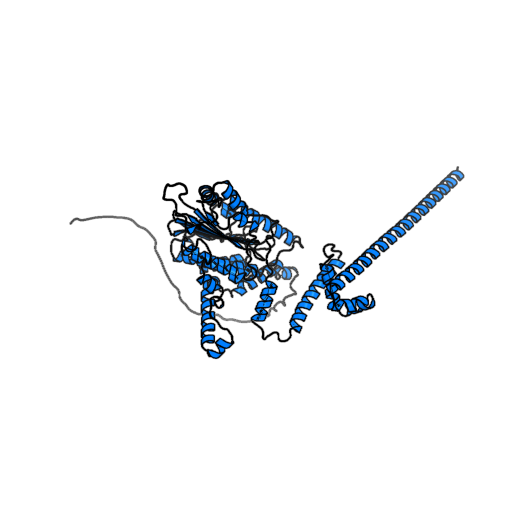 LEU A O 1
ATOM 2550 N N . ALA A 1 327 ? -11.681 15.759 4.383 1.00 91.94 327 ALA A N 1
ATOM 2551 C CA . ALA A 1 327 ? -11.873 15.478 2.966 1.00 91.94 327 ALA A CA 1
ATOM 2552 C C . ALA A 1 327 ? -10.572 15.682 2.176 1.00 91.94 327 ALA A C 1
ATOM 2554 O O . ALA A 1 327 ? -10.214 14.830 1.370 1.00 91.94 327 ALA A O 1
ATOM 2555 N N . GLY A 1 328 ? -9.832 16.758 2.453 1.00 93.25 328 GLY A N 1
ATOM 2556 C CA . GLY A 1 328 ? -8.525 17.018 1.853 1.00 93.25 328 GLY A CA 1
ATOM 2557 C C . GLY A 1 328 ? -7.513 15.902 2.111 1.00 93.25 328 GLY A C 1
ATOM 2558 O O . GLY A 1 328 ? -6.880 15.409 1.180 1.00 93.25 328 GLY A O 1
ATOM 2559 N N . PHE A 1 329 ? -7.417 15.424 3.357 1.00 94.12 329 PHE A N 1
ATOM 2560 C CA . PHE A 1 329 ? -6.547 14.294 3.697 1.00 94.12 329 PHE A CA 1
ATOM 2561 C C . PHE A 1 329 ? -6.943 13.004 2.964 1.00 94.12 329 PHE A C 1
ATOM 2563 O O . PHE A 1 329 ? -6.075 12.302 2.447 1.00 94.12 329 PHE A O 1
ATOM 2570 N N . ILE A 1 330 ? -8.244 12.700 2.886 1.00 94.25 330 ILE A N 1
ATOM 2571 C CA . ILE A 1 330 ? -8.764 11.537 2.148 1.00 94.25 330 ILE A CA 1
ATOM 2572 C C . ILE A 1 330 ? -8.363 11.625 0.672 1.00 94.25 330 ILE A C 1
ATOM 2574 O O . ILE A 1 330 ? -7.798 10.671 0.135 1.00 94.25 330 ILE A O 1
ATOM 2578 N N . LYS A 1 331 ? -8.593 12.785 0.038 1.00 95.06 331 LYS A N 1
ATOM 2579 C CA . LYS A 1 331 ? -8.225 13.032 -1.362 1.00 95.06 331 LYS A CA 1
ATOM 2580 C C . LYS A 1 331 ? -6.736 12.823 -1.605 1.00 95.06 331 LYS A C 1
ATOM 2582 O O . LYS A 1 331 ? -6.366 12.048 -2.484 1.00 95.06 331 LYS A O 1
ATOM 2587 N N . TYR A 1 332 ? -5.902 13.436 -0.764 1.00 96.50 332 TYR A N 1
ATOM 2588 C CA . TYR A 1 332 ? -4.450 13.290 -0.810 1.00 96.50 332 TYR A CA 1
ATOM 2589 C C . TYR A 1 332 ? -4.015 11.823 -0.739 1.00 96.50 332 TYR A C 1
ATOM 2591 O O . TYR A 1 332 ? -3.221 11.377 -1.562 1.00 96.50 332 TYR A O 1
ATOM 2599 N N . CYS A 1 333 ? -4.552 11.048 0.205 1.00 97.44 333 CYS A N 1
ATOM 2600 C CA . CYS A 1 333 ? -4.161 9.652 0.390 1.00 97.44 333 CYS A CA 1
ATOM 2601 C C . CYS A 1 333 ? -4.527 8.768 -0.804 1.00 97.44 333 CYS A C 1
ATOM 2603 O O . CYS A 1 333 ? -3.716 7.947 -1.237 1.00 97.44 333 CYS A O 1
ATOM 2605 N N . VAL A 1 334 ? -5.738 8.932 -1.341 1.00 96.19 334 VAL A N 1
ATOM 2606 C CA . VAL A 1 334 ? -6.199 8.176 -2.512 1.00 96.19 334 VAL A CA 1
ATOM 2607 C C . VAL A 1 334 ? -5.359 8.536 -3.737 1.00 96.19 334 VAL A C 1
ATOM 2609 O O . VAL A 1 334 ? -4.857 7.639 -4.415 1.00 96.19 334 VAL A O 1
ATOM 2612 N N . ALA A 1 335 ? -5.136 9.829 -3.978 1.00 97.12 335 ALA A N 1
ATOM 2613 C CA . ALA A 1 335 ? -4.347 10.298 -5.109 1.00 97.12 335 ALA A CA 1
ATOM 2614 C C . ALA A 1 335 ? -2.872 9.873 -5.012 1.00 97.12 335 ALA A C 1
ATOM 2616 O O . ALA A 1 335 ? -2.318 9.366 -5.986 1.00 97.12 335 ALA A O 1
ATOM 2617 N N . LEU A 1 336 ? -2.254 9.983 -3.828 1.00 98.00 336 LEU A N 1
ATOM 2618 C CA . LEU A 1 336 ? -0.890 9.508 -3.581 1.00 98.00 336 LEU A CA 1
ATOM 2619 C C . LEU A 1 336 ? -0.773 7.996 -3.800 1.00 98.00 336 LEU A C 1
ATOM 2621 O O . LEU A 1 336 ? 0.193 7.542 -4.410 1.00 98.00 336 LEU A O 1
ATOM 2625 N N . THR A 1 337 ? -1.754 7.217 -3.336 1.00 98.38 337 THR A N 1
ATOM 2626 C CA . THR A 1 337 ? -1.773 5.759 -3.529 1.00 98.38 337 THR A CA 1
ATOM 2627 C C . THR A 1 337 ? -1.856 5.404 -5.007 1.00 98.38 337 THR A C 1
ATOM 2629 O O . THR A 1 337 ? -1.082 4.576 -5.479 1.00 98.38 337 THR A O 1
ATOM 2632 N N . ARG A 1 338 ? -2.735 6.064 -5.767 1.00 96.88 338 ARG A N 1
ATOM 2633 C CA . ARG A 1 338 ? -2.850 5.843 -7.214 1.00 96.88 338 ARG A CA 1
ATOM 2634 C C . ARG A 1 338 ? -1.581 6.240 -7.953 1.00 96.88 338 ARG A C 1
ATOM 2636 O O . ARG A 1 338 ? -1.059 5.425 -8.704 1.00 96.88 338 ARG A O 1
ATOM 2643 N N . ALA A 1 339 ? -1.026 7.419 -7.670 1.00 97.44 339 ALA A N 1
ATOM 2644 C CA . ALA A 1 339 ? 0.245 7.850 -8.245 1.00 97.44 339 ALA A CA 1
ATOM 2645 C C . ALA A 1 339 ? 1.369 6.840 -7.955 1.00 97.44 339 ALA A C 1
ATOM 2647 O O . ALA A 1 339 ? 2.130 6.490 -8.853 1.00 97.44 339 ALA A O 1
ATOM 2648 N N . HIS A 1 340 ? 1.441 6.319 -6.727 1.00 98.38 340 HIS A N 1
ATOM 2649 C CA . HIS A 1 340 ? 2.422 5.310 -6.325 1.00 98.38 340 HIS A CA 1
ATOM 2650 C C . HIS A 1 340 ? 2.262 3.985 -7.086 1.00 98.38 340 HIS A C 1
ATOM 2652 O O . HIS A 1 340 ? 3.244 3.430 -7.582 1.00 98.38 340 HIS A O 1
ATOM 2658 N N . LEU A 1 341 ? 1.028 3.488 -7.218 1.00 97.25 341 LEU A N 1
ATOM 2659 C CA . LEU A 1 341 ? 0.724 2.276 -7.983 1.00 97.25 341 LEU A CA 1
ATOM 2660 C C . LEU A 1 341 ? 1.042 2.466 -9.472 1.00 97.25 341 LEU A C 1
ATOM 2662 O O . LEU A 1 341 ? 1.700 1.616 -10.064 1.00 97.25 341 LEU A O 1
ATOM 2666 N N . MET A 1 342 ? 0.678 3.609 -10.052 1.00 95.50 342 MET A N 1
ATOM 2667 C CA . MET A 1 342 ? 1.014 3.991 -11.428 1.00 95.50 342 MET A CA 1
ATOM 2668 C C . MET A 1 342 ? 2.531 4.017 -11.651 1.00 95.50 342 MET A C 1
ATOM 2670 O O . MET A 1 342 ? 3.024 3.404 -12.596 1.00 95.50 342 MET A O 1
ATOM 2674 N N . TYR A 1 343 ? 3.295 4.610 -10.727 1.00 96.12 343 TYR A N 1
ATOM 2675 C CA . TYR A 1 343 ? 4.760 4.613 -10.789 1.00 96.12 343 TYR A CA 1
ATOM 2676 C C . TYR A 1 343 ? 5.333 3.194 -10.784 1.00 96.12 343 TYR A C 1
ATOM 2678 O O . TYR A 1 343 ? 6.220 2.877 -11.572 1.00 96.12 343 TYR A O 1
ATOM 2686 N N . SER A 1 344 ? 4.781 2.313 -9.942 1.00 95.38 344 SER A N 1
ATOM 2687 C CA . SER A 1 344 ? 5.229 0.922 -9.831 1.00 95.38 344 SER A CA 1
ATOM 2688 C C . SER A 1 344 ? 5.158 0.169 -11.169 1.00 95.38 344 SER A C 1
ATOM 2690 O O . SER A 1 344 ? 6.027 -0.653 -11.461 1.00 95.38 344 SER A O 1
ATOM 2692 N N . THR A 1 345 ? 4.185 0.498 -12.030 1.00 90.94 345 THR A N 1
ATOM 2693 C CA . THR A 1 345 ? 4.017 -0.156 -13.339 1.00 90.94 345 THR A CA 1
ATOM 2694 C C . THR A 1 345 ? 5.189 0.082 -14.290 1.00 90.94 345 THR A C 1
ATOM 2696 O O . THR A 1 345 ? 5.456 -0.769 -15.136 1.00 90.94 345 THR A O 1
ATOM 2699 N N . LEU A 1 346 ? 5.924 1.184 -14.113 1.00 91.19 346 LEU A N 1
ATOM 2700 C CA . LEU A 1 346 ? 7.056 1.579 -14.954 1.00 91.19 346 LEU A CA 1
ATOM 2701 C C . LEU A 1 346 ? 8.392 0.995 -14.485 1.00 91.19 346 LEU A C 1
ATOM 2703 O O . LEU A 1 346 ? 9.388 1.067 -15.203 1.00 91.19 346 LEU A O 1
ATOM 2707 N N . LEU A 1 347 ? 8.437 0.423 -13.280 1.00 91.94 347 LEU A N 1
ATOM 2708 C CA . LEU A 1 347 ? 9.681 -0.047 -12.688 1.00 91.94 347 LEU A CA 1
ATOM 2709 C C . LEU A 1 347 ? 10.050 -1.457 -13.155 1.00 91.94 347 LEU A C 1
ATOM 2711 O O . LEU A 1 347 ? 9.209 -2.361 -13.253 1.00 91.94 347 LEU A O 1
ATOM 2715 N N . SER A 1 348 ? 11.352 -1.646 -13.351 1.00 91.12 348 SER A N 1
ATOM 2716 C CA . SER A 1 348 ? 12.003 -2.940 -13.559 1.00 91.12 348 SER A CA 1
ATOM 2717 C C . SER A 1 348 ? 12.863 -3.297 -12.343 1.00 91.12 348 SER A C 1
ATOM 2719 O O . SER A 1 348 ? 13.370 -2.386 -11.682 1.00 91.12 348 SER A O 1
ATOM 2721 N N . PRO A 1 349 ? 13.043 -4.594 -12.033 1.00 94.12 349 PRO A N 1
ATOM 2722 C CA . PRO A 1 349 ? 13.914 -5.003 -10.941 1.00 94.12 349 PRO A CA 1
ATOM 2723 C C . PRO A 1 349 ? 15.365 -4.607 -11.241 1.00 94.12 349 PRO A C 1
ATOM 2725 O O . PRO A 1 349 ? 15.859 -4.768 -12.359 1.00 94.12 349 PRO A O 1
ATOM 2728 N N . ILE A 1 350 ? 16.063 -4.105 -10.228 1.00 93.62 350 ILE A N 1
ATOM 2729 C CA . ILE A 1 350 ? 17.487 -3.806 -10.292 1.00 93.62 350 ILE A CA 1
ATOM 2730 C C . ILE A 1 350 ? 18.248 -5.124 -10.247 1.00 93.62 350 ILE A C 1
ATOM 2732 O O . ILE A 1 350 ? 18.267 -5.830 -9.240 1.00 93.62 350 ILE A O 1
ATOM 2736 N N . GLU A 1 351 ? 18.960 -5.424 -11.326 1.00 92.25 351 GLU A N 1
ATOM 2737 C CA . GLU A 1 351 ? 19.849 -6.574 -11.354 1.00 92.25 351 GLU A CA 1
ATOM 2738 C C . GLU A 1 351 ? 21.257 -6.205 -10.847 1.00 92.25 351 GLU A C 1
ATOM 2740 O O . GLU A 1 351 ? 21.825 -5.197 -11.280 1.00 92.25 351 GLU A O 1
ATOM 2745 N N . PRO A 1 352 ? 21.903 -7.031 -10.000 1.00 92.12 352 PRO A N 1
ATOM 2746 C CA . PRO A 1 352 ? 23.234 -6.761 -9.441 1.00 92.12 352 PRO A CA 1
ATOM 2747 C C . PRO A 1 352 ? 24.378 -6.972 -10.459 1.00 92.12 352 PRO A C 1
ATOM 2749 O O . PRO A 1 352 ? 25.439 -7.491 -10.114 1.00 92.12 352 PRO A O 1
ATOM 2752 N N . ARG A 1 353 ? 24.187 -6.588 -11.730 1.00 92.19 353 ARG A N 1
ATOM 2753 C CA . ARG A 1 353 ? 25.186 -6.743 -12.807 1.00 92.19 353 ARG A CA 1
ATOM 2754 C C . ARG A 1 353 ? 26.317 -5.725 -12.722 1.00 92.19 353 ARG A C 1
ATOM 2756 O O . ARG A 1 353 ? 27.419 -5.980 -13.199 1.00 92.19 353 ARG A O 1
ATOM 2763 N N . THR A 1 354 ? 26.055 -4.567 -12.119 1.00 91.56 354 THR A N 1
ATOM 2764 C CA . THR A 1 354 ? 27.024 -3.476 -11.981 1.00 91.56 354 THR A CA 1
ATOM 2765 C C . THR A 1 354 ? 27.258 -3.139 -10.510 1.00 91.56 354 THR A C 1
ATOM 2767 O O . THR A 1 354 ? 26.403 -3.364 -9.650 1.00 91.56 354 THR A O 1
ATOM 2770 N N . LYS A 1 355 ? 28.427 -2.567 -10.191 1.00 92.06 355 LYS A N 1
ATOM 2771 C CA . LYS A 1 355 ? 28.727 -2.104 -8.823 1.00 92.06 355 LYS A CA 1
ATOM 2772 C C . LYS A 1 355 ? 27.721 -1.051 -8.318 1.00 92.06 355 LYS A C 1
ATOM 2774 O O . LYS A 1 355 ? 27.317 -1.170 -7.162 1.00 92.06 355 LYS A O 1
ATOM 2779 N N . PRO A 1 356 ? 27.296 -0.051 -9.124 1.00 91.88 356 PRO A N 1
ATOM 2780 C CA . PRO A 1 356 ? 26.243 0.881 -8.719 1.00 91.88 356 PRO A CA 1
ATOM 2781 C C . PRO A 1 356 ? 24.918 0.185 -8.391 1.00 91.88 356 PRO A C 1
ATOM 2783 O O . PRO A 1 356 ? 24.356 0.451 -7.331 1.00 91.88 356 PRO A O 1
ATOM 2786 N N . ALA A 1 357 ? 24.474 -0.760 -9.225 1.00 91.31 357 ALA A N 1
ATOM 2787 C CA . ALA A 1 357 ? 23.239 -1.510 -8.995 1.00 91.31 357 ALA A CA 1
ATOM 2788 C C . ALA A 1 357 ? 23.300 -2.347 -7.706 1.00 91.31 357 ALA A C 1
ATOM 2790 O O . ALA A 1 357 ? 22.405 -2.267 -6.868 1.00 91.31 357 ALA A O 1
ATOM 2791 N N . ALA A 1 358 ? 24.402 -3.071 -7.476 1.00 94.81 358 ALA A N 1
ATOM 2792 C CA . ALA A 1 358 ? 24.603 -3.835 -6.243 1.00 94.81 358 ALA A CA 1
ATOM 2793 C C . ALA A 1 358 ? 24.617 -2.939 -4.989 1.00 94.81 358 ALA A C 1
ATOM 2795 O O . ALA A 1 358 ? 24.059 -3.300 -3.952 1.00 94.81 358 ALA A O 1
ATOM 2796 N N . ARG A 1 359 ? 25.219 -1.744 -5.079 1.00 95.31 359 ARG A N 1
ATOM 2797 C CA . ARG A 1 359 ? 25.189 -0.752 -3.994 1.00 95.31 359 ARG A CA 1
ATOM 2798 C C . ARG A 1 359 ? 23.772 -0.240 -3.742 1.00 95.31 359 ARG A C 1
ATOM 2800 O O . ARG A 1 359 ? 23.401 -0.086 -2.581 1.00 95.31 359 ARG A O 1
ATOM 2807 N N . ARG A 1 360 ? 22.998 0.014 -4.801 1.00 94.56 360 ARG A N 1
ATOM 2808 C CA . ARG A 1 360 ? 21.612 0.470 -4.679 1.00 94.56 360 ARG A CA 1
ATOM 2809 C C . ARG A 1 360 ? 20.746 -0.583 -3.994 1.00 94.56 360 ARG A C 1
ATOM 2811 O O . ARG A 1 360 ? 20.091 -0.254 -3.017 1.00 94.56 360 ARG A O 1
ATOM 2818 N N . LEU A 1 361 ? 20.841 -1.849 -4.400 1.00 96.62 361 LEU A N 1
ATOM 2819 C CA . LEU A 1 361 ? 20.150 -2.968 -3.741 1.00 96.62 361 LEU A CA 1
ATOM 2820 C C . LEU A 1 361 ? 20.473 -3.065 -2.242 1.00 96.62 361 LEU A C 1
ATOM 2822 O O . LEU A 1 361 ? 19.575 -3.230 -1.417 1.00 96.62 361 LEU A O 1
ATOM 2826 N N . ALA A 1 362 ? 21.747 -2.908 -1.868 1.00 96.75 362 ALA A N 1
ATOM 2827 C CA . ALA A 1 362 ? 22.150 -2.900 -0.462 1.00 96.75 362 ALA A CA 1
ATOM 2828 C C . ALA A 1 362 ? 21.543 -1.718 0.319 1.00 96.75 362 ALA A C 1
ATOM 2830 O O . ALA A 1 362 ? 21.165 -1.872 1.482 1.00 96.75 362 ALA A O 1
ATOM 2831 N N . GLU A 1 363 ? 21.424 -0.545 -0.310 1.00 97.06 363 GLU A N 1
ATOM 2832 C CA . GLU A 1 363 ? 20.759 0.615 0.286 1.00 97.06 363 GLU A CA 1
ATOM 2833 C C . GLU A 1 363 ? 19.253 0.380 0.467 1.00 97.06 363 GLU A C 1
ATOM 2835 O O . GLU A 1 363 ? 18.732 0.658 1.547 1.00 97.06 363 GLU A O 1
ATOM 2840 N N . LEU A 1 364 ? 18.570 -0.193 -0.531 1.00 97.12 364 LEU A N 1
ATOM 2841 C CA . LEU A 1 364 ? 17.146 -0.535 -0.443 1.00 97.12 364 LEU A CA 1
ATOM 2842 C C . LEU A 1 364 ? 16.880 -1.523 0.700 1.00 97.12 364 LEU A C 1
ATOM 2844 O O . LEU A 1 364 ? 16.015 -1.282 1.545 1.00 97.12 364 LEU A O 1
ATOM 2848 N N . ALA A 1 365 ? 17.681 -2.588 0.798 1.00 97.19 365 ALA A N 1
ATOM 2849 C CA . ALA A 1 365 ? 17.597 -3.567 1.882 1.00 97.19 365 ALA A CA 1
ATOM 2850 C C . ALA A 1 365 ? 17.804 -2.932 3.273 1.00 97.19 365 ALA A C 1
ATOM 2852 O O . ALA A 1 365 ? 17.058 -3.215 4.221 1.00 97.19 365 ALA A O 1
ATOM 2853 N N . ALA A 1 366 ? 18.784 -2.029 3.401 1.00 97.75 366 ALA A N 1
ATOM 2854 C CA . ALA A 1 366 ? 19.018 -1.279 4.633 1.00 97.75 366 ALA A CA 1
ATOM 2855 C C . ALA A 1 366 ? 17.852 -0.327 4.958 1.00 97.75 366 ALA A C 1
ATOM 2857 O O . ALA A 1 366 ? 17.474 -0.193 6.123 1.00 97.75 366 ALA A O 1
ATOM 2858 N N . GLY A 1 367 ? 17.253 0.298 3.942 1.00 97.69 367 GLY A N 1
ATOM 2859 C CA . GLY A 1 367 ? 16.054 1.125 4.060 1.00 97.69 367 GLY A CA 1
ATOM 2860 C C . GLY A 1 367 ? 14.853 0.355 4.600 1.00 97.69 367 GLY A C 1
ATOM 2861 O O . GLY A 1 367 ? 14.222 0.806 5.556 1.00 97.69 367 GLY A O 1
ATOM 2862 N N . HIS A 1 368 ? 14.584 -0.835 4.060 1.00 97.94 368 HIS A N 1
ATOM 2863 C CA . HIS A 1 368 ? 13.507 -1.699 4.547 1.00 97.94 368 HIS A CA 1
ATOM 2864 C C . HIS A 1 368 ? 13.726 -2.109 6.001 1.00 97.94 368 HIS A C 1
ATOM 2866 O O . HIS A 1 368 ? 12.824 -1.969 6.828 1.00 97.94 368 HIS A O 1
ATOM 2872 N N . SER A 1 369 ? 14.947 -2.538 6.326 1.00 97.25 369 SER A N 1
ATOM 2873 C CA . SER A 1 369 ? 15.319 -2.920 7.691 1.00 97.25 369 SER A CA 1
ATOM 2874 C C . SER A 1 369 ? 15.137 -1.749 8.662 1.00 97.25 369 SER A C 1
ATOM 2876 O O . SER A 1 369 ? 14.577 -1.916 9.746 1.00 97.25 369 SER A O 1
ATOM 2878 N N . ARG A 1 370 ? 15.554 -0.539 8.258 1.00 96.88 370 ARG A N 1
ATOM 2879 C CA . ARG A 1 370 ? 15.364 0.695 9.031 1.00 96.88 370 ARG A CA 1
ATOM 2880 C C . ARG A 1 370 ? 13.883 0.993 9.246 1.00 96.88 370 ARG A C 1
ATOM 2882 O O . ARG A 1 370 ? 13.507 1.298 10.376 1.00 96.88 370 ARG A O 1
ATOM 2889 N N . PHE A 1 371 ? 13.059 0.903 8.203 1.00 97.12 371 PHE A N 1
ATOM 2890 C CA . PHE A 1 371 ? 11.622 1.151 8.299 1.00 97.12 371 PHE A CA 1
ATOM 2891 C C . PHE A 1 371 ? 10.959 0.210 9.312 1.00 97.12 371 PHE A C 1
ATOM 2893 O O . PHE A 1 371 ? 10.373 0.676 10.292 1.00 97.12 371 PHE A O 1
ATOM 2900 N N . CYS A 1 372 ? 11.126 -1.103 9.133 1.00 96.50 372 CYS A N 1
ATOM 2901 C CA . CYS A 1 372 ? 10.493 -2.102 9.992 1.00 96.50 372 CYS A CA 1
ATOM 2902 C C . CYS A 1 372 ? 10.992 -2.012 11.444 1.00 96.50 372 CYS A C 1
ATOM 2904 O O . CYS A 1 372 ? 10.186 -2.013 12.371 1.00 96.50 372 CYS A O 1
ATOM 2906 N N . ALA A 1 373 ? 12.300 -1.836 11.669 1.00 95.12 373 ALA A N 1
ATOM 2907 C CA . ALA A 1 373 ? 12.855 -1.725 13.020 1.00 95.12 373 ALA A CA 1
ATOM 2908 C C . ALA A 1 373 ? 12.332 -0.497 13.792 1.00 95.12 373 ALA A C 1
ATOM 2910 O O . ALA A 1 373 ? 12.052 -0.592 14.988 1.00 95.12 373 ALA A O 1
ATOM 2911 N N . ASN A 1 374 ? 12.176 0.654 13.126 1.00 94.12 374 ASN A N 1
ATOM 2912 C CA . ASN A 1 374 ? 11.642 1.858 13.772 1.00 94.12 374 ASN A CA 1
ATOM 2913 C C . ASN A 1 374 ? 10.135 1.752 14.038 1.00 94.12 374 ASN A C 1
ATOM 2915 O O . ASN A 1 374 ? 9.682 2.208 15.088 1.00 94.12 374 ASN A O 1
ATOM 2919 N N . GLN A 1 375 ? 9.373 1.113 13.146 1.00 93.00 375 GLN A N 1
ATOM 2920 C CA . GLN A 1 375 ? 7.954 0.840 13.384 1.00 93.00 375 GLN A CA 1
ATOM 2921 C C . GLN A 1 375 ? 7.746 -0.130 14.557 1.00 93.00 375 GLN A C 1
ATOM 2923 O O . GLN A 1 375 ? 6.917 0.125 15.428 1.00 93.00 375 GLN A O 1
ATOM 2928 N N . LEU A 1 376 ? 8.566 -1.179 14.677 1.00 92.12 376 LEU A N 1
ATOM 2929 C CA . LEU A 1 376 ? 8.534 -2.096 15.826 1.00 92.12 376 LEU A CA 1
ATOM 2930 C C . LEU A 1 376 ? 8.889 -1.413 17.157 1.00 92.12 376 LEU A C 1
ATOM 2932 O O . LEU A 1 376 ? 8.414 -1.821 18.216 1.00 92.12 376 LEU A O 1
ATOM 2936 N N . ALA A 1 377 ? 9.690 -0.344 17.126 1.00 88.31 377 ALA A N 1
ATOM 2937 C CA . ALA A 1 377 ? 9.996 0.451 18.314 1.00 88.31 377 ALA A CA 1
ATOM 2938 C C . ALA A 1 377 ? 8.814 1.332 18.781 1.00 88.31 377 ALA A C 1
ATOM 2940 O O . ALA A 1 377 ? 8.851 1.877 19.895 1.00 88.31 377 ALA A O 1
ATOM 2941 N N . ASN A 1 378 ? 7.752 1.476 17.976 1.00 82.56 378 ASN A N 1
ATOM 2942 C CA . ASN A 1 378 ? 6.564 2.249 18.325 1.00 82.56 378 ASN A CA 1
ATOM 2943 C C . ASN A 1 378 ? 5.697 1.525 19.372 1.00 82.56 378 ASN A C 1
ATOM 2945 O O . ASN A 1 378 ? 4.793 0.746 19.074 1.00 82.56 378 ASN A O 1
ATOM 2949 N N . LYS A 1 379 ? 5.910 1.879 20.643 1.00 82.38 379 LYS A N 1
ATOM 2950 C CA . LYS A 1 379 ? 5.200 1.288 21.790 1.00 82.38 379 LYS A CA 1
ATOM 2951 C C . LYS A 1 379 ? 3.703 1.613 21.873 1.00 82.38 379 LYS A C 1
ATOM 2953 O O . LYS A 1 379 ? 3.041 1.105 22.773 1.00 82.38 379 LYS A O 1
ATOM 2958 N N . LYS A 1 380 ? 3.150 2.516 21.051 1.00 84.12 380 LYS A N 1
ATOM 2959 C CA . LYS A 1 380 ? 1.716 2.862 21.147 1.00 84.12 380 LYS A CA 1
ATOM 2960 C C . LYS A 1 380 ? 0.840 1.736 20.609 1.00 84.12 380 LYS A C 1
ATOM 2962 O O . LYS A 1 380 ? -0.069 1.315 21.316 1.00 84.12 380 LYS A O 1
ATOM 2967 N N . THR A 1 381 ? 1.148 1.252 19.409 1.00 81.31 381 THR A N 1
ATOM 2968 C CA . THR A 1 381 ? 0.419 0.155 18.763 1.00 81.31 381 THR A CA 1
ATOM 2969 C C . THR A 1 381 ? 0.573 -1.130 19.568 1.00 81.31 381 THR A C 1
ATOM 2971 O O . THR A 1 381 ? -0.429 -1.732 19.949 1.00 81.31 381 THR A O 1
ATOM 2974 N N . SER A 1 382 ? 1.809 -1.476 19.957 1.00 86.56 382 SER A N 1
ATOM 2975 C CA . SER A 1 382 ? 2.074 -2.705 20.715 1.00 86.56 382 SER A CA 1
ATOM 2976 C C . SER A 1 382 ? 1.308 -2.756 22.040 1.00 86.56 382 SER A C 1
ATOM 2978 O O . SER A 1 382 ? 0.734 -3.782 22.361 1.00 86.56 382 SER A O 1
ATOM 2980 N N . ARG A 1 383 ? 1.194 -1.643 22.780 1.00 90.19 383 ARG A N 1
ATOM 2981 C CA . ARG A 1 383 ? 0.438 -1.604 24.046 1.00 90.19 383 ARG A CA 1
ATOM 2982 C C . ARG A 1 383 ? -1.059 -1.848 23.876 1.00 90.19 383 ARG A C 1
ATOM 2984 O O . ARG A 1 383 ? -1.673 -2.413 24.775 1.00 90.19 383 ARG A O 1
ATOM 2991 N N . VAL A 1 384 ? -1.656 -1.364 22.784 1.00 89.88 384 VAL A N 1
ATOM 2992 C CA . VAL A 1 384 ? -3.088 -1.577 22.518 1.00 89.88 384 VAL A CA 1
ATOM 2993 C C . VAL A 1 384 ? -3.343 -3.048 22.200 1.00 89.88 384 VAL A C 1
ATOM 2995 O O . VAL A 1 384 ? -4.278 -3.623 22.749 1.00 89.88 384 VAL A O 1
ATOM 2998 N N . LEU A 1 385 ? -2.484 -3.650 21.377 1.00 92.62 385 LEU A N 1
ATOM 2999 C CA . LEU A 1 385 ? -2.562 -5.063 21.014 1.00 92.62 385 LEU A CA 1
ATOM 3000 C C . LEU A 1 385 ? -2.246 -5.979 22.208 1.00 92.62 385 LEU A C 1
ATOM 3002 O O . LEU A 1 385 ? -3.015 -6.891 22.489 1.00 92.62 385 LEU A O 1
ATOM 3006 N N . GLU A 1 386 ? -1.193 -5.689 22.981 1.00 93.56 386 GLU A N 1
ATOM 3007 C CA . GLU A 1 386 ? -0.791 -6.464 24.168 1.00 93.56 386 GLU A CA 1
ATOM 3008 C C . GLU A 1 386 ? -1.909 -6.529 25.210 1.00 93.56 386 GLU A C 1
ATOM 3010 O O . GLU A 1 386 ? -2.121 -7.573 25.822 1.00 93.56 386 GLU A O 1
ATOM 3015 N N . ALA A 1 387 ? -2.637 -5.425 25.400 1.00 90.88 387 ALA A N 1
ATOM 3016 C CA . ALA A 1 387 ? -3.760 -5.369 26.328 1.00 90.88 387 ALA A CA 1
ATOM 3017 C C . ALA A 1 387 ? -4.960 -6.219 25.877 1.00 90.88 387 ALA A C 1
ATOM 3019 O O . ALA A 1 387 ? -5.726 -6.663 26.727 1.00 90.88 387 ALA A O 1
ATOM 3020 N N . ALA A 1 388 ? -5.131 -6.425 24.568 1.00 91.31 388 ALA A N 1
ATOM 3021 C CA . ALA A 1 388 ? -6.261 -7.155 23.999 1.00 91.31 388 ALA A CA 1
ATOM 3022 C C . ALA A 1 388 ? -5.958 -8.639 23.741 1.00 91.31 388 ALA A C 1
ATOM 3024 O O . ALA A 1 388 ? -6.824 -9.482 23.942 1.00 91.31 388 ALA A O 1
ATOM 3025 N N . PHE A 1 389 ? -4.742 -8.959 23.298 1.00 92.38 389 PHE A N 1
ATOM 3026 C CA . PHE A 1 389 ? -4.378 -10.289 22.801 1.00 92.38 389 PHE A CA 1
ATOM 3027 C C . PHE A 1 389 ? -3.242 -10.956 23.585 1.00 92.38 389 PHE A C 1
ATOM 3029 O O . PHE A 1 389 ? -2.892 -12.104 23.320 1.00 92.38 389 PHE A O 1
ATOM 3036 N N . GLY A 1 390 ? -2.638 -10.247 24.542 1.00 93.19 390 GLY A N 1
ATOM 3037 C CA . GLY A 1 390 ? -1.461 -10.715 25.266 1.00 93.19 390 GLY A CA 1
ATOM 3038 C C . GLY A 1 390 ? -0.148 -10.498 24.507 1.00 93.19 390 GLY A C 1
ATOM 3039 O O . GLY A 1 390 ? -0.108 -10.146 23.324 1.00 93.19 390 GLY A O 1
ATOM 3040 N N . ALA A 1 391 ? 0.963 -10.681 25.223 1.00 93.31 391 ALA A N 1
ATOM 3041 C CA . ALA A 1 391 ? 2.296 -10.310 24.745 1.00 93.31 391 ALA A CA 1
ATOM 3042 C C . ALA A 1 391 ? 2.824 -11.201 23.612 1.00 93.31 391 ALA A C 1
ATOM 3044 O O . ALA A 1 391 ? 3.436 -10.699 22.672 1.00 93.31 391 ALA A O 1
ATOM 3045 N N . GLU A 1 392 ? 2.585 -12.511 23.682 1.00 93.50 392 GLU A N 1
ATOM 3046 C CA . GLU A 1 392 ? 3.119 -13.477 22.715 1.00 93.50 392 GLU A CA 1
ATOM 3047 C C . GLU A 1 392 ? 2.490 -13.313 21.326 1.00 93.50 392 GLU A C 1
ATOM 3049 O O . GLU A 1 392 ? 3.213 -13.165 20.333 1.00 93.50 392 GLU A O 1
ATOM 3054 N N . LEU A 1 393 ? 1.152 -13.245 21.265 1.00 93.19 393 LEU A N 1
ATOM 3055 C CA . LEU A 1 393 ? 0.426 -13.003 20.017 1.00 93.19 393 LEU A CA 1
ATOM 3056 C C . LEU A 1 393 ? 0.817 -11.647 19.436 1.00 93.19 393 LEU A C 1
ATOM 3058 O O . LEU A 1 393 ? 1.169 -11.568 18.263 1.00 93.19 393 LEU A O 1
ATOM 3062 N N . THR A 1 394 ? 0.847 -10.598 20.263 1.00 94.50 394 THR A N 1
ATOM 3063 C CA . THR A 1 394 ? 1.225 -9.255 19.806 1.00 94.50 394 THR A CA 1
ATOM 3064 C C . THR A 1 394 ? 2.638 -9.220 19.241 1.00 94.50 394 THR A C 1
ATOM 3066 O O . THR A 1 394 ? 2.860 -8.638 18.182 1.00 94.50 394 THR A O 1
ATOM 3069 N N . SER A 1 395 ? 3.605 -9.851 19.910 1.00 94.19 395 SER A N 1
ATOM 3070 C CA . SER A 1 395 ? 4.985 -9.865 19.431 1.00 94.19 395 SER A CA 1
ATOM 3071 C C . SER A 1 395 ? 5.110 -10.579 18.084 1.00 94.19 395 SER A C 1
ATOM 3073 O O . SER A 1 395 ? 5.817 -10.082 17.204 1.00 94.19 395 SER A O 1
ATOM 3075 N N . SER A 1 396 ? 4.424 -11.711 17.909 1.00 94.56 396 SER A N 1
ATOM 3076 C CA . SER A 1 396 ? 4.419 -12.463 16.648 1.00 94.56 396 SER A CA 1
ATOM 3077 C C . SER A 1 396 ? 3.722 -11.672 15.541 1.00 94.56 396 SER A C 1
ATOM 3079 O O . SER A 1 396 ? 4.309 -11.451 14.487 1.00 94.56 396 SER A O 1
ATOM 3081 N N . TYR A 1 397 ? 2.536 -11.130 15.820 1.00 95.19 397 TYR A N 1
ATOM 3082 C CA . TYR A 1 397 ? 1.763 -10.305 14.894 1.00 95.19 397 TYR A CA 1
ATOM 3083 C C . TYR A 1 397 ? 2.545 -9.079 14.402 1.00 95.19 397 TYR A C 1
ATOM 3085 O O . TYR A 1 397 ? 2.665 -8.845 13.200 1.00 95.19 397 TYR A O 1
ATOM 3093 N N . MET A 1 398 ? 3.155 -8.327 15.323 1.00 94.88 398 MET A N 1
ATOM 3094 C CA . MET A 1 398 ? 3.924 -7.125 14.992 1.00 94.88 398 MET A CA 1
ATOM 3095 C C . MET A 1 398 ? 5.149 -7.447 14.125 1.00 94.88 398 MET A C 1
ATOM 3097 O O . MET A 1 398 ? 5.413 -6.742 13.155 1.00 94.88 398 MET A O 1
ATOM 3101 N N . SER A 1 399 ? 5.904 -8.495 14.471 1.00 94.62 399 SER A N 1
ATOM 3102 C CA . SER A 1 399 ? 7.198 -8.803 13.835 1.00 94.62 399 SER A CA 1
ATOM 3103 C C . SER A 1 399 ? 7.109 -9.669 12.579 1.00 94.62 399 SER A C 1
ATOM 3105 O O . SER A 1 399 ? 8.022 -9.623 11.759 1.00 94.62 399 SER A O 1
ATOM 3107 N N . GLN A 1 400 ? 6.036 -10.445 12.422 1.00 94.75 400 GLN A N 1
ATOM 3108 C CA . GLN A 1 400 ? 5.877 -11.396 11.317 1.00 94.75 400 GLN A CA 1
ATOM 3109 C C . GLN A 1 400 ? 4.760 -11.000 10.342 1.00 94.75 400 GLN A C 1
ATOM 3111 O O . GLN A 1 400 ? 4.785 -11.445 9.195 1.00 94.75 400 GLN A O 1
ATOM 3116 N N . LEU A 1 401 ? 3.797 -10.162 10.761 1.00 94.81 401 LEU A N 1
ATOM 3117 C CA . LEU A 1 401 ? 2.771 -9.616 9.869 1.00 94.81 401 LEU A CA 1
ATOM 3118 C C . LEU A 1 401 ? 2.862 -8.107 9.696 1.00 94.81 401 LEU A C 1
ATOM 3120 O O . LEU A 1 401 ? 2.909 -7.664 8.565 1.00 94.81 401 LEU A O 1
ATOM 3124 N N . MET A 1 402 ? 2.843 -7.286 10.739 1.00 94.88 402 MET A N 1
ATOM 3125 C CA . MET A 1 402 ? 2.766 -5.840 10.486 1.00 94.88 402 MET A CA 1
ATOM 3126 C C . MET A 1 402 ? 4.052 -5.286 9.868 1.00 94.88 402 MET A C 1
ATOM 3128 O O . MET A 1 402 ? 4.003 -4.523 8.911 1.00 94.88 402 MET A O 1
ATOM 3132 N N . PHE A 1 403 ? 5.207 -5.668 10.419 1.00 96.00 403 PHE A N 1
ATOM 3133 C CA . PHE A 1 403 ? 6.501 -5.073 10.079 1.00 96.00 403 PHE A CA 1
ATOM 3134 C C . PHE A 1 403 ? 7.577 -6.138 9.852 1.00 96.00 403 PHE A C 1
ATOM 3136 O O . PHE A 1 403 ? 8.668 -6.076 10.426 1.00 96.00 403 PHE A O 1
ATOM 3143 N N . ASP A 1 404 ? 7.276 -7.121 9.007 1.00 94.19 404 ASP A N 1
ATOM 3144 C CA . ASP A 1 404 ? 8.223 -8.158 8.617 1.00 94.19 404 ASP A CA 1
ATOM 3145 C C . ASP A 1 404 ? 9.323 -7.618 7.689 1.00 94.19 404 ASP A C 1
ATOM 3147 O O . ASP A 1 404 ? 9.123 -6.740 6.839 1.00 94.19 404 ASP A O 1
ATOM 3151 N N . CYS A 1 405 ? 10.535 -8.138 7.875 1.00 94.00 405 CYS A N 1
ATOM 3152 C CA . CYS A 1 405 ? 11.675 -7.828 7.026 1.00 94.00 405 CYS A CA 1
ATOM 3153 C C . CYS A 1 405 ? 12.568 -9.059 6.876 1.00 94.00 405 CYS A C 1
ATOM 3155 O O . CYS A 1 405 ? 13.553 -9.219 7.596 1.00 94.00 405 CYS A O 1
ATOM 3157 N N . ASP A 1 406 ? 12.222 -9.906 5.914 1.00 92.06 406 ASP A N 1
ATOM 3158 C CA . ASP A 1 406 ? 13.038 -11.036 5.488 1.00 92.06 406 ASP A CA 1
ATOM 3159 C C . ASP A 1 406 ? 13.519 -10.790 4.056 1.00 92.06 406 ASP A C 1
ATOM 3161 O O . ASP A 1 406 ? 12.751 -10.885 3.107 1.00 92.06 406 ASP A O 1
ATOM 3165 N N . LEU A 1 407 ? 14.807 -10.470 3.896 1.00 89.69 407 LEU A N 1
ATOM 3166 C CA . LEU A 1 407 ? 15.406 -10.178 2.587 1.00 89.69 407 LEU A CA 1
ATOM 3167 C C . LEU A 1 407 ? 15.441 -11.393 1.649 1.00 89.69 407 LEU A C 1
ATOM 3169 O O . LEU A 1 407 ? 15.678 -11.227 0.455 1.00 89.69 407 LEU A O 1
ATOM 3173 N N . SER A 1 408 ? 15.252 -12.604 2.181 1.00 87.62 408 SER A N 1
ATOM 3174 C CA . SER A 1 408 ? 15.119 -13.817 1.372 1.00 87.62 408 SER A CA 1
ATOM 3175 C C . SER A 1 408 ? 13.694 -14.032 0.869 1.00 87.62 408 SER A C 1
ATOM 3177 O O . SER A 1 408 ? 13.466 -14.888 0.012 1.00 87.62 408 SER A O 1
ATOM 3179 N N . ASP A 1 409 ? 12.741 -13.243 1.369 1.00 85.88 409 ASP A N 1
ATOM 3180 C CA . ASP A 1 409 ? 11.349 -13.421 1.034 1.00 85.88 409 ASP A CA 1
ATOM 3181 C C . ASP A 1 409 ? 11.017 -12.907 -0.371 1.00 85.88 409 ASP A C 1
ATOM 3183 O O . ASP A 1 409 ? 11.166 -11.726 -0.695 1.00 85.88 409 ASP A O 1
ATOM 3187 N N . SER A 1 410 ? 10.496 -13.812 -1.196 1.00 85.19 410 SER A N 1
ATOM 3188 C CA . SER A 1 410 ? 9.953 -13.511 -2.513 1.00 85.19 410 SER A CA 1
ATOM 3189 C C . SER A 1 410 ? 8.626 -14.249 -2.692 1.00 85.19 410 SER A C 1
ATOM 3191 O O . SER A 1 410 ? 8.587 -15.362 -3.223 1.00 85.19 410 SER A O 1
ATOM 3193 N N . PRO A 1 411 ? 7.513 -13.655 -2.227 1.00 87.94 411 PRO A N 1
ATOM 3194 C CA . PRO A 1 411 ? 6.179 -14.201 -2.430 1.00 87.94 411 PRO A CA 1
ATOM 3195 C C . PRO A 1 411 ? 5.929 -14.426 -3.926 1.00 87.94 411 PRO A C 1
ATOM 3197 O O . PRO A 1 411 ? 6.302 -13.556 -4.728 1.00 87.94 411 PRO A O 1
ATOM 3200 N N . PRO A 1 412 ? 5.321 -15.556 -4.324 1.00 83.56 412 PRO A N 1
ATOM 3201 C CA . PRO A 1 412 ? 4.987 -15.793 -5.718 1.00 83.56 412 PRO A CA 1
ATOM 3202 C C . PRO A 1 412 ? 4.023 -14.710 -6.202 1.00 83.56 412 PRO A C 1
ATOM 3204 O O . PRO A 1 412 ? 3.147 -14.269 -5.464 1.00 83.56 412 PRO A O 1
ATOM 3207 N N . TRP A 1 413 ? 4.196 -14.287 -7.445 1.00 81.00 413 TRP A N 1
ATOM 3208 C CA . TRP A 1 413 ? 3.271 -13.406 -8.143 1.00 81.00 413 TRP A CA 1
ATOM 3209 C C . TRP A 1 413 ? 2.931 -14.042 -9.486 1.00 81.00 413 TRP A C 1
ATOM 3211 O O . TRP A 1 413 ? 3.694 -14.862 -10.006 1.00 81.00 413 TRP A O 1
ATOM 3221 N N . TYR A 1 414 ? 1.760 -13.706 -10.011 1.00 73.62 414 TYR A N 1
ATOM 3222 C CA . TYR A 1 414 ? 1.309 -14.200 -11.300 1.00 73.62 414 TYR A CA 1
ATOM 3223 C C . TYR A 1 414 ? 1.697 -13.200 -12.382 1.00 73.62 414 TYR A C 1
ATOM 3225 O O . TYR A 1 414 ? 1.334 -12.028 -12.302 1.00 73.62 414 TYR A O 1
ATOM 3233 N N . ASP A 1 415 ? 2.426 -13.662 -13.396 1.00 68.25 415 ASP A N 1
ATOM 3234 C CA . ASP A 1 415 ? 2.712 -12.830 -14.556 1.00 68.25 415 ASP A CA 1
ATOM 3235 C C . ASP A 1 415 ? 1.474 -12.704 -15.443 1.00 68.25 415 ASP A C 1
ATOM 3237 O O . ASP A 1 415 ? 1.230 -13.495 -16.356 1.00 68.25 415 ASP A O 1
ATOM 3241 N N . GLY A 1 416 ? 0.686 -11.671 -15.150 1.00 61.81 416 GLY A N 1
ATOM 3242 C CA . GLY A 1 416 ? -0.492 -11.299 -15.915 1.00 61.81 416 GLY A CA 1
ATOM 3243 C C . GLY A 1 416 ? -0.192 -10.772 -17.319 1.00 61.81 416 GLY A C 1
ATOM 3244 O O . GLY A 1 416 ? -1.138 -10.508 -18.049 1.00 61.81 416 GLY A O 1
ATOM 3245 N N . SER A 1 417 ? 1.070 -10.610 -17.743 1.00 65.56 417 SER A N 1
ATOM 3246 C CA . SER A 1 417 ? 1.390 -10.054 -19.070 1.00 65.56 417 SER A CA 1
ATOM 3247 C C . SER A 1 417 ? 0.727 -10.823 -20.214 1.00 65.56 417 SER A C 1
ATOM 3249 O O . SER A 1 417 ? 0.222 -10.209 -21.152 1.00 65.56 417 SER A O 1
ATOM 3251 N N . LEU A 1 418 ? 0.645 -12.154 -20.110 1.00 61.34 418 LEU A N 1
ATOM 3252 C CA . LEU A 1 418 ? -0.047 -12.987 -21.091 1.00 61.34 418 LEU A CA 1
ATOM 3253 C C . LEU A 1 418 ? -1.570 -12.789 -21.041 1.00 61.34 418 LEU A C 1
ATOM 3255 O O . LEU A 1 418 ? -2.205 -12.719 -22.088 1.00 61.34 418 LEU A O 1
ATOM 3259 N N . SER A 1 419 ? -2.143 -12.671 -19.840 1.00 62.25 419 SER A N 1
ATOM 3260 C CA . SER A 1 419 ? -3.575 -12.411 -19.626 1.00 62.25 419 SER A CA 1
ATOM 3261 C C . SER A 1 419 ? -3.986 -11.047 -20.189 1.00 62.25 419 SER A C 1
ATOM 3263 O O . SER A 1 419 ? -4.938 -10.956 -20.959 1.00 62.25 419 SER A O 1
ATOM 3265 N N . ARG A 1 420 ? -3.180 -10.005 -19.949 1.00 63.28 420 ARG A N 1
ATOM 3266 C CA . ARG A 1 420 ? -3.351 -8.680 -20.562 1.00 63.28 420 ARG A CA 1
ATOM 3267 C C . ARG A 1 420 ? -3.267 -8.735 -22.079 1.00 63.28 420 ARG A C 1
ATOM 3269 O O . ARG A 1 420 ? -4.069 -8.093 -22.744 1.00 63.28 420 ARG A O 1
ATOM 3276 N N . LEU A 1 421 ? -2.334 -9.519 -22.626 1.00 62.25 421 LEU A N 1
ATOM 3277 C CA . LEU A 1 421 ? -2.244 -9.742 -24.069 1.00 62.25 421 LEU A CA 1
ATOM 3278 C C . LEU A 1 421 ? -3.549 -10.355 -24.604 1.00 62.25 421 LEU A C 1
ATOM 3280 O O . LEU A 1 421 ? -4.076 -9.895 -25.610 1.00 62.25 421 LEU A O 1
ATOM 3284 N N . TYR A 1 422 ? -4.095 -11.354 -23.901 1.00 63.25 422 TYR A N 1
ATOM 3285 C CA . TYR A 1 422 ? -5.381 -11.966 -24.241 1.00 63.25 422 TYR A CA 1
ATOM 3286 C C . TYR A 1 422 ? -6.551 -10.981 -24.159 1.00 63.25 422 TYR A C 1
ATOM 3288 O O . TYR A 1 422 ? -7.339 -10.914 -25.098 1.00 63.25 422 TYR A O 1
ATOM 3296 N N . HIS A 1 423 ? -6.657 -10.183 -23.098 1.00 59.91 423 HIS A N 1
ATOM 3297 C CA . HIS A 1 423 ? -7.723 -9.187 -22.976 1.00 59.91 423 HIS A CA 1
ATOM 3298 C C . HIS A 1 423 ? -7.611 -8.066 -24.011 1.00 59.91 423 HIS A C 1
ATOM 3300 O O . HIS A 1 423 ? -8.629 -7.603 -24.526 1.00 59.91 423 HIS A O 1
ATOM 3306 N N . GLU A 1 424 ? -6.393 -7.662 -24.368 1.00 60.75 424 GLU A N 1
ATOM 3307 C CA . GLU A 1 424 ? -6.157 -6.733 -25.471 1.00 60.75 424 GLU A CA 1
ATOM 3308 C C . GLU A 1 424 ? -6.610 -7.340 -26.811 1.00 60.75 424 GLU A C 1
ATOM 3310 O O . GLU A 1 424 ? -7.276 -6.661 -27.595 1.00 60.75 424 GLU A O 1
ATOM 3315 N N . PHE A 1 425 ? -6.357 -8.637 -27.045 1.00 61.78 425 PHE A N 1
ATOM 3316 C CA . PHE A 1 425 ? -6.882 -9.348 -28.220 1.00 61.78 425 PHE A CA 1
ATOM 3317 C C . PHE A 1 425 ? -8.411 -9.388 -28.258 1.00 61.78 425 PHE A C 1
ATOM 3319 O O . PHE A 1 425 ? -9.001 -9.237 -29.327 1.00 61.78 425 PHE A O 1
ATOM 3326 N N . GLU A 1 426 ? -9.063 -9.588 -27.114 1.00 55.81 426 GLU A N 1
ATOM 3327 C CA . GLU A 1 426 ? -10.525 -9.607 -27.032 1.00 55.81 426 GLU A CA 1
ATOM 3328 C C . GLU A 1 426 ? -11.143 -8.221 -27.254 1.00 55.81 426 GLU A C 1
ATOM 3330 O O . GLU A 1 426 ? -12.179 -8.109 -27.914 1.00 55.81 426 GLU A O 1
ATOM 3335 N N . ARG A 1 427 ? -10.521 -7.159 -26.723 1.00 53.22 427 ARG A N 1
ATOM 3336 C CA . ARG A 1 427 ? -11.026 -5.778 -26.821 1.00 53.22 427 ARG A CA 1
ATOM 3337 C C . ARG A 1 427 ? -10.771 -5.141 -28.184 1.00 53.22 427 ARG A C 1
ATOM 3339 O O . ARG A 1 427 ? -11.604 -4.361 -28.641 1.00 53.22 427 ARG A O 1
ATOM 3346 N N . ASN A 1 428 ? -9.668 -5.494 -28.845 1.00 57.44 428 ASN A N 1
ATOM 3347 C CA . ASN A 1 428 ? -9.273 -4.958 -30.146 1.00 57.44 428 ASN A CA 1
ATOM 3348 C C . ASN A 1 428 ? -9.106 -6.081 -31.191 1.00 57.44 428 ASN A C 1
ATOM 3350 O O . ASN A 1 428 ? -7.983 -6.392 -31.584 1.00 57.44 428 ASN A O 1
ATOM 3354 N N . PRO A 1 429 ? -10.204 -6.683 -31.694 1.00 55.12 429 PRO A N 1
ATOM 3355 C CA . PRO A 1 429 ? -10.133 -7.786 -32.659 1.00 55.12 429 PRO A CA 1
ATOM 3356 C C . PRO A 1 429 ? -9.817 -7.351 -34.107 1.00 55.12 429 PRO A C 1
ATOM 3358 O O . PRO A 1 429 ? -9.387 -8.169 -34.917 1.00 55.12 429 PRO A O 1
ATOM 3361 N N . GLU A 1 430 ? -10.037 -6.080 -34.463 1.00 53.28 430 GLU A N 1
ATOM 3362 C CA . GLU A 1 430 ? -9.896 -5.558 -35.839 1.00 53.28 430 GLU A CA 1
ATOM 3363 C C . GLU A 1 430 ? -8.455 -5.266 -36.325 1.00 53.28 430 GLU A C 1
ATOM 3365 O O . GLU A 1 430 ? -8.204 -5.484 -37.513 1.00 53.28 430 GLU A O 1
ATOM 3370 N N . PRO A 1 431 ? -7.479 -4.816 -35.504 1.00 48.62 431 PRO A N 1
ATOM 3371 C CA . PRO A 1 431 ? -6.142 -4.481 -36.007 1.00 48.62 431 PRO A CA 1
ATOM 3372 C C . PRO A 1 431 ? -5.311 -5.694 -36.457 1.00 48.62 431 PRO A C 1
ATOM 3374 O O . PRO A 1 431 ? -4.302 -5.516 -37.128 1.00 48.62 431 PRO A O 1
ATOM 3377 N N . TRP A 1 432 ? -5.721 -6.924 -36.126 1.00 56.88 432 TRP A N 1
ATOM 3378 C CA . TRP A 1 432 ? -4.831 -8.093 -36.155 1.00 56.88 432 TRP A CA 1
ATOM 3379 C C . TRP A 1 432 ? -5.339 -9.230 -37.052 1.00 56.88 432 TRP A C 1
ATOM 3381 O O . TRP A 1 432 ? -5.269 -10.405 -36.693 1.00 56.88 432 TRP A O 1
ATOM 3391 N N . ARG A 1 433 ? -5.841 -8.895 -38.254 1.00 50.31 433 ARG A N 1
ATOM 3392 C CA . ARG A 1 433 ? -6.239 -9.895 -39.271 1.00 50.31 433 ARG A CA 1
ATOM 3393 C C . ARG A 1 433 ? -5.098 -10.815 -39.720 1.00 50.31 433 ARG A C 1
ATOM 3395 O O . ARG A 1 433 ? -5.389 -11.891 -40.235 1.00 50.31 433 ARG A O 1
ATOM 3402 N N . ASP A 1 434 ? -3.843 -10.436 -39.494 1.00 59.44 434 ASP A N 1
ATOM 3403 C CA . ASP A 1 434 ? -2.681 -11.281 -39.753 1.00 59.44 434 ASP A CA 1
ATOM 3404 C C . ASP A 1 434 ? -2.038 -11.732 -38.438 1.00 59.44 434 ASP A C 1
ATOM 3406 O O . ASP A 1 434 ? -1.078 -11.148 -37.944 1.00 59.44 434 ASP A O 1
ATOM 3410 N N . GLY A 1 435 ? -2.509 -12.857 -37.891 1.00 55.47 435 GLY A N 1
ATOM 3411 C CA . GLY A 1 435 ? -1.806 -13.563 -36.808 1.00 55.47 435 GLY A CA 1
ATOM 3412 C C . GLY A 1 435 ? -0.342 -13.904 -37.149 1.00 55.47 435 GLY A C 1
ATOM 3413 O O . GLY A 1 435 ? 0.451 -14.192 -36.254 1.00 55.47 435 GLY A O 1
ATOM 3414 N N . ALA A 1 436 ? 0.039 -13.816 -38.427 1.00 57.75 436 ALA A N 1
ATOM 3415 C CA . ALA A 1 436 ? 1.415 -13.884 -38.899 1.00 57.75 436 ALA A CA 1
ATOM 3416 C C . ALA A 1 436 ? 2.315 -12.763 -38.339 1.00 57.75 436 ALA A C 1
ATOM 3418 O O . ALA A 1 436 ? 3.477 -13.034 -38.053 1.00 57.75 436 ALA A O 1
ATOM 3419 N N . GLU A 1 437 ? 1.794 -11.550 -38.131 1.00 55.16 437 GLU A N 1
ATOM 3420 C CA . GLU A 1 437 ? 2.565 -10.398 -37.633 1.00 55.16 437 GLU A CA 1
ATOM 3421 C C . GLU A 1 437 ? 2.837 -10.495 -36.120 1.00 55.16 437 GLU A C 1
ATOM 3423 O O . GLU A 1 437 ? 3.922 -10.195 -35.634 1.00 55.16 437 GLU A O 1
ATOM 3428 N N . LEU A 1 438 ? 1.895 -11.031 -35.342 1.00 54.12 438 LEU A N 1
ATOM 3429 C CA . LEU A 1 438 ? 2.125 -11.316 -33.918 1.00 54.12 438 LEU A CA 1
ATOM 3430 C C . LEU A 1 438 ? 3.087 -12.485 -33.713 1.00 54.12 438 LEU A C 1
ATOM 3432 O O . LEU A 1 438 ? 3.947 -12.445 -32.830 1.00 54.12 438 LEU A O 1
ATOM 3436 N N . LEU A 1 439 ? 2.962 -13.524 -34.542 1.00 60.59 439 LEU A N 1
ATOM 3437 C CA . LEU A 1 439 ? 3.934 -14.609 -34.563 1.00 60.59 439 LEU A CA 1
ATOM 3438 C C . LEU A 1 439 ? 5.310 -14.101 -35.000 1.00 60.59 439 LEU A C 1
ATOM 3440 O O . LEU A 1 439 ? 6.298 -14.585 -34.458 1.00 60.59 439 LEU A O 1
ATOM 3444 N N . SER A 1 440 ? 5.401 -13.108 -35.895 1.00 67.44 440 SER A N 1
ATOM 3445 C CA . SER A 1 440 ? 6.686 -12.506 -36.259 1.00 67.44 440 SER A CA 1
ATOM 3446 C C . SER A 1 440 ? 7.269 -11.666 -35.126 1.00 67.44 440 SER A C 1
ATOM 3448 O O . SER A 1 440 ? 8.428 -11.878 -34.797 1.00 67.44 440 SER A O 1
ATOM 3450 N N . ILE A 1 441 ? 6.484 -10.821 -34.445 1.00 68.38 441 ILE A N 1
ATOM 3451 C CA . ILE A 1 441 ? 6.957 -10.034 -33.287 1.00 68.38 441 ILE A CA 1
ATOM 3452 C C . ILE A 1 441 ? 7.419 -10.954 -32.149 1.00 68.38 441 ILE A C 1
ATOM 3454 O O . ILE A 1 441 ? 8.495 -10.764 -31.578 1.00 68.38 441 ILE A O 1
ATOM 3458 N N . ARG A 1 442 ? 6.636 -11.992 -31.822 1.00 70.31 442 ARG A N 1
ATOM 3459 C CA . ARG A 1 442 ? 7.027 -12.981 -30.808 1.00 70.31 442 ARG A CA 1
ATOM 3460 C C . ARG A 1 442 ? 8.300 -13.719 -31.213 1.00 70.31 442 ARG A C 1
ATOM 3462 O O . ARG A 1 442 ? 9.199 -13.868 -30.390 1.00 70.31 442 ARG A O 1
ATOM 3469 N N . ARG A 1 443 ? 8.397 -14.134 -32.478 1.00 73.00 443 ARG A N 1
ATOM 3470 C CA . ARG A 1 443 ? 9.587 -14.796 -33.023 1.00 73.00 443 ARG A CA 1
ATOM 3471 C C . ARG A 1 443 ? 10.806 -13.878 -32.978 1.00 73.00 443 ARG A C 1
ATOM 3473 O O . ARG A 1 443 ? 11.871 -14.335 -32.591 1.00 73.00 443 ARG A O 1
ATOM 3480 N N . GLU A 1 444 ? 10.665 -12.595 -33.297 1.00 75.62 444 GLU A N 1
ATOM 3481 C CA . GLU A 1 444 ? 11.742 -11.602 -33.196 1.00 75.62 444 GLU A CA 1
ATOM 3482 C C . GLU A 1 444 ? 12.227 -11.427 -31.749 1.00 75.62 444 GLU A C 1
ATOM 3484 O O . GLU A 1 444 ? 13.436 -11.404 -31.499 1.00 75.62 444 GLU A O 1
ATOM 3489 N N . LEU A 1 445 ? 11.307 -11.373 -30.780 1.00 70.12 445 LEU A N 1
ATOM 3490 C CA . LEU A 1 445 ? 11.650 -11.282 -29.360 1.00 70.12 445 LEU A CA 1
ATOM 3491 C C . LEU A 1 445 ? 12.356 -12.550 -28.857 1.00 70.12 445 LEU A C 1
ATOM 3493 O O . LEU A 1 445 ? 13.358 -12.456 -28.143 1.00 70.12 445 LEU A O 1
ATOM 3497 N N . ASP A 1 446 ? 11.855 -13.726 -29.236 1.00 78.31 446 ASP A N 1
ATOM 3498 C CA . ASP A 1 446 ? 12.445 -15.013 -28.867 1.00 78.31 446 ASP A CA 1
ATOM 3499 C C . ASP A 1 446 ? 13.844 -15.175 -29.495 1.00 78.31 446 ASP A C 1
ATOM 3501 O O . ASP A 1 446 ? 14.777 -15.588 -28.805 1.00 78.31 446 ASP A O 1
ATOM 3505 N N . VAL A 1 447 ? 14.044 -14.737 -30.745 1.00 81.56 447 VAL A N 1
ATOM 3506 C CA . VAL A 1 447 ? 15.362 -14.685 -31.409 1.00 81.56 447 VAL A CA 1
ATOM 3507 C C . VAL A 1 447 ? 16.321 -13.742 -30.696 1.00 81.56 447 VAL A C 1
ATOM 3509 O O . VAL A 1 447 ? 17.480 -14.092 -30.474 1.00 81.56 447 VAL A O 1
ATOM 3512 N N . SER A 1 448 ? 15.857 -12.553 -30.314 1.00 75.75 448 SER A N 1
ATOM 3513 C CA . SER A 1 448 ? 16.670 -11.589 -29.571 1.00 75.75 448 SER A CA 1
ATOM 3514 C C . SER A 1 448 ? 17.137 -12.176 -28.232 1.00 75.75 448 SER A C 1
ATOM 3516 O O . SER A 1 448 ? 18.331 -12.162 -27.921 1.00 75.75 448 SER A O 1
ATOM 3518 N N . LYS A 1 449 ? 16.226 -12.808 -27.477 1.00 75.25 449 LYS A N 1
ATOM 3519 C CA . LYS A 1 449 ? 16.554 -13.515 -26.226 1.00 75.25 449 LYS A CA 1
ATOM 3520 C C . LYS A 1 449 ? 17.528 -14.674 -26.451 1.00 75.25 449 LYS A C 1
ATOM 3522 O O . LYS A 1 449 ? 18.484 -14.818 -25.690 1.00 75.25 449 LYS A O 1
ATOM 3527 N N . ALA A 1 450 ? 17.311 -15.479 -27.491 1.00 82.88 450 ALA A N 1
ATOM 3528 C CA . ALA A 1 450 ? 18.175 -16.602 -27.844 1.00 82.88 450 ALA A CA 1
ATOM 3529 C C . ALA A 1 450 ? 19.608 -16.149 -28.163 1.00 82.88 450 ALA A C 1
ATOM 3531 O O . ALA A 1 450 ? 20.561 -16.739 -27.653 1.00 82.88 450 ALA A O 1
ATOM 3532 N N . ARG A 1 451 ? 19.771 -15.060 -28.928 1.00 83.44 451 ARG A N 1
ATOM 3533 C CA . ARG A 1 451 ? 21.082 -14.456 -29.218 1.00 83.44 451 ARG A CA 1
ATOM 3534 C C . ARG A 1 451 ? 21.795 -14.010 -27.948 1.00 83.44 451 ARG A C 1
ATOM 3536 O O . ARG A 1 451 ? 22.941 -14.388 -27.741 1.00 83.44 451 ARG A O 1
ATOM 3543 N N . VAL A 1 452 ? 21.097 -13.315 -27.048 1.00 77.38 452 VAL A N 1
ATOM 3544 C CA . VAL A 1 452 ? 21.667 -12.895 -25.756 1.00 77.38 452 VAL A CA 1
ATOM 3545 C C . VAL A 1 452 ? 22.142 -14.094 -24.930 1.00 77.38 452 VAL A C 1
ATOM 3547 O O . VAL A 1 452 ? 23.206 -14.034 -24.314 1.00 77.38 452 VAL A O 1
ATOM 3550 N N . PHE A 1 453 ? 21.381 -15.192 -24.896 1.00 80.94 453 PHE A N 1
ATOM 3551 C CA . PHE A 1 453 ? 21.810 -16.401 -24.189 1.00 80.94 453 PHE A CA 1
ATOM 3552 C C . PHE A 1 453 ? 23.023 -17.066 -24.849 1.00 80.94 453 PHE A C 1
ATOM 3554 O O . PHE A 1 453 ? 23.947 -17.4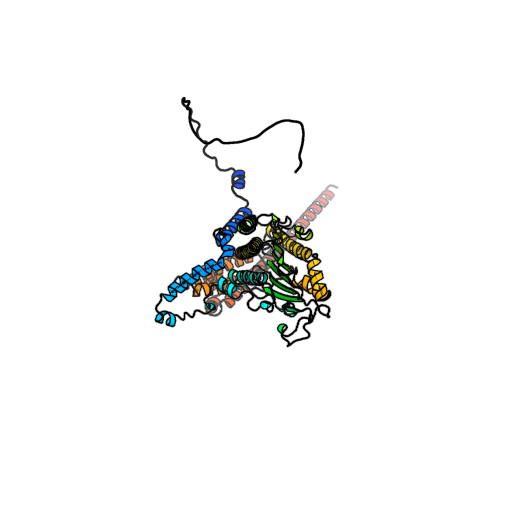56 -24.135 1.00 80.94 453 PHE A O 1
ATOM 3561 N N . LEU A 1 454 ? 23.064 -17.152 -26.180 1.00 81.94 454 LEU A N 1
ATOM 3562 C CA . LEU A 1 454 ? 24.205 -17.714 -26.907 1.00 81.94 454 LEU A CA 1
ATOM 3563 C C . LEU A 1 454 ? 25.470 -16.875 -26.745 1.00 81.94 454 LEU A C 1
ATOM 3565 O O . LEU A 1 454 ? 26.519 -17.435 -26.438 1.00 81.94 454 LEU A O 1
ATOM 3569 N N . ASP A 1 455 ? 25.377 -15.553 -26.870 1.00 81.38 455 ASP A N 1
ATOM 3570 C CA . ASP A 1 455 ? 26.518 -14.646 -26.717 1.00 81.38 455 ASP A CA 1
ATOM 3571 C C . ASP A 1 455 ? 27.138 -14.772 -25.324 1.00 81.38 455 ASP A C 1
ATOM 3573 O O . ASP A 1 455 ? 28.356 -14.884 -25.174 1.00 81.38 455 ASP A O 1
ATOM 3577 N N . ARG A 1 456 ? 26.297 -14.834 -24.288 1.00 78.62 456 ARG A N 1
ATOM 3578 C CA . ARG A 1 456 ? 26.753 -15.024 -22.907 1.00 78.62 456 ARG A CA 1
ATOM 3579 C C . ARG A 1 456 ? 27.334 -16.423 -22.669 1.00 78.62 456 ARG A C 1
ATOM 3581 O O . ARG A 1 456 ? 28.322 -16.557 -21.948 1.00 78.62 456 ARG A O 1
ATOM 3588 N N . PHE A 1 457 ? 26.771 -17.464 -23.289 1.00 81.94 457 PHE A N 1
ATOM 3589 C CA . PHE A 1 457 ? 27.339 -18.814 -23.237 1.00 81.94 457 PHE A CA 1
ATOM 3590 C C . PHE A 1 457 ? 28.720 -18.872 -23.912 1.00 81.94 457 PHE A C 1
ATOM 3592 O O . PHE A 1 457 ? 29.665 -19.399 -23.326 1.00 81.94 457 PHE A O 1
ATOM 3599 N N . ILE A 1 458 ? 28.869 -18.267 -25.097 1.00 82.25 458 ILE A N 1
ATOM 3600 C CA . ILE A 1 458 ? 30.147 -18.150 -25.822 1.00 82.25 458 ILE A CA 1
ATOM 3601 C C . ILE A 1 458 ? 31.168 -17.347 -25.005 1.00 82.25 458 ILE A C 1
ATOM 3603 O O . ILE A 1 458 ? 32.348 -17.695 -24.980 1.00 82.25 458 ILE A O 1
ATOM 3607 N N . ALA A 1 459 ? 30.719 -16.320 -24.279 1.00 79.56 459 ALA A N 1
ATOM 3608 C CA . ALA A 1 459 ? 31.549 -15.551 -23.352 1.00 79.56 459 ALA A CA 1
ATOM 3609 C C . ALA A 1 459 ? 31.992 -16.342 -22.099 1.00 79.56 459 ALA A C 1
ATOM 3611 O O . ALA A 1 459 ? 32.749 -15.819 -21.281 1.00 79.56 459 ALA A O 1
ATOM 3612 N N . GLY A 1 460 ? 31.563 -17.601 -21.945 1.00 78.44 460 GLY A N 1
ATOM 3613 C CA . GLY A 1 460 ? 31.984 -18.492 -20.865 1.00 78.44 460 GLY A CA 1
ATOM 3614 C C . GLY A 1 460 ? 31.161 -18.370 -19.582 1.00 78.44 460 GLY A C 1
ATOM 3615 O O . GLY A 1 460 ? 31.608 -18.824 -18.526 1.00 78.44 460 GLY A O 1
ATOM 3616 N N . GLU A 1 461 ? 29.964 -17.777 -19.632 1.00 76.94 461 GLU A N 1
ATOM 3617 C CA . GLU A 1 461 ? 29.071 -17.727 -18.472 1.00 76.94 461 GLU A CA 1
ATOM 3618 C C . GLU A 1 461 ? 28.461 -19.110 -18.181 1.00 76.94 461 GLU A C 1
ATOM 3620 O O . GLU A 1 461 ? 27.479 -19.536 -18.790 1.00 76.94 461 GLU A O 1
ATOM 3625 N N . GLY A 1 462 ? 29.016 -19.817 -17.191 1.00 61.19 462 GLY A N 1
ATOM 3626 C CA . GLY A 1 462 ? 28.591 -21.176 -16.822 1.00 61.19 462 GLY A CA 1
ATOM 3627 C C . GLY A 1 462 ? 27.152 -21.312 -16.293 1.00 61.19 462 GLY A C 1
ATOM 3628 O O . GLY A 1 462 ? 26.671 -22.429 -16.134 1.00 61.19 462 GLY A O 1
ATOM 3629 N N . SER A 1 463 ? 26.445 -20.206 -16.036 1.00 65.56 463 SER A N 1
ATOM 3630 C CA . SER A 1 463 ? 25.062 -20.193 -15.526 1.00 65.56 463 SER A CA 1
ATOM 3631 C C . SER A 1 463 ? 23.985 -20.369 -16.606 1.00 65.56 463 SER A C 1
ATOM 3633 O O . SER A 1 463 ? 22.796 -20.374 -16.285 1.00 65.56 463 SER A O 1
ATOM 3635 N N . ILE A 1 464 ? 24.379 -20.490 -17.878 1.00 67.06 464 ILE A N 1
ATOM 3636 C CA . ILE A 1 464 ? 23.460 -20.535 -19.031 1.00 67.06 464 ILE A CA 1
ATOM 3637 C C . ILE A 1 464 ? 23.240 -21.962 -19.557 1.00 67.06 464 ILE A C 1
ATOM 3639 O O . ILE A 1 464 ? 22.409 -22.178 -20.432 1.00 67.06 464 ILE A O 1
ATOM 3643 N N . ALA A 1 465 ? 23.909 -22.965 -18.982 1.00 70.56 465 ALA A N 1
ATOM 3644 C CA . ALA A 1 465 ? 23.672 -24.366 -19.324 1.00 70.56 465 ALA A CA 1
ATOM 3645 C C . ALA A 1 465 ? 22.240 -24.837 -18.974 1.00 70.56 465 ALA A C 1
ATOM 3647 O O . ALA A 1 465 ? 21.587 -24.292 -18.084 1.00 70.56 465 ALA A O 1
ATOM 3648 N N . GLY A 1 466 ? 21.774 -25.886 -19.659 1.00 78.19 466 GLY A N 1
ATOM 3649 C CA . GLY A 1 466 ? 20.454 -26.495 -19.460 1.00 78.19 466 GLY A CA 1
ATOM 3650 C C . GLY A 1 466 ? 19.371 -25.833 -20.312 1.00 78.19 466 GLY A C 1
ATOM 3651 O O . GLY A 1 466 ? 19.650 -25.356 -21.410 1.00 78.19 466 GLY A O 1
ATOM 3652 N N . GLU A 1 467 ? 18.153 -25.750 -19.777 1.00 76.56 467 GLU A N 1
ATOM 3653 C CA . GLU A 1 467 ? 16.935 -25.335 -20.496 1.00 76.56 467 GLU A CA 1
ATOM 3654 C C . GLU A 1 467 ? 17.058 -23.991 -21.243 1.00 76.56 467 GLU A C 1
ATOM 3656 O O . GLU A 1 467 ? 16.438 -23.796 -22.285 1.00 76.56 467 GLU A O 1
ATOM 3661 N N . ARG A 1 468 ? 17.891 -23.056 -20.758 1.00 79.00 468 ARG A N 1
ATOM 3662 C CA . ARG A 1 468 ? 18.122 -21.753 -21.416 1.00 79.00 468 ARG A CA 1
ATOM 3663 C C . ARG A 1 468 ? 18.934 -21.869 -22.705 1.00 79.00 468 ARG A C 1
ATOM 3665 O O . ARG A 1 468 ? 18.637 -21.170 -23.673 1.00 79.00 468 ARG A O 1
ATOM 3672 N N . LEU A 1 469 ? 19.943 -22.738 -22.722 1.00 80.50 469 LEU A N 1
ATOM 3673 C CA . LEU A 1 469 ? 20.749 -23.014 -23.909 1.00 80.50 469 LEU A CA 1
ATOM 3674 C C . LEU A 1 469 ? 19.977 -23.895 -24.898 1.00 80.50 469 LEU A C 1
ATOM 3676 O O . LEU A 1 469 ? 20.046 -23.647 -26.098 1.00 80.50 469 LEU A O 1
ATOM 3680 N N . GLU A 1 470 ? 19.189 -24.853 -24.400 1.00 85.06 470 GLU A N 1
ATOM 3681 C CA . GLU A 1 470 ? 18.259 -25.645 -25.220 1.00 85.06 470 GLU A CA 1
ATOM 3682 C C . GLU A 1 470 ? 17.267 -24.737 -25.952 1.00 85.06 470 GLU A C 1
ATOM 3684 O O . GLU A 1 470 ? 17.145 -24.811 -27.175 1.00 85.06 470 GLU A O 1
ATOM 3689 N N . PHE A 1 471 ? 16.616 -23.831 -25.213 1.00 85.19 471 PHE A N 1
ATOM 3690 C CA . PHE A 1 471 ? 15.714 -22.827 -25.770 1.00 85.19 471 PHE A CA 1
ATOM 3691 C C . PHE A 1 471 ? 16.412 -21.968 -26.828 1.00 85.19 471 PHE A C 1
ATOM 3693 O O . PHE A 1 471 ? 15.875 -21.786 -27.920 1.00 85.19 471 PHE A O 1
ATOM 3700 N N . ALA A 1 472 ? 17.612 -21.457 -26.535 1.00 84.62 472 ALA A N 1
ATOM 3701 C CA . ALA A 1 472 ? 18.333 -20.584 -27.453 1.00 84.62 472 ALA A CA 1
ATOM 3702 C C . ALA A 1 472 ? 18.719 -21.295 -28.760 1.00 84.62 472 ALA A C 1
ATOM 3704 O O . ALA A 1 472 ? 18.507 -20.752 -29.843 1.00 84.62 472 ALA A O 1
ATOM 3705 N N . LEU A 1 473 ? 19.230 -22.527 -28.673 1.00 87.38 473 LEU A N 1
ATOM 3706 C CA . LEU A 1 473 ? 19.624 -23.325 -29.835 1.00 87.38 473 LEU A CA 1
ATOM 3707 C C . LEU A 1 473 ? 18.417 -23.746 -30.677 1.00 87.38 473 LEU A C 1
ATOM 3709 O O . LEU A 1 473 ? 18.456 -23.601 -31.897 1.00 87.38 473 LEU A O 1
ATOM 3713 N N . ALA A 1 474 ? 17.332 -24.198 -30.043 1.00 84.75 474 ALA A N 1
ATOM 3714 C CA . ALA A 1 474 ? 16.094 -24.544 -30.741 1.00 84.75 474 ALA A CA 1
ATOM 3715 C C . ALA A 1 474 ? 15.483 -23.327 -31.453 1.00 84.75 474 ALA A C 1
ATOM 3717 O O . ALA A 1 474 ? 15.075 -23.418 -32.610 1.00 84.75 474 ALA A O 1
ATOM 3718 N N . THR A 1 475 ? 15.470 -22.172 -30.785 1.00 86.56 475 THR A N 1
ATOM 3719 C CA . THR A 1 475 ? 14.928 -20.923 -31.338 1.00 86.56 475 THR A CA 1
ATOM 3720 C C . THR A 1 475 ? 15.763 -20.423 -32.515 1.00 86.56 475 THR A C 1
ATOM 3722 O O . THR A 1 475 ? 15.204 -20.035 -33.538 1.00 86.56 475 THR A O 1
ATOM 3725 N N . MET A 1 476 ? 17.096 -20.479 -32.421 1.00 87.94 476 MET A N 1
ATOM 3726 C CA . MET A 1 476 ? 17.974 -20.115 -33.539 1.00 87.94 476 MET A CA 1
ATOM 3727 C C . MET A 1 476 ? 17.837 -21.080 -34.714 1.00 87.94 476 MET A C 1
ATOM 3729 O O . MET A 1 476 ? 17.759 -20.632 -35.852 1.00 87.94 476 MET A O 1
ATOM 3733 N N . TYR A 1 477 ? 17.738 -22.384 -34.453 1.00 86.81 477 TYR A N 1
ATOM 3734 C CA . TYR A 1 477 ? 17.497 -23.386 -35.491 1.00 86.81 477 TYR A CA 1
ATOM 3735 C C . TYR A 1 477 ? 16.152 -23.171 -36.202 1.00 86.81 477 TYR A C 1
ATOM 3737 O O . TYR A 1 477 ? 16.048 -23.321 -37.421 1.00 86.81 477 TYR A O 1
ATOM 3745 N N . ASP A 1 478 ? 15.112 -22.736 -35.487 1.00 83.31 478 ASP A N 1
ATOM 3746 C CA . ASP A 1 478 ? 13.833 -22.419 -36.119 1.00 83.31 478 ASP A CA 1
ATOM 3747 C C . ASP A 1 478 ? 13.821 -21.065 -36.843 1.00 83.31 478 ASP A C 1
ATOM 3749 O O . ASP A 1 478 ? 13.136 -20.922 -37.856 1.00 83.31 478 ASP A O 1
ATOM 3753 N N . ALA A 1 479 ? 14.584 -20.071 -36.395 1.00 82.88 479 ALA A N 1
ATOM 3754 C CA . ALA A 1 479 ? 14.501 -18.708 -36.916 1.00 82.88 479 ALA A CA 1
ATOM 3755 C C . ALA A 1 479 ? 15.557 -18.328 -37.963 1.00 82.88 479 ALA A C 1
ATOM 3757 O O . ALA A 1 479 ? 15.247 -17.553 -38.865 1.00 82.88 479 ALA A O 1
ATOM 3758 N N . ASP A 1 480 ? 16.772 -18.867 -37.873 1.00 84.31 480 ASP A N 1
ATOM 3759 C CA . ASP A 1 480 ? 17.905 -18.501 -38.724 1.00 84.31 480 ASP A CA 1
ATOM 3760 C C . ASP A 1 480 ? 18.145 -19.588 -39.780 1.00 84.31 480 ASP A C 1
ATOM 3762 O O . ASP A 1 480 ? 18.481 -20.728 -39.465 1.00 84.31 480 ASP A O 1
ATOM 3766 N N . GLU A 1 481 ? 17.911 -19.248 -41.049 1.00 84.88 481 GLU A N 1
ATOM 3767 C CA . GLU A 1 481 ? 18.027 -20.183 -42.173 1.00 84.88 481 GLU A CA 1
ATOM 3768 C C . GLU A 1 481 ? 19.470 -20.650 -42.387 1.00 84.88 481 GLU A C 1
ATOM 3770 O O . GLU A 1 481 ? 19.694 -21.834 -42.590 1.00 84.88 481 GLU A O 1
ATOM 3775 N N . GLN A 1 482 ? 20.456 -19.763 -42.228 1.00 82.81 482 GLN A N 1
ATOM 3776 C CA . GLN A 1 482 ? 21.864 -20.126 -42.404 1.00 82.81 482 GLN A CA 1
ATOM 3777 C C . GLN A 1 482 ? 22.343 -21.054 -41.291 1.00 82.81 482 GLN A C 1
ATOM 3779 O O . GLN A 1 482 ? 23.066 -22.017 -41.546 1.00 82.81 482 GLN A O 1
ATOM 3784 N N . PHE A 1 483 ? 21.939 -20.768 -40.051 1.00 83.75 483 PHE A N 1
ATOM 3785 C CA . PHE A 1 483 ? 22.234 -21.640 -38.921 1.00 83.75 483 PHE A CA 1
ATOM 3786 C C . PHE A 1 483 ? 21.568 -23.006 -39.098 1.00 83.75 483 PHE A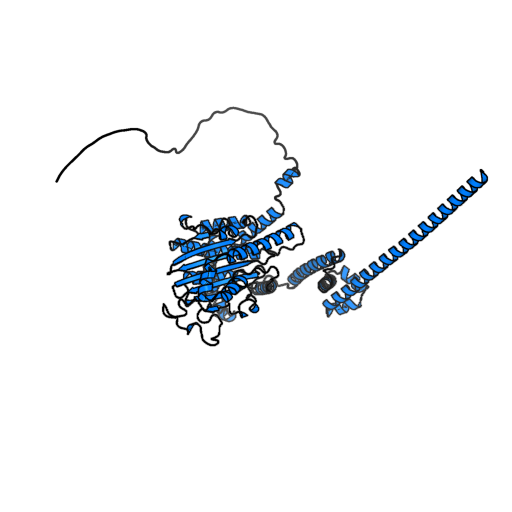 C 1
ATOM 3788 O O . PHE A 1 483 ? 22.201 -24.032 -38.868 1.00 83.75 483 PHE A O 1
ATOM 3795 N N . ARG A 1 484 ? 20.311 -23.028 -39.550 1.00 89.69 484 ARG A N 1
ATOM 3796 C CA . ARG A 1 484 ? 19.581 -24.268 -39.809 1.00 89.69 484 ARG A CA 1
ATOM 3797 C C . ARG A 1 484 ? 20.225 -25.104 -40.903 1.00 89.69 484 ARG A C 1
ATOM 3799 O O . ARG A 1 484 ? 20.466 -26.275 -40.657 1.00 89.69 484 ARG A O 1
ATOM 3806 N N . ASP A 1 485 ? 20.543 -24.512 -42.050 1.00 87.50 485 ASP A N 1
ATOM 3807 C CA . ASP A 1 485 ? 21.150 -25.226 -43.177 1.00 87.50 485 ASP A CA 1
ATOM 3808 C C . ASP A 1 485 ? 22.489 -25.854 -42.765 1.00 87.50 485 ASP A C 1
ATOM 3810 O O . ASP A 1 485 ? 22.748 -27.024 -43.038 1.00 87.50 485 ASP A O 1
ATOM 3814 N N . ALA A 1 486 ? 23.306 -25.114 -42.006 1.00 84.31 486 ALA A N 1
ATOM 3815 C CA . ALA A 1 486 ? 24.566 -25.628 -41.476 1.00 84.31 486 ALA A CA 1
ATOM 3816 C C . ALA A 1 486 ? 24.374 -26.805 -40.501 1.00 84.31 486 ALA A C 1
ATOM 3818 O O . ALA A 1 486 ? 25.197 -27.722 -40.467 1.00 84.31 486 ALA A O 1
ATOM 3819 N N . ILE A 1 487 ? 23.307 -26.782 -39.697 1.00 86.38 487 ILE A N 1
ATOM 3820 C CA . ILE A 1 487 ? 22.960 -27.878 -38.789 1.00 86.38 487 ILE A CA 1
ATOM 3821 C C . ILE A 1 487 ? 22.366 -29.064 -39.549 1.00 86.38 487 ILE A C 1
ATOM 3823 O O . ILE A 1 487 ? 22.743 -30.189 -39.247 1.00 86.38 487 ILE A O 1
ATOM 3827 N N . ASP A 1 488 ? 21.488 -28.849 -40.525 1.00 87.31 488 ASP A N 1
ATOM 3828 C CA . ASP A 1 488 ? 20.862 -29.915 -41.316 1.00 87.31 488 ASP A CA 1
ATOM 3829 C C . ASP A 1 488 ? 21.902 -30.678 -42.148 1.00 87.31 488 ASP A C 1
ATOM 3831 O O . ASP A 1 488 ? 21.831 -31.904 -42.255 1.00 87.31 488 ASP A O 1
ATOM 3835 N N . ASP A 1 489 ? 22.926 -29.982 -42.649 1.00 86.50 489 ASP A N 1
ATOM 3836 C CA . ASP A 1 489 ? 24.081 -30.598 -43.308 1.00 86.50 489 ASP A CA 1
ATOM 3837 C C . ASP A 1 489 ? 24.908 -31.473 -42.345 1.00 86.50 489 ASP A C 1
ATOM 3839 O O . ASP A 1 489 ? 25.437 -32.518 -42.737 1.00 86.50 489 ASP A O 1
ATOM 3843 N N . ALA A 1 490 ? 25.035 -31.061 -41.080 1.00 82.56 490 ALA A N 1
ATOM 3844 C CA . ALA A 1 490 ? 25.816 -31.772 -40.067 1.00 82.56 490 ALA A CA 1
ATOM 3845 C C . ALA A 1 490 ? 25.030 -32.896 -39.363 1.00 82.56 490 ALA A C 1
ATOM 3847 O O . ALA A 1 490 ? 25.614 -33.902 -38.953 1.00 82.56 490 ALA A O 1
ATOM 3848 N N . MET A 1 491 ? 23.718 -32.721 -39.203 1.00 86.50 491 MET A N 1
ATOM 3849 C CA . MET A 1 491 ? 22.802 -33.540 -38.407 1.00 86.50 491 MET A CA 1
ATOM 3850 C C . MET A 1 491 ? 21.445 -33.685 -39.124 1.00 86.50 491 MET A C 1
ATOM 3852 O O . MET A 1 491 ? 20.434 -33.129 -38.683 1.00 86.50 491 MET A O 1
ATOM 3856 N N . PRO A 1 492 ? 21.386 -34.452 -40.226 1.00 83.88 492 PRO A N 1
ATOM 3857 C CA . PRO A 1 492 ? 20.199 -34.525 -41.081 1.00 83.88 492 PRO A CA 1
ATOM 3858 C C . PRO A 1 492 ? 18.967 -35.144 -40.397 1.00 83.88 492 PRO A C 1
ATOM 3860 O O . PRO A 1 492 ? 17.847 -34.978 -40.877 1.00 83.88 492 PRO A O 1
ATOM 3863 N N . ASP A 1 493 ? 19.136 -35.848 -39.272 1.00 84.38 493 ASP A N 1
ATOM 3864 C CA . ASP A 1 493 ? 18.035 -36.397 -38.475 1.00 84.38 493 ASP A CA 1
ATOM 3865 C C . ASP A 1 493 ? 17.237 -35.320 -37.716 1.00 84.38 493 ASP A C 1
ATOM 3867 O O . ASP A 1 493 ? 16.075 -35.552 -37.370 1.00 84.38 493 ASP A O 1
ATOM 3871 N N . LEU A 1 494 ? 17.802 -34.122 -37.508 1.00 83.12 494 LEU A N 1
ATOM 3872 C CA . LEU A 1 494 ? 17.118 -33.023 -36.815 1.00 83.12 494 LEU A CA 1
ATOM 3873 C C . LEU A 1 494 ? 15.989 -32.386 -37.637 1.00 83.12 494 LEU A C 1
ATOM 3875 O O . LEU A 1 494 ? 14.999 -31.932 -37.055 1.00 83.12 494 LEU A O 1
ATOM 3879 N N . ALA A 1 495 ? 16.071 -32.437 -38.969 1.00 79.00 495 ALA A N 1
ATOM 3880 C CA . ALA A 1 495 ? 15.057 -31.873 -39.859 1.00 79.00 495 ALA A CA 1
ATOM 3881 C C . ALA A 1 495 ? 13.676 -32.540 -39.680 1.00 79.00 495 ALA A C 1
ATOM 3883 O O . ALA A 1 495 ? 12.644 -31.864 -39.687 1.00 79.00 495 ALA A O 1
ATOM 3884 N N . GLU A 1 496 ? 13.638 -33.861 -39.454 1.00 75.62 496 GLU A N 1
ATOM 3885 C CA . GLU A 1 496 ? 12.391 -34.590 -39.170 1.00 75.62 496 GLU A CA 1
ATOM 3886 C C . GLU A 1 496 ? 11.885 -34.369 -37.733 1.00 75.62 496 GLU A C 1
ATOM 3888 O O . GLU A 1 496 ? 10.674 -34.378 -37.484 1.00 75.62 496 GLU A O 1
ATOM 3893 N N . LEU A 1 497 ? 12.803 -34.153 -36.787 1.00 78.38 497 LEU A N 1
ATOM 3894 C CA . LEU A 1 497 ? 12.512 -33.884 -35.375 1.00 78.38 497 LEU A CA 1
ATOM 3895 C C . LEU A 1 497 ? 11.907 -32.491 -35.160 1.00 78.38 497 LEU A C 1
ATOM 3897 O O . LEU A 1 497 ? 11.013 -32.346 -34.326 1.00 78.38 497 LEU A O 1
ATOM 3901 N N . ARG A 1 498 ? 12.303 -31.497 -35.965 1.00 74.44 498 ARG A N 1
ATOM 3902 C CA . ARG A 1 498 ? 11.808 -30.111 -35.910 1.00 74.44 498 ARG A CA 1
ATOM 3903 C C . ARG A 1 498 ? 10.286 -29.999 -35.899 1.00 74.44 498 ARG A C 1
ATOM 3905 O O . ARG A 1 498 ? 9.724 -29.216 -35.142 1.00 74.44 498 ARG A O 1
ATOM 3912 N N . LEU A 1 499 ? 9.616 -30.777 -36.748 1.00 69.00 499 LEU A N 1
ATOM 3913 C CA . LEU A 1 499 ? 8.159 -30.729 -36.899 1.00 69.00 499 LEU A CA 1
ATOM 3914 C C . LEU A 1 499 ? 7.414 -31.467 -35.778 1.00 69.00 499 LEU A C 1
ATOM 3916 O O . LEU A 1 499 ? 6.192 -31.360 -35.691 1.00 69.00 499 LEU A O 1
ATOM 3920 N N . ARG A 1 500 ? 8.124 -32.246 -34.951 1.00 73.25 500 ARG A N 1
ATOM 3921 C CA . ARG A 1 500 ? 7.533 -33.134 -33.941 1.00 73.25 500 ARG A CA 1
ATOM 3922 C C . ARG A 1 500 ? 7.820 -32.689 -32.511 1.00 73.25 500 ARG A C 1
ATOM 3924 O O . ARG A 1 500 ? 6.907 -32.741 -31.694 1.00 73.25 500 ARG A O 1
ATOM 3931 N N . ASP A 1 501 ? 9.052 -32.278 -32.213 1.00 79.19 501 ASP A N 1
ATOM 3932 C CA . ASP A 1 501 ? 9.480 -31.873 -30.869 1.00 79.19 501 ASP A CA 1
ATOM 3933 C C . ASP A 1 501 ? 10.657 -30.868 -30.926 1.00 79.19 501 ASP A C 1
ATOM 3935 O O . ASP A 1 501 ? 11.826 -31.264 -30.943 1.00 79.19 501 ASP A O 1
ATOM 3939 N N . PRO A 1 502 ? 10.373 -29.551 -30.937 1.00 73.06 502 PRO A N 1
ATOM 3940 C CA . PRO A 1 502 ? 11.402 -28.508 -30.943 1.00 73.06 502 PRO A CA 1
ATOM 3941 C C . PRO A 1 502 ? 12.312 -28.516 -29.705 1.00 73.06 502 PRO A C 1
ATOM 3943 O O . PRO A 1 502 ? 13.469 -28.103 -29.788 1.00 73.06 502 PRO A O 1
ATOM 3946 N N . ALA A 1 503 ? 11.819 -28.993 -28.557 1.00 74.25 503 ALA A N 1
ATOM 3947 C CA . ALA A 1 503 ? 12.615 -29.054 -27.334 1.00 74.25 503 ALA A CA 1
ATOM 3948 C C . ALA A 1 503 ? 13.688 -30.150 -27.426 1.00 74.25 503 ALA A C 1
ATOM 3950 O O . ALA A 1 503 ? 14.808 -29.969 -26.951 1.00 74.25 503 ALA A O 1
ATOM 3951 N N . GLU A 1 504 ? 13.380 -31.267 -28.091 1.00 81.69 504 GLU A N 1
ATOM 3952 C CA . GLU A 1 504 ? 14.363 -32.320 -28.370 1.00 81.69 504 GLU A CA 1
ATOM 3953 C C . GLU A 1 504 ? 15.476 -31.841 -29.308 1.00 81.69 504 GLU A C 1
ATOM 3955 O O . GLU A 1 504 ? 16.639 -32.189 -29.100 1.00 81.69 504 GLU A O 1
ATOM 3960 N N . VAL A 1 505 ? 15.158 -30.984 -30.286 1.00 84.25 505 VAL A N 1
ATOM 3961 C CA . VAL A 1 505 ? 16.174 -30.350 -31.142 1.00 84.25 505 VAL A CA 1
ATOM 3962 C C . VAL A 1 505 ? 17.140 -29.510 -30.300 1.00 84.25 505 VAL A C 1
ATOM 3964 O O . VAL A 1 505 ? 18.355 -29.654 -30.432 1.00 84.25 505 VAL A O 1
ATOM 3967 N N . GLY A 1 506 ? 16.616 -28.698 -29.374 1.00 85.12 506 GLY A N 1
ATOM 3968 C CA . GLY A 1 506 ? 17.426 -27.910 -28.439 1.00 85.12 506 GLY A CA 1
ATOM 3969 C C . GLY A 1 506 ? 18.371 -28.766 -27.592 1.00 85.12 506 GLY A C 1
ATOM 3970 O O . GLY A 1 506 ? 19.566 -28.475 -27.525 1.00 85.12 506 GLY A O 1
ATOM 3971 N N . ARG A 1 507 ? 17.867 -29.865 -27.013 1.00 86.25 507 ARG A N 1
ATOM 3972 C CA . ARG A 1 507 ? 18.666 -30.824 -26.223 1.00 86.25 507 ARG A CA 1
ATOM 3973 C C . ARG A 1 507 ? 19.782 -31.476 -27.032 1.00 86.25 507 ARG A C 1
ATOM 3975 O O . ARG A 1 507 ? 20.922 -31.552 -26.573 1.00 86.25 507 ARG A O 1
ATOM 3982 N N . ARG A 1 508 ? 19.476 -31.929 -28.251 1.00 86.81 508 ARG A N 1
ATOM 3983 C CA . ARG A 1 508 ? 20.444 -32.566 -29.159 1.00 86.81 508 ARG A CA 1
ATOM 3984 C C . ARG A 1 508 ? 21.565 -31.609 -29.551 1.00 86.81 508 ARG A C 1
ATOM 3986 O O . ARG A 1 508 ? 22.739 -31.975 -29.478 1.00 86.81 508 ARG A O 1
ATOM 3993 N N . LEU A 1 509 ? 21.206 -30.379 -29.919 1.00 87.38 509 LEU A N 1
ATOM 3994 C CA . LEU A 1 509 ? 22.167 -29.332 -30.262 1.00 87.38 509 LEU A CA 1
ATOM 3995 C C . LEU A 1 509 ? 23.035 -28.954 -29.066 1.00 87.38 509 LEU A C 1
ATOM 3997 O O . LEU A 1 509 ? 24.249 -28.804 -29.205 1.00 87.38 509 LEU A O 1
ATOM 4001 N N . GLN A 1 510 ? 22.436 -28.849 -27.881 1.00 86.69 510 GLN A N 1
ATOM 4002 C CA . GLN A 1 510 ? 23.174 -28.572 -26.659 1.00 86.69 510 GLN A CA 1
ATOM 4003 C C . GLN A 1 510 ? 24.198 -29.673 -26.366 1.00 86.69 510 GLN A C 1
ATOM 4005 O O . GLN A 1 510 ? 25.351 -29.368 -26.061 1.00 86.69 510 GLN A O 1
ATOM 4010 N N . GLN A 1 511 ? 23.798 -30.943 -26.468 1.00 86.25 511 GLN A N 1
ATOM 4011 C CA . GLN A 1 511 ? 24.694 -32.072 -26.237 1.00 86.25 511 GLN A CA 1
ATOM 4012 C C . GLN A 1 511 ? 25.899 -32.027 -27.188 1.00 86.25 511 GLN A C 1
ATOM 4014 O O . GLN A 1 511 ? 27.037 -32.115 -26.731 1.00 86.25 511 GLN A O 1
ATOM 4019 N N . GLN A 1 512 ? 25.663 -31.813 -28.485 1.00 85.88 512 GLN A N 1
ATOM 4020 C CA . GLN A 1 512 ? 26.736 -31.694 -29.477 1.00 85.88 512 GLN A CA 1
ATOM 4021 C C . GLN A 1 512 ? 27.660 -30.501 -29.209 1.00 85.88 512 GLN A C 1
ATOM 4023 O O . GLN A 1 512 ? 28.883 -30.624 -29.282 1.00 85.88 512 GLN A O 1
ATOM 4028 N N . LEU A 1 513 ? 27.101 -29.352 -28.827 1.00 83.00 513 LEU A N 1
ATOM 4029 C CA . LEU A 1 513 ? 27.890 -28.170 -28.488 1.00 83.00 513 LEU A CA 1
ATOM 4030 C C . LEU A 1 513 ? 28.789 -28.420 -27.267 1.00 83.00 513 LEU A C 1
ATOM 4032 O O . LEU A 1 513 ? 29.963 -28.048 -27.274 1.00 83.00 513 LEU A O 1
ATOM 4036 N N . LEU A 1 514 ? 28.269 -29.088 -26.235 1.00 81.06 514 LEU A N 1
ATOM 4037 C CA . LEU A 1 514 ? 29.042 -29.458 -25.047 1.00 81.06 514 LEU A CA 1
ATOM 4038 C C . LEU A 1 514 ? 30.132 -30.494 -25.363 1.00 81.06 514 LEU A C 1
ATOM 4040 O O . LEU A 1 514 ? 31.234 -30.390 -24.823 1.00 81.06 514 LEU A O 1
ATOM 4044 N N . GLU A 1 515 ? 29.866 -31.450 -26.256 1.00 83.38 515 GLU A N 1
ATOM 4045 C CA . GLU A 1 515 ? 30.858 -32.418 -26.740 1.00 83.38 515 GLU A CA 1
ATOM 4046 C C . GLU A 1 515 ? 32.005 -31.724 -27.495 1.00 83.38 515 GLU A C 1
ATOM 4048 O O . GLU A 1 515 ? 33.176 -32.002 -27.223 1.00 83.38 515 GLU A O 1
ATOM 4053 N N . LEU A 1 516 ? 31.698 -30.761 -28.372 1.00 79.44 516 LEU A N 1
ATOM 4054 C CA . LEU A 1 516 ? 32.698 -29.973 -29.104 1.00 79.44 516 LEU A CA 1
ATOM 4055 C C . LEU A 1 516 ? 33.549 -29.098 -28.174 1.00 79.44 516 LEU A C 1
ATOM 4057 O O . LEU A 1 516 ? 34.777 -29.063 -28.299 1.00 79.44 516 LEU A O 1
ATOM 4061 N N . VAL A 1 517 ? 32.917 -28.423 -27.210 1.00 75.88 517 VAL A N 1
ATOM 4062 C CA . VAL A 1 517 ? 33.622 -27.620 -26.198 1.00 75.88 517 VAL A CA 1
ATOM 4063 C C . VAL A 1 517 ? 34.511 -28.514 -25.325 1.00 75.88 517 VAL A C 1
ATOM 4065 O O . VAL A 1 517 ? 35.672 -28.178 -25.076 1.00 75.88 517 VAL A O 1
ATOM 4068 N N . GLY A 1 518 ? 34.015 -29.686 -24.916 1.00 72.25 518 GLY A N 1
ATOM 4069 C CA . GLY A 1 518 ? 34.775 -30.674 -24.148 1.00 72.25 518 GLY A CA 1
ATOM 4070 C C . GLY A 1 518 ? 35.969 -31.255 -24.916 1.00 72.25 518 GLY A C 1
ATOM 4071 O O . GLY A 1 518 ? 37.068 -31.363 -24.363 1.00 72.25 518 GLY A O 1
ATOM 4072 N N . ALA A 1 519 ? 35.801 -31.564 -26.204 1.00 64.19 519 ALA A N 1
ATOM 4073 C CA . ALA A 1 519 ? 36.874 -32.046 -27.076 1.00 64.19 519 ALA A CA 1
ATOM 4074 C C . ALA A 1 519 ? 37.960 -30.977 -27.313 1.00 64.19 519 ALA A C 1
ATOM 4076 O O . ALA A 1 519 ? 39.156 -31.290 -27.308 1.00 64.19 519 ALA A O 1
ATOM 4077 N N . GLY A 1 520 ? 37.567 -29.705 -27.443 1.00 59.81 520 GLY A N 1
ATOM 4078 C CA . GLY A 1 520 ? 38.493 -28.575 -27.570 1.00 59.81 520 GLY A CA 1
ATOM 4079 C C . GLY A 1 520 ? 39.353 -28.353 -26.320 1.00 59.81 520 GLY A C 1
ATOM 4080 O O . GLY A 1 520 ? 40.560 -28.118 -26.427 1.00 59.81 520 GLY A O 1
ATOM 4081 N N . GLN A 1 521 ? 38.775 -28.513 -25.124 1.00 59.22 521 GLN A N 1
ATOM 4082 C CA . GLN A 1 521 ? 39.516 -28.428 -23.857 1.00 59.22 521 GLN A CA 1
ATOM 4083 C C . GLN A 1 521 ? 40.517 -29.590 -23.677 1.00 59.22 521 GLN A C 1
ATOM 4085 O O . GLN A 1 521 ? 41.618 -29.394 -23.147 1.00 59.22 521 GLN A O 1
ATOM 4090 N N . GLN A 1 522 ? 40.200 -30.791 -24.175 1.00 55.09 522 GLN A N 1
ATOM 4091 C CA . GLN A 1 522 ? 41.130 -31.931 -24.182 1.00 55.09 522 GLN A CA 1
ATOM 4092 C C . GLN A 1 522 ? 42.286 -31.757 -25.185 1.00 55.09 522 GLN A C 1
ATOM 4094 O O . GLN A 1 522 ? 43.429 -32.098 -24.880 1.00 55.09 522 GLN A O 1
ATOM 4099 N N . GLN A 1 523 ? 42.041 -31.162 -26.357 1.00 54.62 523 GLN A N 1
ATOM 4100 C CA . GLN A 1 523 ? 43.114 -30.839 -27.309 1.00 54.62 523 GLN A CA 1
ATOM 4101 C C . GLN A 1 523 ? 44.041 -29.721 -26.809 1.00 54.62 523 GLN A C 1
ATOM 4103 O O . GLN A 1 523 ? 45.260 -29.829 -26.966 1.00 54.62 523 GLN A O 1
ATOM 4108 N N . GLN A 1 524 ? 43.503 -28.680 -26.161 1.00 55.78 524 GLN A N 1
ATOM 4109 C CA . GLN A 1 524 ? 44.322 -27.606 -25.582 1.00 55.78 524 GLN A CA 1
ATOM 4110 C C . GLN A 1 524 ? 45.194 -28.098 -24.419 1.00 55.78 524 GLN A C 1
ATOM 4112 O O . GLN A 1 524 ? 46.369 -27.738 -24.333 1.00 55.78 524 GLN A O 1
ATOM 4117 N N . SER A 1 525 ? 44.664 -28.974 -23.561 1.00 52.72 525 SER A N 1
ATOM 4118 C CA . SER A 1 525 ? 45.445 -29.597 -22.482 1.00 52.72 525 SER A CA 1
ATOM 4119 C C . SER A 1 525 ? 46.514 -30.568 -23.011 1.00 52.72 525 SER A C 1
ATOM 4121 O O . SER A 1 525 ? 47.632 -30.588 -22.490 1.00 52.72 525 SER A O 1
ATOM 4123 N N . GLY A 1 526 ? 46.244 -31.290 -24.106 1.00 50.62 526 GLY A N 1
ATOM 4124 C CA . GLY A 1 526 ? 47.235 -32.123 -24.801 1.00 50.62 526 GLY A CA 1
ATOM 4125 C C . GLY A 1 526 ? 48.376 -31.326 -25.455 1.00 50.62 526 GLY A C 1
ATOM 4126 O O . GLY A 1 526 ? 49.543 -31.714 -25.351 1.00 50.62 526 GLY A O 1
ATOM 4127 N N . GLN A 1 527 ? 48.079 -30.173 -26.067 1.00 54.91 527 GLN A N 1
ATOM 4128 C CA . GLN A 1 527 ? 49.100 -29.276 -26.634 1.00 54.91 527 GLN A CA 1
ATOM 4129 C C . GLN A 1 527 ? 49.938 -28.573 -25.552 1.00 54.91 527 GLN A C 1
ATOM 4131 O O . GLN A 1 527 ? 51.150 -28.400 -25.722 1.00 54.91 527 GLN A O 1
ATOM 4136 N N . GLN A 1 528 ? 49.342 -28.223 -24.407 1.00 54.56 528 GLN A N 1
ATOM 4137 C CA . GLN A 1 528 ? 50.084 -27.708 -23.247 1.00 54.56 528 GLN A CA 1
ATOM 4138 C C . GLN A 1 528 ? 51.003 -28.773 -22.618 1.00 54.56 528 GLN A C 1
ATOM 4140 O O . GLN A 1 528 ? 52.121 -28.460 -22.210 1.00 54.56 528 GLN A O 1
ATOM 4145 N N . GLN A 1 529 ? 50.605 -30.050 -22.605 1.00 54.06 529 GLN A N 1
ATOM 4146 C CA . GLN A 1 529 ? 51.481 -31.139 -22.150 1.00 54.06 529 GLN A CA 1
ATOM 4147 C C . GLN A 1 529 ? 52.638 -31.433 -23.122 1.00 54.06 529 GLN A C 1
ATOM 4149 O O . GLN A 1 529 ? 53.767 -31.643 -22.673 1.00 54.06 529 GLN A O 1
ATOM 4154 N N . GLN A 1 530 ? 52.412 -31.390 -24.441 1.00 54.56 530 GLN A N 1
ATOM 4155 C CA . GLN A 1 530 ? 53.482 -31.581 -25.435 1.00 54.56 530 GLN A CA 1
ATOM 4156 C C . GLN A 1 530 ? 54.498 -30.427 -25.450 1.00 54.56 530 GLN A C 1
ATOM 4158 O O . GLN A 1 530 ? 55.703 -30.669 -25.549 1.00 54.56 530 GLN A O 1
ATOM 4163 N N . SER A 1 531 ? 54.041 -29.182 -25.295 1.00 55.41 531 SER A N 1
ATOM 4164 C CA . SER A 1 531 ? 54.929 -28.014 -25.178 1.00 55.41 531 SER A CA 1
ATOM 4165 C C . SER A 1 531 ? 55.738 -28.023 -23.872 1.00 55.41 531 SER A C 1
ATOM 4167 O O . SER A 1 531 ? 56.930 -27.704 -23.891 1.00 55.41 531 SER A O 1
ATOM 4169 N N . GLY A 1 532 ? 55.151 -28.491 -22.764 1.00 53.50 532 GLY A N 1
ATOM 4170 C CA . GLY A 1 532 ? 55.867 -28.714 -21.503 1.00 53.50 532 GLY A CA 1
ATOM 4171 C C . GLY A 1 532 ? 56.964 -29.785 -21.599 1.00 53.50 532 GLY A C 1
ATOM 4172 O O . GLY A 1 532 ? 58.068 -29.587 -21.087 1.00 53.50 532 GLY A O 1
ATOM 4173 N N . GLN A 1 533 ? 56.713 -30.889 -22.312 1.00 55.75 533 GLN A N 1
ATOM 4174 C CA . GLN A 1 533 ? 57.721 -31.936 -22.538 1.00 55.75 533 GLN A CA 1
ATOM 4175 C C . GLN A 1 533 ? 58.861 -31.473 -23.461 1.00 55.75 533 GLN A C 1
ATOM 4177 O O . GLN A 1 533 ? 60.027 -31.785 -23.202 1.00 55.75 533 GLN A O 1
ATOM 4182 N N . GLN A 1 534 ? 58.569 -30.671 -24.492 1.00 57.69 534 GLN A N 1
ATOM 4183 C CA . GLN A 1 534 ? 59.610 -30.091 -25.348 1.00 57.69 534 GLN A CA 1
ATOM 4184 C C . GLN A 1 534 ? 60.486 -29.079 -24.593 1.00 57.69 534 GLN A C 1
ATOM 4186 O O . GLN A 1 534 ? 61.710 -29.117 -24.738 1.00 57.69 534 GLN A O 1
ATOM 4191 N N . GLN A 1 535 ? 59.914 -28.249 -23.713 1.00 60.00 535 GLN A N 1
ATOM 4192 C CA . GLN A 1 535 ? 60.701 -27.331 -22.877 1.00 60.00 535 GLN A CA 1
ATOM 4193 C C . GLN A 1 535 ? 61.596 -28.060 -21.862 1.00 60.00 535 GLN A C 1
ATOM 4195 O O . GLN A 1 535 ? 62.755 -27.674 -21.693 1.00 60.00 535 GLN A O 1
ATOM 4200 N N . GLN A 1 536 ? 61.120 -29.147 -21.240 1.00 59.31 536 GLN A N 1
ATOM 4201 C CA . GLN A 1 536 ? 61.954 -29.963 -20.345 1.00 59.31 536 GLN A CA 1
ATOM 4202 C C . GLN A 1 536 ? 63.118 -30.641 -21.083 1.00 59.31 536 GLN A C 1
ATOM 4204 O O . GLN A 1 536 ? 64.237 -30.676 -20.565 1.00 59.31 536 GLN A O 1
ATOM 4209 N N . SER A 1 537 ? 62.895 -31.116 -22.314 1.00 60.53 537 SER A N 1
ATOM 4210 C CA . SER A 1 537 ? 63.963 -31.704 -23.137 1.00 60.53 537 SER A CA 1
ATOM 4211 C C . SER A 1 537 ? 65.037 -30.680 -23.542 1.00 60.53 537 SER A C 1
ATOM 4213 O O . SER A 1 537 ? 66.231 -30.985 -23.504 1.00 60.53 537 SER A O 1
ATOM 4215 N N . GLY A 1 538 ? 64.636 -29.435 -23.832 1.00 66.94 538 GLY A N 1
ATOM 4216 C CA . GLY A 1 538 ? 65.556 -28.337 -24.143 1.00 66.94 538 GLY A CA 1
ATOM 4217 C C . GLY A 1 538 ? 66.392 -27.891 -22.939 1.00 66.94 538 GLY A C 1
ATOM 4218 O O . GLY A 1 538 ? 67.593 -27.653 -23.076 1.00 66.94 538 GLY A O 1
ATOM 4219 N N . GLN A 1 539 ? 65.796 -27.853 -21.741 1.00 67.75 539 GLN A N 1
ATOM 4220 C CA . GLN A 1 539 ? 66.531 -27.548 -20.507 1.00 67.75 539 GLN A CA 1
ATOM 4221 C C . GLN A 1 539 ? 67.552 -28.636 -20.150 1.00 67.75 539 GLN A C 1
ATOM 4223 O O . GLN A 1 539 ? 68.670 -28.307 -19.754 1.00 67.75 539 GLN A O 1
ATOM 4228 N N . GLN A 1 540 ? 67.231 -29.922 -20.344 1.00 67.88 540 GLN A N 1
ATOM 4229 C CA . GLN A 1 540 ? 68.197 -31.007 -20.119 1.00 67.88 540 GLN A CA 1
ATOM 4230 C C . GLN A 1 540 ? 69.373 -30.967 -21.107 1.00 67.88 540 GLN A C 1
ATOM 4232 O O . GLN A 1 540 ? 70.512 -31.205 -20.704 1.00 67.88 540 GLN A O 1
ATOM 4237 N N . GLN A 1 541 ? 69.137 -30.608 -22.374 1.00 72.06 541 GLN A N 1
ATOM 4238 C CA . GLN A 1 541 ? 70.220 -30.438 -23.349 1.00 72.06 541 GLN A CA 1
ATOM 4239 C C . GLN A 1 541 ? 71.125 -29.241 -23.025 1.00 72.06 541 GLN A C 1
ATOM 4241 O O . GLN A 1 541 ? 72.346 -29.361 -23.137 1.00 72.06 541 GLN A O 1
ATOM 4246 N N . GLN A 1 542 ? 70.566 -28.115 -22.570 1.00 74.31 542 GLN A N 1
ATOM 4247 C CA . GLN A 1 542 ? 71.366 -26.959 -22.144 1.00 74.31 542 GLN A CA 1
ATOM 4248 C C . GLN A 1 542 ? 72.208 -27.254 -20.895 1.00 74.31 542 GLN A C 1
ATOM 4250 O O . GLN A 1 542 ? 73.381 -26.883 -20.851 1.00 74.31 542 GLN A O 1
ATOM 4255 N N . LEU A 1 543 ? 71.654 -27.976 -19.915 1.00 74.25 543 LEU A N 1
ATOM 4256 C CA . LEU A 1 543 ? 72.398 -28.442 -18.737 1.00 74.25 543 LEU A CA 1
ATOM 4257 C C . LEU A 1 543 ? 73.549 -29.385 -19.120 1.00 74.25 543 LEU A C 1
ATOM 4259 O O . LEU A 1 543 ? 74.655 -29.250 -18.595 1.00 74.25 543 LEU A O 1
ATOM 4263 N N . GLY A 1 544 ? 73.320 -30.290 -20.077 1.00 77.12 544 GLY A N 1
ATOM 4264 C CA . GLY A 1 544 ? 74.363 -31.170 -20.610 1.00 77.12 544 GLY A CA 1
ATOM 4265 C C . GLY A 1 544 ? 75.494 -30.403 -21.303 1.00 77.12 544 GLY A C 1
ATOM 4266 O O . GLY A 1 544 ? 76.667 -30.681 -21.057 1.00 77.12 544 GLY A O 1
ATOM 4267 N N . GLN A 1 545 ? 75.163 -29.392 -22.113 1.00 79.00 545 GLN A N 1
ATOM 4268 C CA . GLN A 1 545 ? 76.162 -28.553 -22.787 1.00 79.00 545 GLN A CA 1
ATOM 4269 C C . GLN A 1 545 ? 76.969 -27.692 -21.805 1.00 79.00 545 GLN A C 1
ATOM 4271 O O . GLN A 1 545 ? 78.184 -27.568 -21.964 1.00 79.00 545 GLN A O 1
ATOM 4276 N N . GLN A 1 546 ? 76.336 -27.151 -20.757 1.00 79.94 546 GLN A N 1
ATOM 4277 C CA . GLN A 1 546 ? 77.048 -26.423 -19.701 1.00 79.94 546 GLN A CA 1
ATOM 4278 C C . GLN A 1 546 ? 78.017 -27.320 -18.925 1.00 79.94 546 GLN A C 1
ATOM 4280 O O . GLN A 1 546 ? 79.149 -26.909 -18.668 1.00 79.94 546 GLN A O 1
ATOM 4285 N N . GLN A 1 547 ? 77.617 -28.550 -18.587 1.00 81.19 547 GLN A N 1
ATOM 4286 C CA . GLN A 1 547 ? 78.522 -29.500 -17.932 1.00 81.19 547 GLN A CA 1
ATOM 4287 C C . GLN A 1 547 ? 79.702 -29.881 -18.830 1.00 81.19 547 GLN A C 1
ATOM 4289 O O . GLN A 1 547 ? 80.833 -29.969 -18.351 1.00 81.19 547 GLN A O 1
ATOM 4294 N N . GLN A 1 548 ? 79.473 -30.048 -20.135 1.00 80.75 548 GLN A N 1
ATOM 4295 C CA . GLN A 1 548 ? 80.545 -30.324 -21.094 1.00 80.75 548 GLN A CA 1
ATOM 4296 C C . GLN A 1 548 ? 81.531 -29.157 -21.217 1.00 80.75 548 GLN A C 1
ATOM 4298 O O . GLN A 1 548 ? 82.741 -29.381 -21.226 1.00 80.75 548 GLN A O 1
ATOM 4303 N N . GLN A 1 549 ? 81.040 -27.915 -21.254 1.00 81.81 549 GLN A N 1
ATOM 4304 C CA . GLN A 1 549 ? 81.905 -26.732 -21.265 1.00 81.81 549 GLN A CA 1
ATOM 4305 C C . GLN A 1 549 ? 82.702 -26.587 -19.966 1.00 81.81 549 GLN A C 1
ATOM 4307 O O . GLN A 1 549 ? 83.891 -26.277 -20.021 1.00 81.81 549 GLN A O 1
ATOM 4312 N N . GLN A 1 550 ? 82.098 -26.864 -18.806 1.00 82.31 550 GLN A N 1
ATOM 4313 C CA . GLN A 1 550 ? 82.830 -26.864 -17.536 1.00 82.31 550 GLN A CA 1
ATOM 4314 C C . GLN A 1 550 ? 83.915 -27.944 -17.493 1.00 82.31 550 GLN A C 1
ATOM 4316 O O . GLN A 1 550 ? 85.021 -27.668 -17.032 1.00 82.31 550 GLN A O 1
ATOM 4321 N N . GLN A 1 551 ? 83.649 -29.147 -18.010 1.00 81.62 551 GLN A N 1
ATOM 4322 C CA . GLN A 1 551 ? 84.669 -30.196 -18.100 1.00 81.62 551 GLN A CA 1
ATOM 4323 C C . GLN A 1 551 ? 85.813 -29.814 -19.044 1.00 81.62 551 GLN A C 1
ATOM 4325 O O . GLN A 1 551 ? 86.972 -30.059 -18.719 1.00 81.62 551 GLN A O 1
ATOM 4330 N N . GLN A 1 552 ? 85.518 -29.176 -20.180 1.00 81.50 552 GLN A N 1
ATOM 4331 C CA . GLN A 1 552 ? 86.554 -28.695 -21.099 1.00 81.50 552 GLN A CA 1
ATOM 4332 C C . GLN A 1 552 ? 87.401 -27.577 -20.481 1.00 81.50 552 GLN A C 1
ATOM 4334 O O . GLN A 1 552 ? 88.622 -27.595 -20.622 1.00 81.50 552 GLN A O 1
ATOM 4339 N N . GLN A 1 553 ? 86.786 -26.649 -19.742 1.00 81.25 553 GLN A N 1
ATOM 4340 C CA . GLN A 1 553 ? 87.523 -25.613 -19.012 1.00 81.25 553 GLN A CA 1
ATOM 4341 C C . GLN A 1 553 ? 88.397 -26.204 -17.901 1.00 81.25 553 GLN A C 1
ATOM 4343 O O . GLN A 1 553 ? 89.542 -25.788 -17.745 1.00 81.25 553 GLN A O 1
ATOM 4348 N N . GLN A 1 554 ? 87.908 -27.209 -17.167 1.00 80.50 554 GLN A N 1
ATOM 4349 C CA . GLN A 1 554 ? 88.721 -27.911 -16.168 1.00 80.50 554 GLN A CA 1
ATOM 4350 C C . GLN A 1 554 ? 89.892 -28.672 -16.804 1.00 80.50 554 GLN A C 1
ATOM 4352 O O . GLN A 1 554 ? 90.987 -28.664 -16.249 1.00 80.50 554 GLN A O 1
ATOM 4357 N N . GLN A 1 555 ? 89.699 -29.288 -17.974 1.00 79.12 555 GLN A N 1
ATOM 4358 C CA . GLN A 1 555 ? 90.786 -29.952 -18.701 1.00 79.12 555 GLN A CA 1
ATOM 4359 C C . GLN A 1 555 ? 91.825 -28.962 -19.237 1.00 79.12 555 GLN A C 1
ATOM 4361 O O . GLN A 1 555 ? 93.014 -29.256 -19.172 1.00 79.12 555 GLN A O 1
ATOM 4366 N N . GLN A 1 556 ? 91.409 -27.784 -19.712 1.00 76.94 556 GLN A N 1
ATOM 4367 C CA . GLN A 1 556 ? 92.347 -26.726 -20.107 1.00 76.94 556 GLN A CA 1
ATOM 4368 C C . GLN A 1 556 ? 93.144 -26.201 -18.911 1.00 76.94 556 GLN A C 1
ATOM 4370 O O . GLN A 1 556 ? 94.362 -26.094 -18.998 1.00 76.94 556 GLN A O 1
ATOM 4375 N N . GLN A 1 557 ? 92.498 -25.981 -17.763 1.00 75.69 557 GLN A N 1
ATOM 4376 C CA . GLN A 1 557 ? 93.196 -25.562 -16.542 1.00 75.69 557 GLN A CA 1
ATOM 4377 C C . GLN A 1 557 ? 94.174 -26.621 -16.012 1.00 75.69 557 GLN A C 1
ATOM 4379 O O . GLN A 1 557 ? 95.180 -26.263 -15.410 1.00 75.69 557 GLN A O 1
ATOM 4384 N N . GLN A 1 558 ? 93.915 -27.912 -16.248 1.00 73.44 558 GLN A N 1
ATOM 4385 C CA . GLN A 1 558 ? 94.856 -28.992 -15.923 1.00 73.44 558 GLN A CA 1
ATOM 4386 C C . GLN A 1 558 ? 96.013 -29.125 -16.922 1.00 73.44 558 GLN A C 1
ATOM 4388 O O . GLN A 1 558 ? 97.009 -29.750 -16.586 1.00 73.44 558 GLN A O 1
ATOM 4393 N N . GLN A 1 559 ? 95.892 -28.581 -18.137 1.00 71.81 559 GLN A N 1
ATOM 4394 C CA . GLN A 1 559 ? 96.984 -28.547 -19.120 1.00 71.81 559 GLN A CA 1
ATOM 4395 C C . GLN A 1 559 ? 97.878 -27.306 -18.974 1.00 71.81 559 GLN A C 1
ATOM 4397 O O . GLN A 1 559 ? 98.993 -27.301 -19.489 1.00 71.81 559 GLN A O 1
ATOM 4402 N N . GLU A 1 560 ? 97.395 -26.263 -18.292 1.00 66.00 560 GLU A N 1
ATOM 4403 C CA . GLU A 1 560 ? 98.153 -25.041 -17.981 1.00 66.00 560 GLU A CA 1
ATOM 4404 C C . GLU A 1 560 ? 98.902 -25.100 -16.630 1.00 66.00 560 GLU A C 1
ATOM 4406 O O . GLU A 1 560 ? 99.669 -24.185 -16.323 1.00 66.00 560 GLU A O 1
ATOM 4411 N N . GLN A 1 561 ? 98.711 -26.168 -15.843 1.00 58.59 561 GLN A N 1
ATOM 4412 C CA . GLN A 1 561 ? 99.512 -26.519 -14.657 1.00 58.59 561 GLN A CA 1
ATOM 4413 C C . GLN A 1 561 ? 100.522 -27.612 -15.000 1.00 58.59 561 GLN A C 1
ATOM 4415 O O . GLN A 1 561 ? 101.648 -27.546 -14.453 1.00 58.59 561 GLN A O 1
#

Organism: NCBI:txid145388

Foldseek 3Di:
DDDYDDDDDDDDDDDDDYDDDDDDDDDDDDDDDDDDDDDPDDDPQDPVSVPVVDDDPVVVVLVVLLVVLCVVVVVPLLCLQCVLVVQVVVLVVVVVVVVVPPPVVCVVVVDDPDLVSGQLQPSLQVCQCPPFLCLPVDFPLLSNLSSLLVSLCCRLCPQQKFFFDCVLAVVCVNQKAKLVCRPPPPPPDDPVVDDQDPPPDPCPFIKMKHKGWIAGPFFLIWIWMWMDTNQAKIKIWTWTHTQLQWQFFIWTWIWITHPSFTAKTKTARWHLAQVRDDRPSLVVSLVVLCVVQAPDCPFADDDDPLCVRTGHPSIGMGGDPDPSRSRSSSSSRSSNSSSRSSSSVSIDGQDPPDPVSVVVSVSSLNSLVSNLVSQLVPVPVLVVCCVRNNNPSSVCCSDSPVRDRDSPDDGDTDPCVVVVVVVCCVVDVPPPPDPVVVVVVVLVVLQVQLVVLVVVVVVVPPVSPDPNQLSSQLSCCVRPPVSVVVCCVVPVVVVVVNVPPSSVSSVVVSVVVVVVVVVVVVVVVVVVVVVVVVVVVVVVVVVVVVVVVVVVVVVVVVVVD

InterPro domains:
  IPR009249 Ferredoxin-dependent bilin reductase [PF05996] (203-404)
  IPR009249 Ferredoxin-dependent bilin reductase [PTHR34557] (200-405)